Protein AF-A0AAD4VVT2-F1 (afdb_monomer_lite)

InterPro domains:
  IPR008803 RHD3/Sey1 [PTHR45923] (1-354)
  IPR037157 UDP-N-acetylglucosamine O-acyltransferase, C-terminal domain superfamily [G3DSA:1.20.1180.10] (66-125)
  IPR046758 Sey1/RHD3-like, three-helix bundle domain [PF20428] (38-356)

Structure (mmCIF, N/CA/C/O backbone):
data_AF-A0AAD4VVT2-F1
#
_entry.id   AF-A0AAD4VVT2-F1
#
loop_
_atom_site.group_PDB
_atom_site.id
_atom_site.type_symbol
_atom_site.label_atom_id
_atom_site.label_alt_id
_atom_site.label_comp_id
_atom_site.label_asym_id
_atom_site.label_entity_id
_atom_site.label_seq_id
_atom_site.pdbx_PDB_ins_code
_atom_site.Cartn_x
_atom_site.Cartn_y
_atom_site.Cartn_z
_atom_site.occupancy
_atom_site.B_iso_or_equiv
_atom_site.auth_seq_id
_atom_site.auth_comp_id
_atom_site.auth_asym_id
_atom_site.auth_atom_id
_atom_site.pdbx_PDB_model_num
ATOM 1 N N . MET A 1 1 ? -27.688 12.002 63.549 1.00 55.47 1 MET A N 1
ATOM 2 C CA . MET A 1 1 ? -26.307 11.461 63.519 1.00 55.47 1 MET A CA 1
ATOM 3 C C . MET A 1 1 ? -26.283 9.931 63.533 1.00 55.47 1 MET A C 1
ATOM 5 O O . MET A 1 1 ? -25.685 9.374 62.628 1.00 55.47 1 MET A O 1
ATOM 9 N N . ALA A 1 2 ? -26.977 9.240 64.451 1.00 61.75 2 ALA A N 1
ATOM 10 C CA . ALA A 1 2 ? -26.989 7.765 64.494 1.00 61.75 2 ALA A CA 1
ATOM 11 C C . ALA A 1 2 ? -27.628 7.074 63.262 1.00 61.75 2 ALA A C 1
ATOM 13 O O . ALA A 1 2 ? -27.162 6.027 62.827 1.00 61.75 2 ALA A O 1
ATOM 14 N N . THR A 1 3 ? -28.656 7.679 62.657 1.00 67.25 3 THR A N 1
ATOM 15 C CA . THR A 1 3 ? -29.388 7.129 61.497 1.00 67.25 3 THR A CA 1
ATOM 16 C C . THR A 1 3 ? -28.569 7.136 60.203 1.00 67.25 3 THR A C 1
ATOM 18 O O . THR A 1 3 ? -28.509 6.138 59.493 1.00 67.25 3 THR A O 1
ATOM 21 N N . ALA A 1 4 ? -27.869 8.239 59.924 1.00 74.25 4 ALA A N 1
ATOM 22 C CA . ALA A 1 4 ? -26.995 8.360 58.757 1.00 74.25 4 ALA A CA 1
ATOM 23 C C . ALA A 1 4 ? -25.779 7.416 58.827 1.00 74.25 4 ALA A C 1
ATOM 25 O O . ALA A 1 4 ? -25.382 6.866 57.803 1.00 74.25 4 ALA A O 1
ATOM 26 N N . ALA A 1 5 ? -25.230 7.195 60.029 1.00 81.81 5 ALA A N 1
ATOM 27 C CA . ALA A 1 5 ? -24.122 6.265 60.248 1.00 81.81 5 ALA A CA 1
ATOM 28 C C . ALA A 1 5 ? -24.522 4.809 59.958 1.00 81.81 5 ALA A C 1
ATOM 30 O O . ALA A 1 5 ? -23.742 4.057 59.382 1.00 81.81 5 ALA A O 1
ATOM 31 N N . ARG A 1 6 ? -25.763 4.418 60.281 1.00 83.81 6 ARG A N 1
ATOM 32 C CA . ARG A 1 6 ? -26.252 3.062 60.006 1.00 83.81 6 ARG A CA 1
ATOM 33 C C . ARG A 1 6 ? -26.520 2.822 58.517 1.00 83.81 6 ARG A C 1
ATOM 35 O O . ARG A 1 6 ? -26.140 1.775 58.005 1.00 83.81 6 ARG A O 1
ATOM 42 N N . CYS A 1 7 ? -27.090 3.795 57.797 1.00 84.56 7 CYS A N 1
ATOM 43 C CA . CYS A 1 7 ? -27.196 3.733 56.331 1.00 84.56 7 CYS A CA 1
ATOM 44 C C . CYS A 1 7 ? -25.825 3.591 55.655 1.00 84.56 7 CYS A C 1
ATOM 46 O O . CYS A 1 7 ? -25.699 2.911 54.641 1.00 84.56 7 CYS A O 1
ATOM 48 N N . GLU A 1 8 ? -24.800 4.240 56.200 1.00 87.00 8 GLU A N 1
ATOM 49 C CA . GLU A 1 8 ? -23.428 4.137 55.707 1.00 87.00 8 GLU A CA 1
ATOM 50 C C . GLU A 1 8 ? -22.797 2.771 55.992 1.00 87.00 8 GLU A C 1
ATOM 52 O O . GLU A 1 8 ? -22.136 2.207 55.123 1.00 87.00 8 GLU A O 1
ATOM 57 N N . GLU A 1 9 ? -23.043 2.202 57.171 1.00 89.12 9 GLU A N 1
ATOM 58 C CA . GLU A 1 9 ? -22.601 0.851 57.518 1.00 89.12 9 GLU A CA 1
ATOM 59 C C . GLU A 1 9 ? -23.209 -0.200 56.579 1.00 89.12 9 GLU A C 1
ATOM 61 O O . GLU A 1 9 ? -22.475 -1.017 56.025 1.00 89.12 9 GLU A O 1
ATOM 66 N N . ILE A 1 10 ? -24.522 -0.123 56.316 1.00 88.81 10 ILE A N 1
ATOM 67 C CA . ILE A 1 10 ? -25.209 -1.020 55.371 1.00 88.81 10 ILE A CA 1
ATOM 68 C C . ILE A 1 10 ? -24.614 -0.859 53.966 1.00 88.81 10 ILE A C 1
ATOM 70 O O . ILE A 1 10 ? -24.303 -1.856 53.317 1.00 88.81 10 ILE A O 1
ATOM 74 N N . ALA A 1 11 ? -24.405 0.377 53.496 1.00 90.31 11 ALA A N 1
ATOM 75 C CA . ALA A 1 11 ? -23.794 0.635 52.191 1.00 90.31 11 ALA A CA 1
ATOM 76 C C . ALA A 1 11 ? -22.398 0.003 52.078 1.00 90.31 11 ALA A C 1
ATOM 78 O O . ALA A 1 11 ? -22.117 -0.721 51.123 1.00 90.31 11 ALA A O 1
ATOM 79 N N . ASN A 1 12 ? -21.540 0.216 53.078 1.00 92.81 12 ASN A N 1
ATOM 80 C CA . ASN A 1 12 ? -20.204 -0.373 53.104 1.00 92.81 12 ASN A CA 1
ATOM 81 C C . ASN A 1 12 ? -20.253 -1.904 53.154 1.00 92.81 12 ASN A C 1
ATOM 83 O O . ASN A 1 12 ? -19.488 -2.550 52.443 1.00 92.81 12 ASN A O 1
ATOM 87 N N . GLN A 1 13 ? -21.184 -2.488 53.913 1.00 94.00 13 GLN A N 1
ATOM 88 C CA . GLN A 1 13 ? -21.375 -3.936 53.955 1.00 94.00 13 GLN A CA 1
ATOM 89 C C . GLN A 1 13 ? -21.789 -4.498 52.588 1.00 94.00 13 GLN A C 1
ATOM 91 O O . GLN A 1 13 ? -21.220 -5.497 52.151 1.00 94.00 13 GLN A O 1
ATOM 96 N N . LYS A 1 14 ? -22.744 -3.866 51.888 1.00 94.31 14 LYS A N 1
ATOM 97 C CA . LYS A 1 14 ? -23.150 -4.306 50.539 1.00 94.31 14 LYS A CA 1
ATOM 98 C C . LYS A 1 14 ? -22.017 -4.166 49.533 1.00 94.31 14 LYS A C 1
ATOM 100 O O . LYS A 1 14 ? -21.831 -5.062 48.719 1.00 94.31 14 LYS A O 1
ATOM 105 N N . PHE A 1 15 ? -21.229 -3.098 49.625 1.00 95.31 15 PHE A N 1
ATOM 106 C CA . PHE A 1 15 ? -20.043 -2.930 48.792 1.00 95.31 15 PHE A CA 1
ATOM 107 C C . PHE A 1 15 ? -18.998 -4.027 49.050 1.00 95.31 15 PHE A C 1
ATOM 109 O O . PHE A 1 15 ? -18.493 -4.618 48.106 1.00 95.31 15 PHE A O 1
ATOM 116 N N . SER A 1 16 ? -18.707 -4.366 50.310 1.00 95.25 16 SER A N 1
ATOM 117 C CA . SER A 1 16 ? -17.789 -5.468 50.630 1.00 95.25 16 SER A CA 1
ATOM 118 C C . SER A 1 16 ? -18.282 -6.822 50.117 1.00 95.25 16 SER A C 1
ATOM 120 O O . SER A 1 16 ? -17.467 -7.638 49.701 1.00 95.25 16 SER A O 1
ATOM 122 N N . GLN A 1 17 ? -19.597 -7.059 50.121 1.00 95.12 17 GLN A N 1
ATOM 123 C CA . GLN A 1 17 ? -20.177 -8.271 49.538 1.00 95.12 17 GLN A CA 1
ATOM 124 C C . GLN A 1 17 ? -20.050 -8.290 48.009 1.00 95.12 17 GLN A C 1
ATOM 126 O O . GLN A 1 17 ? -19.709 -9.330 47.469 1.00 95.12 17 GLN A O 1
ATOM 131 N N . LEU A 1 18 ? -20.247 -7.150 47.333 1.00 95.44 18 LEU A N 1
ATOM 132 C CA . LEU A 1 18 ? -20.043 -7.022 45.885 1.00 95.44 18 LEU A CA 1
ATOM 133 C C . LEU A 1 18 ? -18.611 -7.388 45.468 1.00 95.44 18 LEU A C 1
ATOM 135 O O . LEU A 1 18 ? -18.427 -8.082 44.478 1.00 95.44 18 LEU A O 1
ATOM 139 N N . ILE A 1 19 ? -17.601 -6.945 46.221 1.00 94.81 19 ILE A N 1
ATOM 140 C CA . ILE A 1 19 ? -16.189 -7.238 45.908 1.00 94.81 19 ILE A CA 1
ATOM 141 C C . ILE A 1 19 ? -15.896 -8.746 45.958 1.00 94.81 19 ILE A C 1
ATOM 143 O O . ILE A 1 19 ? -15.032 -9.231 45.236 1.00 94.81 19 ILE A O 1
ATOM 147 N N . LEU A 1 20 ? -16.594 -9.476 46.830 1.00 95.19 20 LEU A N 1
ATOM 148 C CA . LEU A 1 20 ? -16.415 -10.914 47.045 1.00 95.19 20 LEU A CA 1
ATOM 149 C C . LEU A 1 20 ? -17.452 -11.759 46.291 1.00 95.19 20 LEU A C 1
ATOM 151 O O . LEU A 1 20 ? -17.555 -12.959 46.536 1.00 95.19 20 LEU A O 1
ATOM 155 N N . ASP A 1 21 ? -18.252 -11.138 45.427 1.00 96.19 21 ASP A N 1
ATOM 156 C CA . ASP A 1 21 ? -19.301 -11.810 44.676 1.00 96.19 21 ASP A CA 1
ATOM 157 C C . ASP A 1 21 ? -18.692 -12.761 43.635 1.00 96.19 21 ASP A C 1
ATOM 159 O O . ASP A 1 21 ? -17.852 -12.363 42.829 1.00 96.19 21 ASP A O 1
ATOM 163 N N . GLU A 1 22 ? -19.101 -14.032 43.660 1.00 95.88 22 GLU A N 1
ATOM 164 C CA . GLU A 1 22 ? -18.534 -15.061 42.779 1.00 95.88 22 GLU A CA 1
ATOM 165 C C . GLU A 1 22 ? -18.821 -14.778 41.295 1.00 95.88 22 GLU A C 1
ATOM 167 O O . GLU A 1 22 ? -17.945 -14.986 40.453 1.00 95.88 22 GLU A O 1
ATOM 172 N N . ASP A 1 23 ? -20.007 -14.246 40.972 1.00 95.19 23 ASP A N 1
ATOM 173 C CA . ASP A 1 23 ? -20.378 -13.899 39.597 1.00 95.19 23 ASP A CA 1
ATOM 174 C C . ASP A 1 23 ? -19.575 -12.689 39.095 1.00 95.19 23 ASP A C 1
ATOM 176 O O . ASP A 1 23 ? -19.173 -12.657 37.927 1.00 95.19 23 ASP A O 1
ATOM 180 N N . TRP A 1 24 ? -19.308 -11.705 39.966 1.00 96.00 24 TRP A N 1
ATOM 181 C CA . TRP A 1 24 ? -18.399 -10.595 39.661 1.00 96.00 24 TRP A CA 1
ATOM 182 C C . TRP A 1 24 ? -16.980 -11.088 39.388 1.00 96.00 24 TRP A C 1
ATOM 184 O O . TRP A 1 24 ? -16.428 -10.762 38.339 1.00 96.00 24 TRP A O 1
ATOM 194 N N . LEU A 1 25 ? -16.403 -11.882 40.291 1.00 96.31 25 LEU A N 1
ATOM 195 C CA . LEU A 1 25 ? -15.025 -12.361 40.156 1.00 96.31 25 LEU A CA 1
ATOM 196 C C . LEU A 1 25 ? -14.842 -13.196 38.882 1.00 96.31 25 LEU A C 1
ATOM 198 O O . LEU A 1 25 ? -13.871 -13.005 38.151 1.00 96.31 25 LEU A O 1
ATOM 202 N N . ALA A 1 26 ? -15.809 -14.060 38.561 1.00 95.81 26 ALA A N 1
ATOM 203 C CA . ALA A 1 26 ? -15.800 -14.828 37.319 1.00 95.81 26 ALA A CA 1
ATOM 204 C C . ALA A 1 26 ? -15.916 -13.931 36.073 1.00 95.81 26 ALA A C 1
ATOM 206 O O . ALA A 1 26 ? -15.289 -14.200 35.045 1.00 95.81 26 ALA A O 1
ATOM 207 N N . LEU A 1 27 ? -16.719 -12.862 36.137 1.00 95.88 27 LEU A N 1
ATOM 208 C CA . LEU A 1 27 ? -16.839 -11.893 35.048 1.00 95.88 27 LEU A CA 1
ATOM 209 C C . LEU A 1 27 ? -15.544 -11.093 34.857 1.00 95.88 27 LEU A C 1
ATOM 211 O O . LEU A 1 27 ? -15.126 -10.884 33.719 1.00 95.88 27 LEU A O 1
ATOM 215 N N . GLU A 1 28 ? -14.918 -10.665 35.951 1.00 95.75 28 GLU A N 1
ATOM 216 C CA . GLU A 1 28 ? -13.644 -9.948 35.951 1.00 95.75 28 GLU A CA 1
ATOM 217 C C . GLU A 1 28 ? -12.531 -10.808 35.344 1.00 95.75 28 GLU A C 1
ATOM 219 O O . GLU A 1 28 ? -11.844 -10.352 34.429 1.00 95.75 28 GLU A O 1
ATOM 224 N N . GLU A 1 29 ? -12.409 -12.070 35.765 1.00 95.06 29 GLU A N 1
ATOM 225 C CA . GLU A 1 29 ? -11.440 -13.020 35.211 1.00 95.06 29 GLU A CA 1
ATOM 226 C C . GLU A 1 29 ? -11.677 -13.270 33.715 1.00 95.06 29 GLU A C 1
ATOM 228 O O . GLU A 1 29 ? -10.740 -13.220 32.915 1.00 95.06 29 GLU A O 1
ATOM 233 N N . ALA A 1 30 ? -12.933 -13.470 33.306 1.00 95.38 30 ALA A N 1
ATOM 234 C CA . ALA A 1 30 ? -13.271 -13.689 31.902 1.00 95.38 30 ALA A CA 1
ATOM 235 C C . ALA A 1 30 ? -12.880 -12.495 31.013 1.00 95.38 30 ALA A C 1
ATOM 237 O O . ALA A 1 30 ? -12.391 -12.693 29.898 1.00 95.38 30 ALA A O 1
ATOM 238 N N . VAL A 1 31 ? -13.050 -11.264 31.510 1.00 96.19 31 VAL A N 1
ATOM 239 C CA . VAL A 1 31 ? -12.660 -10.045 30.788 1.00 96.19 31 VAL A CA 1
ATOM 240 C C . VAL A 1 31 ? -11.148 -9.916 30.640 1.00 96.19 31 VAL A C 1
ATOM 242 O O . VAL A 1 31 ? -10.712 -9.365 29.638 1.00 96.19 31 VAL A O 1
ATOM 245 N N . GLN A 1 32 ? -10.341 -10.448 31.563 1.00 93.69 32 GLN A N 1
ATOM 246 C CA . GLN A 1 32 ? -8.879 -10.446 31.403 1.00 93.69 32 GLN A CA 1
ATOM 247 C C . GLN A 1 32 ? -8.406 -11.336 30.244 1.00 93.69 32 GLN A C 1
ATOM 249 O O . GLN A 1 32 ? -7.328 -11.119 29.692 1.00 93.69 32 GLN A O 1
ATOM 254 N N . ILE A 1 33 ? -9.195 -12.348 29.875 1.00 93.12 33 ILE A N 1
ATOM 255 C CA . ILE A 1 33 ? -8.864 -13.274 28.786 1.00 93.12 33 ILE A CA 1
ATOM 256 C C . ILE A 1 33 ? -9.277 -12.686 27.432 1.00 93.12 33 ILE A C 1
ATOM 258 O O . ILE A 1 33 ? -8.571 -12.859 26.435 1.00 93.12 33 ILE A O 1
ATOM 262 N N . GLY A 1 34 ? -10.422 -12.006 27.367 1.00 92.06 34 GLY A N 1
ATOM 263 C CA . GLY A 1 34 ? -10.914 -11.442 26.118 1.00 92.06 34 GLY A CA 1
ATOM 264 C C . GLY A 1 34 ? -12.320 -10.849 26.201 1.00 92.06 34 GLY A C 1
ATOM 265 O O . GLY A 1 34 ? -12.864 -10.644 27.285 1.00 92.06 34 GLY A O 1
ATOM 266 N N . PRO A 1 35 ? -12.940 -10.556 25.042 1.00 91.56 35 PRO A N 1
ATOM 267 C CA . PRO A 1 35 ? -14.247 -9.923 25.015 1.00 91.56 35 PRO A CA 1
ATOM 268 C C . PRO A 1 35 ? -15.337 -10.899 25.483 1.00 91.56 35 PRO A C 1
ATOM 270 O O . PRO A 1 35 ? -15.522 -11.968 24.898 1.00 91.56 35 PRO A O 1
ATOM 273 N N . VAL A 1 36 ? -16.093 -10.507 26.508 1.00 94.62 36 VAL A N 1
ATOM 274 C CA . VAL A 1 36 ? -17.169 -11.309 27.103 1.00 94.62 36 VAL A CA 1
ATOM 275 C C . VAL A 1 36 ? -18.523 -10.897 26.535 1.00 94.62 36 VAL A C 1
ATOM 277 O O . VAL A 1 36 ? -18.946 -9.753 26.674 1.00 94.62 36 VAL A O 1
ATOM 280 N N . GLN A 1 37 ? -19.241 -11.846 25.935 1.00 94.25 37 GLN A N 1
ATOM 281 C CA . GLN A 1 37 ? -20.593 -11.605 25.434 1.00 94.25 37 GLN A CA 1
ATOM 282 C C . GLN A 1 37 ? -21.596 -11.431 26.585 1.00 94.25 37 GLN A C 1
ATOM 284 O O . GLN A 1 37 ? -21.637 -12.226 27.526 1.00 94.25 37 GLN A O 1
ATOM 289 N N . GLY A 1 38 ? -22.456 -10.421 26.479 1.00 94.38 38 GLY A N 1
ATOM 290 C CA . GLY A 1 38 ? -23.442 -10.071 27.493 1.00 94.38 38 GLY A CA 1
ATOM 291 C C . GLY A 1 38 ? -22.837 -9.393 28.720 1.00 94.38 38 GLY A C 1
ATOM 292 O O . GLY A 1 38 ? -23.492 -9.387 29.767 1.00 94.38 38 GLY A O 1
ATOM 293 N N . PHE A 1 39 ? -21.617 -8.846 28.615 1.00 96.44 39 PHE A N 1
ATOM 294 C CA . PHE A 1 39 ? -20.897 -8.217 29.728 1.00 96.44 39 PHE A CA 1
ATOM 295 C C . PHE A 1 39 ? -21.767 -7.190 30.458 1.00 96.44 39 PHE A C 1
ATOM 297 O O . PHE A 1 39 ? -21.980 -7.303 31.666 1.00 96.44 39 PHE A O 1
ATOM 304 N N . GLY A 1 40 ? -22.345 -6.241 29.719 1.00 95.75 40 GLY A N 1
ATOM 305 C CA . GLY A 1 40 ? -23.129 -5.152 30.291 1.00 95.75 40 GLY A CA 1
ATOM 306 C C . GLY A 1 40 ? -24.380 -5.644 31.016 1.00 95.75 40 GLY A C 1
ATOM 307 O O . GLY A 1 40 ? -24.693 -5.180 32.113 1.00 95.75 40 GLY A O 1
ATOM 308 N N . LYS A 1 41 ? -25.063 -6.659 30.471 1.00 96.31 41 LYS A N 1
ATOM 309 C CA . LYS A 1 41 ? -26.237 -7.279 31.113 1.00 96.31 41 LYS A CA 1
ATOM 310 C C . LYS A 1 41 ? -25.871 -7.997 32.411 1.00 96.31 41 LYS A C 1
ATOM 312 O O . LYS A 1 41 ? -26.574 -7.828 33.406 1.00 96.31 41 LYS A O 1
ATOM 317 N N . ARG A 1 42 ? -24.786 -8.780 32.406 1.00 96.44 42 ARG A N 1
ATOM 318 C CA . ARG A 1 42 ? -24.299 -9.500 33.595 1.00 96.44 42 ARG A CA 1
ATOM 319 C C . ARG A 1 42 ? -23.887 -8.523 34.689 1.00 96.44 42 ARG A C 1
ATOM 321 O O . ARG A 1 42 ? -24.402 -8.609 35.800 1.00 96.44 42 ARG A O 1
ATOM 328 N N . LEU A 1 43 ? -23.061 -7.537 34.341 1.00 96.62 43 LEU A N 1
ATOM 329 C CA . LEU A 1 43 ? -22.614 -6.506 35.272 1.00 96.62 43 LEU A CA 1
ATOM 330 C C . LEU A 1 43 ? -23.792 -5.698 35.833 1.00 96.62 43 LEU A C 1
ATOM 332 O O . LEU A 1 43 ? -23.880 -5.489 37.041 1.00 96.62 43 LEU A O 1
ATOM 336 N N . SER A 1 44 ? -24.756 -5.328 34.984 1.00 96.69 44 SER A N 1
ATOM 337 C CA . SER A 1 44 ? -25.969 -4.633 35.430 1.00 96.69 44 SER A CA 1
ATOM 338 C C . SER A 1 44 ? -26.787 -5.467 36.412 1.00 96.69 44 SER A C 1
ATOM 340 O O . SER A 1 44 ? -27.323 -4.916 37.369 1.00 96.69 44 SER A O 1
ATOM 342 N N . SER A 1 45 ? -26.891 -6.782 36.201 1.00 97.19 45 SER A N 1
ATOM 343 C CA . SER A 1 45 ? -27.610 -7.686 37.105 1.00 97.19 45 SER A CA 1
ATOM 344 C C . SER A 1 45 ? -26.941 -7.771 38.479 1.00 97.19 45 SER A C 1
ATOM 346 O O . SER A 1 45 ? -27.623 -7.689 39.504 1.00 97.19 45 SER A O 1
ATOM 348 N N . ILE A 1 46 ? -25.609 -7.877 38.508 1.00 96.19 46 ILE A N 1
ATOM 349 C CA . ILE A 1 46 ? -24.815 -7.906 39.744 1.00 96.19 46 ILE A CA 1
ATOM 350 C C . ILE A 1 46 ? -25.016 -6.593 40.513 1.00 96.19 46 ILE A C 1
ATOM 352 O O . ILE A 1 46 ? -25.459 -6.605 41.664 1.00 96.19 46 ILE A O 1
ATOM 356 N N . LEU A 1 47 ? -24.803 -5.446 39.859 1.00 96.38 47 LEU A N 1
ATOM 357 C CA . LEU A 1 47 ? -24.976 -4.126 40.476 1.00 96.38 47 LEU A CA 1
ATOM 358 C C . LEU A 1 47 ? -26.405 -3.922 41.005 1.00 96.38 47 LEU A C 1
ATOM 360 O O . LEU A 1 47 ? -26.590 -3.524 42.157 1.00 96.38 47 LEU A O 1
ATOM 364 N N . SER A 1 48 ? -27.426 -4.259 40.211 1.00 95.88 48 SER A N 1
ATOM 365 C CA . SER A 1 48 ? -28.836 -4.165 40.621 1.00 95.88 48 SER A CA 1
ATOM 366 C C . SER A 1 48 ? -29.168 -5.051 41.823 1.00 95.88 48 SER A C 1
ATOM 368 O O . SER A 1 48 ? -29.971 -4.664 42.675 1.00 95.88 48 SER A O 1
ATOM 370 N N . THR A 1 49 ? -28.533 -6.217 41.945 1.00 96.38 49 THR A N 1
ATOM 371 C CA . THR A 1 49 ? -28.715 -7.109 43.099 1.00 96.38 49 THR A CA 1
ATOM 372 C C . THR A 1 49 ? -28.228 -6.452 44.391 1.00 96.38 49 THR A C 1
ATOM 374 O O . THR A 1 49 ? -28.923 -6.490 45.406 1.00 96.38 49 THR A O 1
ATOM 377 N N . TYR A 1 50 ? -27.067 -5.798 44.374 1.00 94.38 50 TYR A N 1
ATOM 378 C CA . TYR A 1 50 ? -26.524 -5.147 45.571 1.00 94.38 50 TYR A CA 1
ATOM 379 C C . TYR A 1 50 ? -27.214 -3.822 45.908 1.00 94.38 50 TYR A C 1
ATOM 381 O O . TYR A 1 50 ? -27.467 -3.554 47.086 1.00 94.38 50 TYR A O 1
ATOM 389 N N . LEU A 1 51 ? -27.594 -3.035 44.897 1.00 93.88 51 LEU A N 1
ATOM 390 C CA . LEU A 1 51 ? -28.379 -1.813 45.093 1.00 93.88 51 LEU A CA 1
ATOM 391 C C . LEU A 1 51 ? -29.776 -2.124 45.653 1.00 93.88 51 LEU A C 1
ATOM 393 O O . LEU A 1 51 ? -30.203 -1.4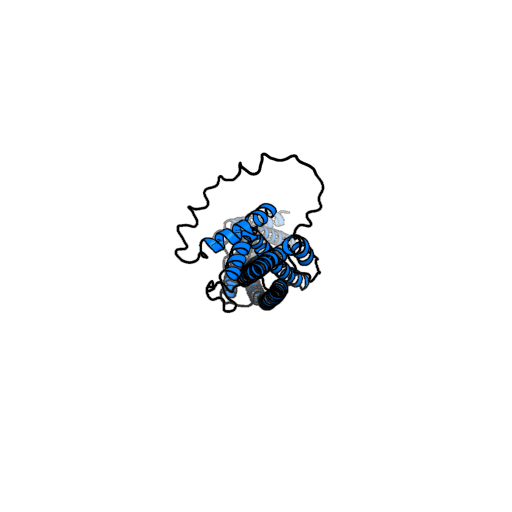85 46.610 1.00 93.88 51 LEU A O 1
ATOM 397 N N . SER A 1 52 ? -30.457 -3.159 45.148 1.00 93.88 52 SER A N 1
ATOM 398 C CA . SER A 1 52 ? -31.768 -3.563 45.681 1.00 93.88 52 SER A CA 1
ATOM 399 C C . SER A 1 52 ? -31.683 -4.120 47.105 1.00 93.88 52 SER A C 1
ATOM 401 O O . SER A 1 52 ? -32.513 -3.766 47.939 1.00 93.88 52 SER A O 1
ATOM 403 N N . LYS A 1 53 ? -30.650 -4.915 47.431 1.00 93.00 53 LYS A N 1
ATOM 404 C CA . LYS A 1 53 ? -30.391 -5.373 48.811 1.00 93.00 53 LYS A CA 1
ATOM 405 C C . LYS A 1 53 ? -30.218 -4.194 49.773 1.00 93.00 53 LYS A C 1
ATOM 407 O O . LYS A 1 53 ? -30.745 -4.238 50.885 1.00 93.00 53 LYS A O 1
ATOM 412 N N . TYR A 1 54 ? -29.501 -3.147 49.358 1.00 91.75 54 TYR A N 1
ATOM 413 C CA . TYR A 1 54 ? -29.402 -1.907 50.131 1.00 91.75 54 TYR A CA 1
ATOM 414 C C . TYR A 1 54 ? -30.780 -1.263 50.320 1.00 91.75 54 TYR A C 1
ATOM 416 O O . TYR A 1 54 ? -31.170 -0.983 51.453 1.00 91.75 54 TYR A O 1
ATOM 424 N N . ASP A 1 55 ? -31.533 -1.088 49.232 1.00 90.31 55 ASP A N 1
ATOM 425 C CA . ASP A 1 55 ? -32.844 -0.435 49.251 1.00 90.31 55 ASP A CA 1
ATOM 426 C C . ASP A 1 55 ? -33.834 -1.167 50.177 1.00 90.31 55 ASP A C 1
ATOM 428 O O . ASP A 1 55 ? -34.554 -0.514 50.935 1.00 90.31 55 ASP A O 1
ATOM 432 N N . THR A 1 56 ? -33.820 -2.507 50.199 1.00 89.44 56 THR A N 1
ATOM 433 C CA . THR A 1 56 ? -34.663 -3.327 51.092 1.00 89.44 56 THR A CA 1
ATOM 434 C C . THR A 1 56 ? -34.269 -3.258 52.567 1.00 89.44 56 THR A C 1
ATOM 436 O O . THR A 1 56 ? -35.130 -3.327 53.437 1.00 89.44 56 THR A O 1
ATOM 439 N N . GLU A 1 57 ? -32.980 -3.127 52.880 1.00 86.88 57 GLU A N 1
ATOM 440 C CA . GLU A 1 57 ? -32.512 -3.108 54.272 1.00 86.88 57 GLU A CA 1
ATOM 441 C C . GLU A 1 57 ? -32.591 -1.696 54.870 1.00 86.88 57 GLU A C 1
ATOM 443 O O . GLU A 1 57 ? -32.942 -1.513 56.037 1.00 86.88 57 GLU A O 1
ATOM 448 N N . ALA A 1 58 ? -32.341 -0.674 54.049 1.00 81.81 58 ALA A N 1
ATOM 449 C CA . ALA A 1 58 ? -32.408 0.724 54.452 1.00 81.81 58 ALA A CA 1
ATOM 450 C C . ALA A 1 58 ? -33.850 1.263 54.550 1.00 81.81 58 ALA A C 1
ATOM 452 O O . ALA A 1 58 ? -34.078 2.266 55.229 1.00 81.81 58 ALA A O 1
ATOM 453 N N . THR A 1 59 ? -34.836 0.615 53.913 1.00 73.38 59 THR A N 1
ATOM 454 C CA . THR A 1 59 ? -36.260 1.011 53.990 1.00 73.38 59 THR A CA 1
ATOM 455 C C . THR A 1 59 ? -36.881 0.798 55.367 1.00 73.38 59 THR A C 1
ATOM 457 O O . THR A 1 59 ? -37.871 1.453 55.679 1.00 73.38 59 THR A O 1
ATOM 460 N N . ILE A 1 60 ? -36.305 -0.063 56.209 1.00 66.56 60 ILE A N 1
ATOM 461 C CA . ILE A 1 60 ? -36.928 -0.473 57.474 1.00 66.56 60 ILE A CA 1
ATOM 462 C C . ILE A 1 60 ? -36.732 0.580 58.592 1.00 66.56 60 ILE A C 1
ATOM 464 O O . ILE A 1 60 ? -37.469 0.551 59.575 1.00 66.56 60 ILE A O 1
ATOM 468 N N . TYR A 1 61 ? -35.805 1.549 58.467 1.00 57.44 61 TYR A N 1
ATOM 469 C CA . TYR A 1 61 ? -35.364 2.316 59.649 1.00 57.44 61 TYR A CA 1
ATOM 470 C C . TYR A 1 61 ? -35.020 3.820 59.500 1.00 57.44 61 TYR A C 1
ATOM 472 O O . TYR A 1 61 ? -34.716 4.428 60.530 1.00 57.44 61 TYR A O 1
ATOM 480 N N . PHE A 1 62 ? -35.038 4.472 58.321 1.00 61.09 62 PHE A N 1
ATOM 481 C CA . PHE A 1 62 ? -34.312 5.759 58.180 1.00 61.09 62 PHE A CA 1
ATOM 482 C C . PHE A 1 62 ? -34.979 6.899 57.392 1.00 61.09 62 PHE A C 1
ATOM 484 O O . PHE A 1 62 ? -35.792 6.690 56.497 1.00 61.09 62 PHE A O 1
ATOM 491 N N . ASP A 1 63 ? -34.547 8.121 57.740 1.00 74.00 63 ASP A N 1
ATOM 492 C CA . ASP A 1 63 ? -34.783 9.382 57.029 1.00 74.00 63 ASP A CA 1
ATOM 493 C C . ASP A 1 63 ? -34.442 9.264 55.533 1.00 74.00 63 ASP A C 1
ATOM 495 O O . ASP A 1 63 ? -33.361 8.797 55.154 1.00 74.00 63 ASP A O 1
ATOM 499 N N . GLU A 1 64 ? -35.375 9.696 54.685 1.00 79.00 64 GLU A N 1
ATOM 500 C CA . GLU A 1 64 ? -35.307 9.532 53.231 1.00 79.00 64 GLU A CA 1
ATOM 501 C C . GLU A 1 64 ? -34.094 10.242 52.609 1.00 79.00 64 GLU A C 1
ATOM 503 O O . GLU A 1 64 ? -33.453 9.699 51.704 1.00 79.00 64 GLU A O 1
ATOM 508 N N . GLY A 1 65 ? -33.715 11.411 53.139 1.00 81.88 65 GLY A N 1
ATOM 509 C CA . GLY A 1 65 ? -32.563 12.176 52.664 1.00 81.88 65 GLY A CA 1
ATOM 510 C C . GLY A 1 65 ? -31.238 11.458 52.925 1.00 81.88 65 GLY A C 1
ATOM 511 O O . GLY 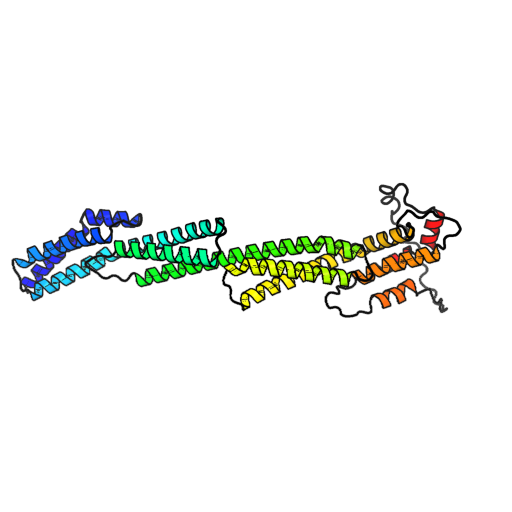A 1 65 ? -30.406 11.323 52.019 1.00 81.88 65 GLY A O 1
ATOM 512 N N . ALA A 1 66 ? -31.051 10.937 54.141 1.00 81.31 66 ALA A N 1
ATOM 513 C CA . ALA A 1 66 ? -29.856 10.173 54.503 1.00 81.31 66 ALA A CA 1
ATOM 514 C C . ALA A 1 66 ? -29.730 8.862 53.703 1.00 81.31 66 ALA A C 1
ATOM 516 O O . ALA A 1 66 ? -28.634 8.528 53.248 1.00 81.31 66 ALA A O 1
ATOM 517 N N . ARG A 1 67 ? -30.843 8.145 53.492 1.00 84.12 67 ARG A N 1
ATOM 518 C CA . ARG A 1 67 ? -30.886 6.918 52.678 1.00 84.12 67 ARG A CA 1
ATOM 519 C C . ARG A 1 67 ? -30.468 7.188 51.235 1.00 84.12 67 ARG A C 1
ATOM 521 O O . ARG A 1 67 ? -29.552 6.544 50.733 1.00 84.12 67 ARG A O 1
ATOM 528 N N . ASN A 1 68 ? -31.101 8.159 50.579 1.00 87.62 68 ASN A N 1
ATOM 529 C CA . ASN A 1 68 ? -30.844 8.442 49.167 1.00 87.62 68 ASN A CA 1
ATOM 530 C C . ASN A 1 68 ? -29.396 8.915 48.944 1.00 87.62 68 ASN A C 1
ATOM 532 O O . ASN A 1 68 ? -28.740 8.474 48.002 1.00 87.62 68 ASN A O 1
ATOM 536 N N . SER A 1 69 ? -28.862 9.733 49.859 1.00 89.12 69 SER A N 1
ATOM 537 C CA . SER A 1 69 ? -27.476 10.217 49.784 1.00 89.12 69 SER A CA 1
ATOM 538 C C . SER A 1 69 ? -26.454 9.079 49.902 1.00 89.12 69 SER A C 1
ATOM 540 O O . SER A 1 69 ? -25.486 9.017 49.146 1.00 89.12 69 SER A O 1
ATOM 542 N N . LYS A 1 70 ? -26.658 8.145 50.842 1.00 90.06 70 LYS A N 1
ATOM 543 C CA . LYS A 1 70 ? -25.747 7.002 51.033 1.00 90.06 70 LYS A CA 1
ATOM 544 C C . LYS A 1 70 ? -25.897 5.949 49.935 1.00 90.06 70 LYS A C 1
ATOM 546 O O . LYS A 1 70 ? -24.896 5.343 49.557 1.00 90.06 70 LYS A O 1
ATOM 551 N N . ARG A 1 71 ? -27.093 5.801 49.358 1.00 91.62 71 ARG A N 1
ATOM 552 C CA . ARG A 1 71 ? -27.328 4.990 48.157 1.00 91.62 71 ARG A CA 1
ATOM 553 C C . ARG A 1 71 ? -26.519 5.493 46.958 1.00 91.62 71 ARG A C 1
ATOM 555 O O . ARG A 1 71 ? -25.860 4.698 46.301 1.00 91.62 71 ARG A O 1
ATOM 562 N N . GLN A 1 72 ? -26.532 6.802 46.699 1.00 91.56 72 GLN A N 1
ATOM 563 C CA . GLN A 1 72 ? -25.749 7.401 45.609 1.00 91.56 72 GLN A CA 1
ATOM 564 C C . GLN A 1 72 ? -24.242 7.201 45.807 1.00 91.56 72 GLN A C 1
ATOM 566 O O . GLN A 1 72 ? -23.529 6.900 44.853 1.00 91.56 72 GLN A O 1
ATOM 571 N N . LEU A 1 73 ? -23.755 7.313 47.048 1.00 92.44 73 LEU A N 1
ATOM 572 C CA . LEU A 1 73 ? -22.349 7.054 47.360 1.00 92.44 73 LEU A CA 1
ATOM 573 C C . LEU A 1 73 ? -21.963 5.586 47.113 1.00 92.44 73 LEU A C 1
ATOM 575 O O . LEU A 1 73 ? -20.897 5.325 46.560 1.00 92.44 73 LEU A O 1
ATOM 579 N N . LEU A 1 74 ? -22.826 4.637 47.497 1.00 93.44 74 LEU A N 1
ATOM 580 C CA . LEU A 1 74 ? -22.640 3.214 47.198 1.00 93.44 74 LEU A CA 1
ATOM 581 C C . LEU A 1 74 ? -22.567 2.970 45.688 1.00 93.44 74 LEU A C 1
ATOM 583 O O . LEU A 1 74 ? -21.662 2.282 45.228 1.00 93.44 74 LEU A O 1
ATOM 587 N N . GLU A 1 75 ? -23.504 3.543 44.934 1.00 95.12 75 GLU A N 1
ATOM 588 C CA . GLU A 1 75 ? -23.565 3.413 43.479 1.00 95.12 75 GLU A CA 1
ATOM 589 C C . GLU A 1 75 ? -22.305 3.974 42.813 1.00 95.12 75 GLU A C 1
ATOM 591 O O . GLU A 1 75 ? -21.662 3.257 42.054 1.00 95.12 75 GLU A O 1
ATOM 596 N N . SER A 1 76 ? -21.874 5.187 43.177 1.00 95.06 76 SER A N 1
ATOM 597 C CA . SER A 1 76 ? -20.619 5.771 42.679 1.00 95.06 76 SER A CA 1
ATOM 598 C C . SER A 1 76 ? -19.419 4.874 42.979 1.00 95.06 76 SER A C 1
ATOM 600 O O . SER A 1 76 ? -18.633 4.580 42.087 1.00 95.06 76 SER A O 1
ATOM 602 N N . LYS A 1 77 ? -19.298 4.384 44.218 1.00 96.06 77 LYS A N 1
ATOM 603 C CA . LYS A 1 77 ? -18.174 3.537 44.636 1.00 96.06 77 LYS A CA 1
ATOM 604 C C . LYS A 1 77 ? -18.160 2.189 43.908 1.00 96.06 77 LYS A C 1
ATOM 606 O O . LYS A 1 77 ? -17.093 1.689 43.566 1.00 96.06 77 LYS A O 1
ATOM 611 N N . ALA A 1 78 ? -19.335 1.603 43.676 1.00 96.00 78 ALA A N 1
ATOM 612 C CA . ALA A 1 78 ? -19.483 0.382 42.893 1.00 96.00 78 ALA A CA 1
ATOM 613 C C . ALA A 1 78 ? -19.087 0.612 41.432 1.00 96.00 78 ALA A C 1
ATOM 615 O O . ALA A 1 78 ? -18.314 -0.173 40.894 1.00 96.00 78 ALA A O 1
ATOM 616 N N . LEU A 1 79 ? -19.552 1.704 40.820 1.00 96.56 79 LEU A N 1
ATOM 617 C CA . LEU A 1 79 ? -19.196 2.077 39.451 1.00 96.56 79 LEU A CA 1
ATOM 618 C C . LEU A 1 79 ? -17.690 2.308 39.293 1.00 96.56 79 LEU A C 1
ATOM 620 O O . LEU A 1 79 ? -17.104 1.763 38.362 1.00 96.56 79 LEU A O 1
ATOM 624 N N . ASP A 1 80 ? -17.061 3.034 40.219 1.00 96.12 80 ASP A N 1
ATOM 625 C CA . ASP A 1 80 ? -15.611 3.269 40.216 1.00 96.12 80 ASP A CA 1
ATOM 626 C C . ASP A 1 80 ? -14.820 1.958 40.328 1.00 96.12 80 ASP A C 1
ATOM 628 O O . ASP A 1 80 ? -13.784 1.796 39.684 1.00 96.12 80 ASP A O 1
ATOM 632 N N . PHE A 1 81 ? -15.323 1.003 41.116 1.00 96.19 81 PHE A N 1
ATOM 633 C CA . PHE A 1 81 ? -14.703 -0.307 41.295 1.00 96.19 81 PHE A CA 1
ATOM 634 C C . PHE A 1 81 ? -14.784 -1.182 40.039 1.00 96.19 81 PHE A C 1
ATOM 636 O O . PHE A 1 81 ? -13.799 -1.822 39.685 1.00 96.19 81 PHE A O 1
ATOM 643 N N . VAL A 1 82 ? -15.925 -1.193 39.340 1.00 96.06 82 VAL A N 1
ATOM 644 C CA . VAL A 1 82 ? -16.121 -2.050 38.154 1.00 96.06 82 VAL A CA 1
ATOM 645 C C . VAL A 1 82 ? -15.624 -1.411 36.851 1.00 96.06 82 VAL A C 1
ATOM 647 O O . VAL A 1 82 ? -15.469 -2.094 35.835 1.00 96.06 82 VAL A O 1
ATOM 650 N N . TYR A 1 83 ? -15.355 -0.101 36.858 1.00 95.50 83 TYR A N 1
ATOM 651 C CA . TYR A 1 83 ? -14.921 0.655 35.684 1.00 95.50 83 TYR A CA 1
ATOM 652 C C . TYR A 1 83 ? -13.648 0.103 35.008 1.00 95.50 83 TYR A C 1
ATOM 654 O O . TYR A 1 83 ? -13.634 0.011 33.777 1.00 95.50 83 TYR A O 1
ATOM 662 N N . PRO A 1 84 ? -12.596 -0.338 35.732 1.00 96.12 84 PRO A N 1
ATOM 663 C CA . PRO A 1 84 ? -11.426 -0.959 35.111 1.00 96.12 84 PRO A CA 1
ATOM 664 C C . PRO A 1 84 ? -11.771 -2.184 34.248 1.00 96.12 84 PRO A C 1
ATOM 666 O O . PRO A 1 84 ? -11.253 -2.310 33.133 1.00 96.12 84 PRO A O 1
ATOM 669 N N . ALA A 1 85 ? -12.701 -3.038 34.688 1.00 95.94 85 ALA A N 1
ATOM 670 C CA . ALA A 1 85 ? -13.157 -4.180 33.893 1.00 95.94 85 ALA A CA 1
ATOM 671 C C . ALA A 1 85 ? -13.877 -3.723 32.614 1.00 95.94 85 ALA A C 1
ATOM 673 O O . ALA A 1 85 ? -13.597 -4.234 31.532 1.00 95.94 85 ALA A O 1
ATOM 674 N N . TYR A 1 86 ? -14.726 -2.693 32.694 1.00 95.31 86 TYR A N 1
ATOM 675 C CA . TYR A 1 86 ? -15.347 -2.100 31.505 1.00 95.31 86 TYR A CA 1
ATOM 676 C C . TYR A 1 86 ? -14.311 -1.563 30.507 1.00 95.31 86 TYR A C 1
ATOM 678 O O . TYR A 1 86 ? -14.404 -1.828 29.307 1.00 95.31 86 TYR A O 1
ATOM 686 N N . THR A 1 87 ? -13.287 -0.847 30.985 1.00 94.88 87 THR A N 1
ATOM 687 C CA . THR A 1 87 ? -12.227 -0.333 30.101 1.00 94.88 87 THR A CA 1
ATOM 688 C C . THR A 1 87 ? -11.426 -1.455 29.440 1.00 94.88 87 THR A C 1
ATOM 690 O O . THR A 1 87 ? -11.104 -1.356 28.255 1.00 94.88 87 THR A O 1
ATOM 693 N N . THR A 1 88 ? -11.172 -2.545 30.167 1.00 96.06 88 THR A N 1
ATOM 694 C CA . THR A 1 88 ? -10.498 -3.743 29.646 1.00 96.06 88 THR A CA 1
ATOM 695 C C . THR A 1 88 ? -11.352 -4.411 28.566 1.00 96.06 88 THR A C 1
ATOM 697 O O . THR A 1 88 ? -10.874 -4.656 27.458 1.00 96.06 88 THR A O 1
ATOM 700 N N . MET A 1 89 ? -12.653 -4.582 28.825 1.00 96.12 89 MET A N 1
ATOM 701 C CA . MET A 1 89 ? -13.622 -5.099 27.856 1.00 96.12 89 MET A CA 1
ATOM 702 C C . MET A 1 89 ? -13.640 -4.266 26.562 1.00 96.12 89 MET A C 1
ATOM 704 O O . MET A 1 89 ? -13.544 -4.821 25.466 1.00 96.12 89 MET A O 1
ATOM 708 N N . LEU A 1 90 ? -13.686 -2.932 26.663 1.00 95.62 90 LEU A N 1
ATOM 709 C CA . LEU A 1 90 ? -13.603 -2.051 25.492 1.00 95.62 90 LEU A CA 1
ATOM 710 C C . LEU A 1 90 ? -12.270 -2.172 24.744 1.00 95.62 90 LEU A C 1
ATOM 712 O O . LEU A 1 90 ? -12.262 -2.127 23.513 1.00 95.62 90 LEU A O 1
ATOM 716 N N . GLY A 1 91 ? -11.156 -2.346 25.457 1.00 95.88 91 GLY A N 1
ATOM 717 C CA . GLY A 1 91 ? -9.846 -2.594 24.852 1.00 95.88 91 GLY A CA 1
ATOM 718 C C . GLY A 1 91 ? -9.824 -3.875 24.011 1.00 95.88 91 GLY A C 1
ATOM 719 O O . GLY A 1 91 ? -9.285 -3.890 22.900 1.00 95.88 91 GLY A O 1
ATOM 720 N N . HIS A 1 92 ? -10.480 -4.935 24.483 1.00 96.19 92 HIS A N 1
ATOM 721 C CA . HIS A 1 92 ? -10.619 -6.177 23.724 1.00 96.19 92 HIS A CA 1
ATOM 722 C C . HIS A 1 92 ? -11.520 -6.022 22.499 1.00 96.19 92 HIS A C 1
ATOM 724 O O . HIS A 1 92 ? -11.152 -6.484 21.418 1.00 96.19 92 HIS A O 1
ATOM 730 N N . VAL A 1 93 ? -12.662 -5.339 22.632 1.00 96.12 93 VAL A N 1
ATOM 731 C CA . VAL A 1 93 ? -13.552 -5.039 21.495 1.00 96.12 93 VAL A CA 1
ATOM 732 C C . VAL A 1 93 ? -12.816 -4.219 20.432 1.00 96.12 93 VAL A C 1
ATOM 734 O O . VAL A 1 93 ? -12.897 -4.543 19.250 1.00 96.12 93 VAL A O 1
ATOM 737 N N . HIS A 1 94 ? -12.043 -3.212 20.848 1.00 96.56 94 HIS A N 1
ATOM 738 C CA . HIS A 1 94 ? -11.182 -2.425 19.965 1.00 96.56 94 HIS A CA 1
ATOM 739 C C . HIS A 1 94 ? -10.179 -3.307 19.214 1.00 96.56 94 HIS A C 1
ATOM 741 O O . HIS A 1 94 ? -10.112 -3.276 17.988 1.00 96.56 94 HIS A O 1
ATOM 747 N N . THR A 1 95 ? -9.408 -4.109 19.952 1.00 96.75 95 THR A N 1
ATOM 748 C CA . THR A 1 95 ? -8.354 -4.962 19.380 1.00 96.75 95 THR A CA 1
ATOM 749 C C . THR A 1 95 ? -8.929 -5.961 18.386 1.00 96.75 95 THR A C 1
ATOM 751 O O . THR A 1 95 ? -8.389 -6.128 17.297 1.00 96.75 95 THR A O 1
ATOM 754 N N . LYS A 1 96 ? -10.064 -6.575 18.732 1.00 96.00 96 LYS A N 1
ATOM 755 C CA . LYS A 1 96 ? -10.771 -7.502 17.855 1.00 96.00 96 LYS A CA 1
ATOM 756 C C . LYS A 1 96 ? -11.249 -6.819 16.573 1.00 96.00 96 LYS A C 1
ATOM 758 O O . LYS A 1 96 ? -10.954 -7.313 15.493 1.00 96.00 96 LYS A O 1
ATOM 763 N N . ALA A 1 97 ? -11.924 -5.674 16.682 1.00 97.31 97 ALA A N 1
ATOM 764 C CA . ALA A 1 97 ? -12.424 -4.945 15.516 1.00 97.31 97 ALA A CA 1
ATOM 765 C C . ALA A 1 97 ? -11.289 -4.511 14.573 1.00 97.31 97 ALA A C 1
ATOM 767 O O . ALA A 1 97 ? -11.438 -4.575 13.353 1.00 97.31 97 ALA A O 1
ATOM 768 N N . LEU A 1 98 ? -10.142 -4.103 15.127 1.00 97.69 98 LEU A N 1
ATOM 769 C CA . LEU A 1 98 ? -8.960 -3.759 14.341 1.00 97.69 98 LEU A CA 1
ATOM 770 C C . LEU A 1 98 ? -8.347 -4.985 13.651 1.00 97.69 98 LEU A C 1
ATOM 772 O O . LEU A 1 98 ? -7.904 -4.884 12.513 1.00 97.69 98 LEU A O 1
ATOM 776 N N . GLU A 1 99 ? -8.306 -6.142 14.305 1.00 97.19 99 GLU A N 1
ATOM 777 C CA . GLU A 1 99 ? -7.774 -7.354 13.679 1.00 97.19 99 GLU A CA 1
ATOM 778 C C . GLU A 1 99 ? -8.710 -7.883 12.581 1.00 97.19 99 GLU A C 1
ATOM 780 O O . GLU A 1 99 ? -8.265 -8.187 11.474 1.00 97.19 99 GLU A O 1
ATOM 785 N N . ASP A 1 100 ? -10.021 -7.860 12.828 1.00 95.94 100 ASP A N 1
ATOM 786 C CA . ASP A 1 100 ? -11.044 -8.197 11.835 1.00 95.94 100 ASP A CA 1
ATOM 787 C C . ASP A 1 100 ? -10.998 -7.236 10.628 1.00 95.94 100 ASP A C 1
ATOM 789 O O . ASP A 1 100 ? -11.247 -7.646 9.489 1.00 95.94 100 ASP A O 1
ATOM 793 N N . PHE A 1 101 ? -10.649 -5.957 10.836 1.00 98.06 101 PHE A N 1
ATOM 794 C CA . PHE A 1 101 ? -10.362 -5.015 9.747 1.00 98.06 101 PHE A CA 1
ATOM 795 C C . PHE A 1 101 ? -9.198 -5.499 8.877 1.00 98.06 101 PHE A C 1
ATOM 797 O O . PHE A 1 101 ? -9.358 -5.600 7.659 1.00 98.06 101 PHE A O 1
ATOM 804 N N . LYS A 1 102 ? -8.047 -5.814 9.486 1.00 97.62 102 LYS A N 1
ATOM 805 C CA . LYS A 1 102 ? -6.835 -6.227 8.758 1.00 97.62 102 LYS A CA 1
ATOM 806 C C . LYS A 1 102 ? -7.081 -7.476 7.923 1.00 97.62 102 LYS A C 1
ATOM 808 O O . LYS A 1 102 ? -6.777 -7.484 6.733 1.00 97.62 102 LYS A O 1
ATOM 813 N N . VAL A 1 103 ? -7.693 -8.496 8.524 1.00 96.94 103 VAL A N 1
ATOM 814 C CA . VAL A 1 103 ? -7.980 -9.769 7.851 1.00 96.94 103 VAL A CA 1
ATOM 815 C C . VAL A 1 103 ? -8.931 -9.563 6.670 1.00 96.94 103 VAL A C 1
ATOM 817 O O . VAL A 1 103 ? -8.686 -10.078 5.579 1.00 96.94 103 VAL A O 1
ATOM 820 N N . ARG A 1 104 ? -10.008 -8.783 6.843 1.00 96.69 104 ARG A N 1
ATOM 821 C CA . ARG A 1 104 ? -10.949 -8.493 5.746 1.00 96.69 104 ARG A CA 1
ATOM 822 C C . ARG A 1 104 ? -10.319 -7.659 4.638 1.00 96.69 104 ARG A C 1
ATOM 824 O O . ARG A 1 104 ? -10.593 -7.909 3.461 1.00 96.69 104 ARG A O 1
ATOM 831 N N . LEU A 1 105 ? -9.478 -6.691 4.995 1.00 96.31 105 LEU A N 1
ATOM 832 C CA . LEU A 1 105 ? -8.767 -5.877 4.019 1.00 96.31 105 LEU A CA 1
ATOM 833 C C . LEU A 1 105 ? -7.817 -6.746 3.190 1.00 96.31 105 LEU A C 1
ATOM 835 O O . LEU A 1 105 ? -7.846 -6.695 1.967 1.00 96.31 105 LEU A O 1
ATOM 839 N N . GLU A 1 106 ? -7.033 -7.612 3.824 1.00 94.94 106 GLU A N 1
ATOM 840 C CA . GLU A 1 106 ? -6.152 -8.533 3.105 1.00 94.94 106 GLU A CA 1
ATOM 841 C C . GLU A 1 106 ? -6.939 -9.459 2.161 1.00 94.94 106 GLU A C 1
ATOM 843 O O . GLU A 1 106 ? -6.587 -9.622 0.992 1.00 94.94 106 GLU A O 1
ATOM 848 N N . GLN A 1 107 ? -8.058 -10.018 2.628 1.00 95.06 107 GLN A N 1
ATOM 849 C CA . GLN A 1 107 ? -8.905 -10.893 1.814 1.00 95.06 107 GLN A CA 1
ATOM 850 C C . GLN A 1 107 ? -9.545 -10.183 0.614 1.00 95.06 107 GLN A C 1
ATOM 852 O O . GLN A 1 107 ? -9.623 -10.778 -0.460 1.00 95.06 107 GLN A O 1
ATOM 857 N N . SER A 1 108 ? -10.021 -8.947 0.780 1.00 93.62 108 SER A N 1
ATOM 858 C CA . SER A 1 108 ? -10.613 -8.157 -0.314 1.00 93.62 108 SER A CA 1
ATOM 859 C C . SER A 1 108 ? -9.564 -7.780 -1.362 1.00 93.62 108 SER A C 1
ATOM 861 O O . SER A 1 108 ? -9.786 -7.976 -2.558 1.00 93.62 108 SER A O 1
ATOM 863 N N . LEU A 1 109 ? -8.368 -7.372 -0.928 1.00 91.31 109 LEU A N 1
ATOM 864 C CA . LEU A 1 109 ? -7.256 -7.081 -1.835 1.00 91.31 109 LEU A CA 1
ATOM 865 C C . LEU A 1 109 ? -6.797 -8.326 -2.608 1.00 91.31 109 LEU A C 1
ATOM 867 O O . LEU A 1 109 ? -6.544 -8.243 -3.808 1.00 91.31 109 LEU A O 1
ATOM 871 N N . ASN A 1 110 ? -6.766 -9.496 -1.965 1.00 91.50 110 ASN A N 1
ATOM 872 C CA . ASN A 1 110 ? -6.431 -10.760 -2.630 1.00 91.50 110 ASN A CA 1
ATOM 873 C C . ASN A 1 110 ? -7.479 -11.199 -3.669 1.00 91.50 110 ASN A C 1
ATOM 875 O O . ASN A 1 110 ? -7.149 -11.937 -4.597 1.00 91.50 110 ASN A O 1
ATOM 879 N N . LYS A 1 111 ? -8.730 -10.738 -3.551 1.00 90.88 111 LYS A N 1
ATOM 880 C CA . LYS A 1 111 ? -9.788 -10.961 -4.553 1.00 90.88 111 LYS A CA 1
ATOM 881 C C . LYS A 1 111 ? -9.717 -9.991 -5.736 1.00 90.88 111 LYS A C 1
ATOM 883 O O . LYS A 1 111 ? -10.473 -10.160 -6.690 1.00 90.88 111 LYS A O 1
ATOM 888 N N . GLY A 1 112 ? -8.826 -8.999 -5.689 1.00 84.94 112 GLY A N 1
ATOM 889 C CA . GLY A 1 112 ? -8.717 -7.960 -6.711 1.00 84.94 112 GLY A CA 1
ATOM 890 C C . GLY A 1 112 ? -9.806 -6.890 -6.618 1.00 84.94 112 GLY A C 1
ATOM 891 O O . GLY A 1 112 ? -10.097 -6.236 -7.615 1.00 84.94 112 GLY A O 1
ATOM 892 N N . GLU A 1 113 ? -10.431 -6.716 -5.450 1.00 86.81 113 GLU A N 1
ATOM 893 C CA . GLU A 1 113 ? -11.359 -5.607 -5.214 1.00 86.81 113 GLU A CA 1
ATOM 894 C C . GLU A 1 113 ? -10.590 -4.270 -5.156 1.00 86.81 113 GLU A C 1
ATOM 896 O O . GLU A 1 113 ? -9.478 -4.200 -4.625 1.00 86.81 113 GLU A O 1
ATOM 901 N N . GLY A 1 114 ? -11.178 -3.192 -5.691 1.00 89.69 114 GLY A N 1
ATOM 902 C CA . GLY A 1 114 ? -10.541 -1.869 -5.740 1.00 89.69 114 GLY A CA 1
ATOM 903 C C . GLY A 1 114 ? -10.157 -1.349 -4.348 1.00 89.69 114 GLY A C 1
ATOM 904 O O . GLY A 1 114 ? -10.937 -1.458 -3.399 1.00 89.69 114 GLY A O 1
ATOM 905 N N . PHE A 1 115 ? -8.957 -0.772 -4.216 1.00 92.81 115 PHE A N 1
ATOM 906 C CA . PHE A 1 115 ? -8.347 -0.454 -2.918 1.00 92.81 115 PHE A CA 1
ATOM 907 C C . PHE A 1 115 ? -9.225 0.447 -2.034 1.00 92.81 115 PHE A C 1
ATOM 909 O O . PHE A 1 115 ? -9.548 0.075 -0.904 1.00 92.81 115 PHE A O 1
ATOM 916 N N . ALA A 1 116 ? -9.662 1.606 -2.538 1.00 93.25 116 ALA A N 1
ATOM 917 C CA . ALA A 1 116 ? -10.461 2.549 -1.754 1.00 93.25 116 ALA A CA 1
ATOM 918 C C . ALA A 1 116 ? -11.825 1.972 -1.338 1.00 93.25 116 ALA A C 1
ATOM 920 O O . ALA A 1 116 ? -12.292 2.211 -0.221 1.00 93.25 116 ALA A O 1
ATOM 921 N N . LEU A 1 117 ? -12.458 1.178 -2.209 1.00 93.62 117 LEU A N 1
ATOM 922 C CA . LEU A 1 117 ? -13.727 0.515 -1.904 1.00 93.62 117 LEU A CA 1
ATOM 923 C C . LEU A 1 117 ? -13.554 -0.532 -0.796 1.00 93.62 117 LEU A C 1
ATOM 925 O O . LEU A 1 117 ? -14.349 -0.560 0.150 1.00 93.62 117 LEU A O 1
ATOM 929 N N . SER A 1 118 ? -12.502 -1.346 -0.894 1.00 95.56 118 SER A N 1
ATOM 930 C CA . SER A 1 118 ? -12.137 -2.358 0.099 1.00 95.56 118 SER A CA 1
ATOM 931 C C . SER A 1 118 ? -11.899 -1.725 1.467 1.00 95.56 118 SER A C 1
ATOM 933 O O . SER A 1 118 ? -12.511 -2.142 2.452 1.00 95.56 118 SER A O 1
ATOM 935 N N . VAL A 1 119 ? -11.096 -0.655 1.530 1.00 96.12 119 VAL A N 1
ATOM 936 C CA . VAL A 1 119 ? -10.837 0.088 2.774 1.00 96.12 119 VAL A CA 1
ATOM 937 C C . VAL A 1 119 ? -12.136 0.635 3.361 1.00 96.12 119 VAL A C 1
ATOM 939 O O . VAL A 1 119 ? -12.436 0.350 4.516 1.00 96.12 119 VAL A O 1
ATOM 942 N N . ARG A 1 120 ? -12.958 1.350 2.580 1.00 95.12 120 ARG A N 1
ATOM 943 C CA . ARG A 1 120 ? -14.230 1.918 3.068 1.00 95.12 120 ARG A CA 1
ATOM 944 C C . ARG A 1 120 ? -15.170 0.852 3.632 1.00 95.12 120 ARG A C 1
ATOM 946 O O . ARG A 1 120 ? -15.712 1.028 4.723 1.00 95.12 120 ARG A O 1
ATOM 953 N N . THR A 1 121 ? -15.336 -0.256 2.914 1.00 96.06 121 THR A N 1
ATOM 954 C CA . THR A 1 121 ? -16.236 -1.353 3.305 1.00 96.06 121 THR A CA 1
ATOM 955 C C . THR A 1 121 ? -15.745 -2.054 4.571 1.00 96.06 121 THR A C 1
ATOM 957 O O . THR A 1 121 ? -16.531 -2.311 5.492 1.00 96.06 121 THR A O 1
ATOM 960 N N . CYS A 1 122 ? -14.439 -2.322 4.657 1.00 96.81 122 CYS A N 1
ATOM 961 C CA . CYS A 1 122 ? -13.826 -2.926 5.836 1.00 96.81 122 CYS A CA 1
ATOM 962 C C . CYS A 1 122 ? -13.909 -1.989 7.047 1.00 96.81 122 CYS A C 1
ATOM 964 O O . CYS A 1 122 ? -14.291 -2.438 8.128 1.00 96.81 122 CYS A O 1
ATOM 966 N N . THR A 1 123 ? -13.634 -0.692 6.877 1.00 96.62 123 THR A N 1
ATOM 967 C CA . THR A 1 123 ? -13.759 0.320 7.937 1.00 96.62 123 THR A CA 1
ATOM 968 C C . THR A 1 123 ? -15.186 0.376 8.464 1.00 96.62 123 THR A C 1
ATOM 970 O O . THR A 1 123 ? -15.401 0.230 9.665 1.00 96.62 123 THR A O 1
ATOM 973 N N . GLN A 1 124 ? -16.181 0.509 7.580 1.00 96.50 124 GLN A N 1
ATOM 974 C CA . GLN A 1 124 ? -17.585 0.569 7.985 1.00 96.50 124 GLN A CA 1
ATOM 975 C C . GLN A 1 124 ? -18.004 -0.681 8.767 1.00 96.50 124 GLN A C 1
ATOM 977 O O . GLN A 1 124 ? -18.649 -0.571 9.809 1.00 96.50 124 GLN A O 1
ATOM 982 N N . SER A 1 125 ? -17.610 -1.864 8.297 1.00 96.62 125 SER A N 1
ATOM 983 C CA . SER A 1 125 ? -17.950 -3.124 8.962 1.00 96.62 125 SER A CA 1
ATOM 984 C C . SER A 1 125 ? -17.286 -3.251 10.339 1.00 96.62 1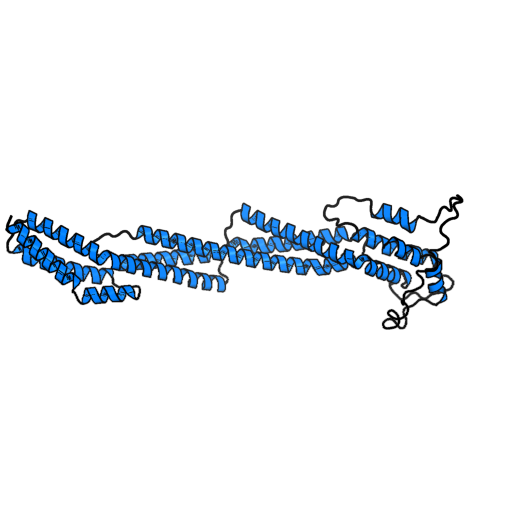25 SER A C 1
ATOM 986 O O . SER A 1 125 ? -17.936 -3.668 11.295 1.00 96.62 125 SER A O 1
ATOM 988 N N . SER A 1 126 ? -16.030 -2.814 10.463 1.00 96.62 126 SER A N 1
ATOM 989 C CA . SER A 1 126 ? -15.266 -2.861 11.719 1.00 96.62 126 SER A CA 1
ATOM 990 C C . SER A 1 126 ? -15.812 -1.885 12.759 1.00 96.62 126 SER A C 1
ATOM 992 O O . SER A 1 126 ? -15.966 -2.240 13.925 1.00 96.62 126 SER A O 1
ATOM 994 N N . ILE A 1 127 ? -16.186 -0.672 12.337 1.00 96.31 127 ILE A N 1
ATOM 995 C CA . ILE A 1 127 ? -16.841 0.308 13.211 1.00 96.31 127 ILE A CA 1
ATOM 996 C C . ILE A 1 127 ? -18.213 -0.201 13.671 1.00 96.31 127 ILE A C 1
ATOM 998 O O . ILE A 1 127 ? -18.542 -0.074 14.846 1.00 96.31 127 ILE A O 1
ATOM 1002 N N . LEU A 1 128 ? -18.993 -0.838 12.791 1.00 96.31 128 LEU A N 1
ATOM 1003 C CA . LEU A 1 128 ? -20.280 -1.431 13.170 1.00 96.31 128 LEU A CA 1
ATOM 1004 C C . LEU A 1 128 ? -20.130 -2.573 14.186 1.00 96.31 128 LEU A C 1
ATOM 1006 O O . LEU A 1 128 ? -20.961 -2.714 15.082 1.00 96.31 128 LEU A O 1
ATOM 1010 N N . GLU A 1 129 ? -19.107 -3.413 14.048 1.00 95.19 129 GLU A N 1
ATOM 1011 C CA . GLU A 1 129 ? -18.806 -4.480 15.011 1.00 95.19 129 GLU A CA 1
ATOM 1012 C C . GLU A 1 129 ? -18.349 -3.923 16.358 1.00 95.19 129 GLU A C 1
ATOM 1014 O O . GLU A 1 129 ? -18.805 -4.398 17.401 1.00 95.19 129 GLU A O 1
ATOM 1019 N N . PHE A 1 130 ? -17.522 -2.878 16.338 1.00 96.81 130 PHE A N 1
ATOM 1020 C CA . PHE A 1 130 ? -17.127 -2.151 17.537 1.00 96.81 130 PHE A CA 1
ATOM 1021 C C . PHE A 1 130 ? -18.341 -1.538 18.248 1.00 96.81 130 PHE A C 1
ATOM 1023 O O . PHE A 1 130 ? -18.541 -1.789 19.435 1.00 96.81 130 PHE A O 1
ATOM 1030 N N . ASP A 1 131 ? -19.198 -0.816 17.520 1.00 95.88 131 ASP A N 1
ATOM 1031 C CA . ASP A 1 131 ? -20.393 -0.168 18.073 1.00 95.88 131 ASP A CA 1
ATOM 1032 C C . ASP A 1 131 ? -21.354 -1.210 18.692 1.00 95.88 131 ASP A C 1
ATOM 1034 O O . ASP A 1 131 ? -21.917 -0.984 19.766 1.00 95.88 131 ASP A O 1
ATOM 1038 N N . LYS A 1 132 ? -21.485 -2.400 18.080 1.00 95.38 132 LYS A N 1
ATOM 1039 C CA . LYS A 1 132 ? -22.229 -3.535 18.662 1.00 95.38 132 LYS A CA 1
ATOM 1040 C C . LYS A 1 132 ? -21.586 -4.058 19.948 1.00 95.38 132 LYS A C 1
ATOM 1042 O O . LYS A 1 132 ? -22.305 -4.339 20.904 1.00 95.38 132 LYS A O 1
ATOM 1047 N N . GLY A 1 133 ? -20.260 -4.192 19.983 1.00 95.31 133 GLY A N 1
ATOM 1048 C CA . GLY A 1 133 ? -19.528 -4.610 21.180 1.00 95.31 133 GLY A CA 1
ATOM 1049 C C . GLY A 1 133 ? -19.658 -3.604 22.328 1.00 95.31 133 GLY A C 1
ATOM 1050 O O . GLY A 1 133 ? -19.873 -4.002 23.470 1.00 95.31 133 GLY A O 1
ATOM 1051 N N . CYS A 1 134 ? -19.625 -2.302 22.032 1.00 94.50 134 CYS A N 1
ATOM 1052 C CA . CYS A 1 134 ? -19.894 -1.250 23.013 1.00 94.50 134 CYS A CA 1
ATOM 1053 C C . CYS A 1 134 ? -21.328 -1.307 23.547 1.00 94.50 134 CYS A C 1
ATOM 1055 O O . CYS A 1 134 ? -21.532 -1.184 24.752 1.00 94.50 134 CYS A O 1
ATOM 1057 N N . ALA A 1 135 ? -22.316 -1.526 22.675 1.00 94.50 135 ALA A N 1
ATOM 1058 C CA . ALA A 1 135 ? -23.711 -1.661 23.088 1.00 94.50 135 ALA A CA 1
ATOM 1059 C C . ALA A 1 135 ? -23.940 -2.882 23.998 1.00 94.50 135 ALA A C 1
ATOM 1061 O O . ALA A 1 135 ? -24.743 -2.812 24.925 1.00 94.50 135 ALA A O 1
ATOM 1062 N N . ASP A 1 136 ? -23.225 -3.986 23.765 1.00 95.69 136 ASP A N 1
ATOM 1063 C CA . ASP A 1 136 ? -23.260 -5.171 24.631 1.00 95.69 136 ASP A CA 1
ATOM 1064 C C . ASP A 1 136 ? -22.555 -4.947 25.982 1.00 95.69 136 ASP A C 1
ATOM 1066 O O . ASP A 1 136 ? -22.973 -5.501 27.002 1.00 95.69 136 ASP A O 1
ATOM 1070 N N . ALA A 1 137 ? -21.520 -4.101 26.009 1.00 94.81 137 ALA A N 1
ATOM 1071 C CA . ALA A 1 137 ? -20.791 -3.730 27.221 1.00 94.81 137 ALA A CA 1
ATOM 1072 C C . ALA A 1 137 ? -21.483 -2.636 28.061 1.00 94.81 137 ALA A C 1
ATOM 1074 O O . ALA A 1 137 ? -21.099 -2.421 29.212 1.00 94.81 137 ALA A O 1
ATOM 1075 N N . ALA A 1 138 ? -22.490 -1.951 27.512 1.00 94.12 138 ALA A N 1
ATOM 1076 C CA . ALA A 1 138 ? -23.211 -0.883 28.196 1.00 94.12 138 ALA A CA 1
ATOM 1077 C C . ALA A 1 138 ? -23.995 -1.409 29.410 1.00 94.12 138 ALA A C 1
ATOM 1079 O O . ALA A 1 138 ? -24.693 -2.424 29.333 1.00 94.12 138 ALA A O 1
ATOM 1080 N N . ILE A 1 139 ? -23.904 -0.690 30.530 1.00 94.94 139 ILE A N 1
ATOM 1081 C CA . ILE A 1 139 ? -24.613 -1.025 31.768 1.00 94.94 139 ILE A CA 1
ATOM 1082 C C . ILE A 1 139 ? -25.800 -0.094 32.008 1.00 94.94 139 ILE A C 1
ATOM 1084 O O . ILE A 1 139 ? -25.834 1.035 31.528 1.00 94.94 139 ILE A O 1
ATOM 1088 N N . GLN A 1 140 ? -26.784 -0.556 32.777 1.00 93.19 140 GLN A N 1
ATOM 1089 C CA . GLN A 1 140 ? -27.977 0.235 33.098 1.00 93.19 140 GLN A CA 1
ATOM 1090 C C . GLN A 1 140 ? -27.681 1.383 34.072 1.00 93.19 140 GLN A C 1
ATOM 1092 O O . GLN A 1 140 ? -28.358 2.406 34.038 1.00 93.19 140 GLN A O 1
ATOM 1097 N N . GLN A 1 141 ? -26.686 1.204 34.944 1.00 93.00 141 GLN A N 1
ATOM 1098 C CA . GLN A 1 141 ? -26.374 2.116 36.046 1.00 93.00 141 GLN A CA 1
ATOM 1099 C C . GLN A 1 141 ? -25.500 3.306 35.624 1.00 93.00 141 GLN A C 1
ATOM 1101 O O . GLN A 1 141 ? -25.428 4.294 36.347 1.00 93.00 141 GLN A O 1
ATOM 1106 N N . ALA A 1 142 ? -24.831 3.245 34.468 1.00 92.00 142 ALA A N 1
ATOM 1107 C CA . ALA A 1 142 ? -23.964 4.324 34.006 1.00 92.00 142 ALA A CA 1
ATOM 1108 C C . ALA A 1 142 ? -23.970 4.477 32.486 1.00 92.00 142 ALA A C 1
ATOM 1110 O O . ALA A 1 142 ? -23.957 3.501 31.741 1.00 92.00 142 ALA A O 1
ATOM 1111 N N . ASN A 1 143 ? -23.896 5.728 32.035 1.00 91.12 143 ASN A N 1
ATOM 1112 C CA . ASN A 1 143 ? -23.720 6.078 30.630 1.00 91.12 143 ASN A CA 1
ATOM 1113 C C . ASN A 1 143 ? -22.242 6.388 30.347 1.00 91.12 143 ASN A C 1
ATOM 1115 O O . ASN A 1 143 ? -21.861 7.550 30.188 1.00 91.12 143 ASN A O 1
ATOM 1119 N N . TRP A 1 144 ? -21.389 5.361 30.385 1.00 92.62 144 TRP A N 1
ATOM 1120 C CA . TRP A 1 144 ? -19.958 5.528 30.127 1.00 92.62 144 TRP A CA 1
ATOM 1121 C C . TRP A 1 144 ? -19.682 5.825 28.652 1.00 92.62 144 TRP A C 1
ATOM 1123 O O . TRP A 1 144 ? -20.185 5.149 27.757 1.00 92.62 144 TRP A O 1
ATOM 1133 N N . ASP A 1 145 ? -18.829 6.816 28.399 1.00 88.31 145 ASP A N 1
ATOM 1134 C CA . ASP A 1 145 ? -18.538 7.272 27.045 1.00 88.31 145 ASP A CA 1
ATOM 1135 C C . ASP A 1 145 ? -17.467 6.409 26.353 1.00 88.31 145 ASP A C 1
ATOM 1137 O O . ASP A 1 145 ? -16.295 6.408 26.734 1.00 88.31 145 ASP A O 1
ATOM 1141 N N . ALA A 1 146 ? -17.865 5.699 25.294 1.00 92.12 146 ALA A N 1
ATOM 1142 C CA . ALA A 1 146 ? -16.966 4.934 24.427 1.00 92.12 146 ALA A CA 1
ATOM 1143 C C . ALA A 1 146 ? -16.421 5.750 23.233 1.00 92.12 146 ALA A C 1
ATOM 1145 O O . ALA A 1 146 ? -15.628 5.229 22.443 1.00 92.12 146 ALA A O 1
ATOM 1146 N N . SER A 1 147 ? -16.806 7.027 23.085 1.00 92.62 147 SER A N 1
ATOM 1147 C CA . SER A 1 147 ? -16.473 7.861 21.920 1.00 92.62 147 SER A CA 1
ATOM 1148 C C . SER A 1 147 ? -14.968 7.982 21.687 1.00 92.62 147 SER A C 1
ATOM 1150 O O . SER A 1 147 ? -14.501 7.863 20.553 1.00 92.62 147 SER A O 1
ATOM 1152 N N . ARG A 1 148 ? -14.186 8.136 22.761 1.00 92.75 148 ARG A N 1
ATOM 1153 C CA . ARG A 1 148 ? -12.726 8.229 22.687 1.00 92.75 148 ARG A CA 1
ATOM 1154 C C . ARG A 1 148 ? -12.101 6.935 22.171 1.00 92.75 148 ARG A C 1
ATOM 1156 O O . ARG A 1 148 ? -11.190 6.986 21.352 1.00 92.75 148 ARG A O 1
ATOM 1163 N N . VAL A 1 149 ? -12.595 5.778 22.616 1.00 93.88 149 VAL A N 1
ATOM 1164 C CA . VAL A 1 149 ? -12.100 4.471 22.150 1.00 93.88 149 VAL A CA 1
ATOM 1165 C C . VAL A 1 149 ? -12.468 4.263 20.680 1.00 93.88 149 VAL A C 1
ATOM 1167 O O . VAL A 1 149 ? -11.627 3.831 19.898 1.00 93.88 149 VAL A O 1
ATOM 1170 N N . ARG A 1 150 ? -13.673 4.676 20.272 1.00 94.75 150 ARG A N 1
ATOM 1171 C CA . ARG A 1 150 ? -14.113 4.656 18.869 1.00 94.75 150 ARG A CA 1
ATOM 1172 C C . ARG A 1 150 ? -13.244 5.531 17.964 1.00 94.75 150 ARG A C 1
ATOM 1174 O O . ARG A 1 150 ? -12.869 5.119 16.872 1.00 94.75 150 ARG A O 1
ATOM 1181 N N . GLN A 1 151 ? -12.914 6.743 18.412 1.00 95.88 151 GLN A N 1
ATOM 1182 C CA . GLN A 1 151 ? -12.020 7.648 17.682 1.00 95.88 151 GLN A CA 1
ATOM 1183 C C . GLN A 1 151 ? -10.602 7.081 17.578 1.00 95.88 151 GLN A C 1
ATOM 1185 O O . GLN A 1 151 ? -9.955 7.246 16.548 1.00 95.88 151 GLN A O 1
ATOM 1190 N N . ASN A 1 152 ? -10.115 6.409 18.625 1.00 95.50 152 ASN A N 1
ATOM 1191 C CA . ASN A 1 152 ? -8.828 5.718 18.579 1.00 95.50 152 ASN A CA 1
ATOM 1192 C C . ASN A 1 152 ? -8.848 4.583 17.548 1.00 95.50 152 ASN A C 1
ATOM 1194 O O . ASN A 1 152 ? -7.954 4.545 16.711 1.00 95.50 152 ASN A O 1
ATOM 1198 N N . LEU A 1 153 ? -9.904 3.761 17.533 1.00 97.31 153 LEU A N 1
ATOM 1199 C CA . LEU A 1 153 ? -10.072 2.698 16.539 1.00 97.31 153 LEU A CA 1
ATOM 1200 C C . LEU A 1 153 ? -10.039 3.251 15.115 1.00 97.31 153 LEU A C 1
ATOM 1202 O O . LEU A 1 153 ? -9.335 2.715 14.266 1.00 97.31 153 LEU A O 1
ATOM 1206 N N . GLN A 1 154 ? -10.766 4.343 14.857 1.00 97.25 154 GLN A N 1
ATOM 1207 C CA . GLN A 1 154 ? -10.761 4.984 13.543 1.00 97.25 154 GLN A CA 1
ATOM 1208 C C . GLN A 1 154 ? -9.346 5.421 13.139 1.00 97.25 154 GLN A C 1
ATOM 1210 O O . GLN A 1 154 ? -8.918 5.134 12.027 1.00 97.25 154 GLN A O 1
ATOM 1215 N N . ARG A 1 155 ? -8.590 6.048 14.052 1.00 97.44 155 ARG A N 1
ATOM 1216 C CA . ARG A 1 155 ? -7.203 6.460 13.781 1.00 97.44 155 ARG A CA 1
ATOM 1217 C C . ARG A 1 155 ? -6.283 5.273 13.506 1.00 97.44 155 ARG A C 1
ATOM 1219 O O . ARG A 1 155 ? -5.446 5.371 12.614 1.00 97.44 155 ARG A O 1
ATOM 1226 N N . ASP A 1 156 ? -6.434 4.174 14.239 1.00 97.69 156 ASP A N 1
ATOM 1227 C CA . ASP A 1 156 ? -5.616 2.972 14.050 1.00 97.69 156 ASP A CA 1
ATOM 1228 C C . ASP A 1 156 ? -5.943 2.270 12.721 1.00 97.69 156 ASP A C 1
ATOM 1230 O O . ASP A 1 156 ? -5.034 1.833 12.010 1.00 97.69 156 ASP A O 1
ATOM 1234 N N . ILE A 1 157 ? -7.225 2.231 12.341 1.00 97.75 157 ILE A N 1
ATOM 1235 C CA . ILE A 1 157 ? -7.685 1.766 11.026 1.00 97.75 157 ILE A CA 1
ATOM 1236 C C . ILE A 1 157 ? -7.089 2.637 9.913 1.00 97.75 157 ILE A C 1
ATOM 1238 O O . ILE A 1 157 ? -6.488 2.105 8.980 1.00 97.75 157 ILE A O 1
ATOM 1242 N N . ASP A 1 158 ? -7.206 3.962 10.023 1.00 96.31 158 ASP A N 1
ATOM 1243 C CA . ASP A 1 158 ? -6.709 4.906 9.017 1.00 96.31 158 ASP A CA 1
ATOM 1244 C C . ASP A 1 158 ? -5.180 4.824 8.878 1.00 96.31 158 ASP A C 1
ATOM 1246 O O . ASP A 1 158 ? -4.645 4.837 7.765 1.00 96.31 158 ASP A O 1
ATOM 1250 N N . ALA A 1 159 ? -4.463 4.679 9.998 1.00 97.25 159 ALA A N 1
ATOM 1251 C CA . ALA A 1 159 ? -3.017 4.485 10.011 1.00 97.25 159 ALA A CA 1
ATOM 1252 C C . ALA A 1 159 ? -2.619 3.175 9.316 1.00 97.25 159 ALA A C 1
ATOM 1254 O O . ALA A 1 159 ? -1.701 3.166 8.490 1.00 97.25 159 ALA A O 1
ATOM 1255 N N . HIS A 1 160 ? -3.329 2.076 9.597 1.00 96.81 160 HIS A N 1
ATOM 1256 C CA . HIS A 1 160 ? -3.073 0.799 8.938 1.00 96.81 160 HIS A CA 1
ATOM 1257 C C . HIS A 1 160 ? -3.382 0.865 7.437 1.00 96.81 160 HIS A C 1
ATOM 1259 O O . HIS A 1 160 ? -2.541 0.484 6.623 1.00 96.81 160 HIS A O 1
ATOM 1265 N N . ALA A 1 161 ? -4.533 1.422 7.051 1.00 95.94 161 ALA A N 1
ATOM 1266 C CA . ALA A 1 161 ? -4.906 1.616 5.652 1.00 95.94 161 ALA A CA 1
ATOM 1267 C C . ALA A 1 161 ? -3.866 2.459 4.894 1.00 95.94 161 ALA A C 1
ATOM 1269 O O . ALA A 1 161 ? -3.473 2.105 3.783 1.00 95.94 161 ALA A O 1
ATOM 1270 N N . SER A 1 162 ? -3.353 3.526 5.515 1.00 94.94 162 SER A N 1
ATOM 1271 C CA . SER A 1 162 ? -2.306 4.380 4.935 1.00 94.94 162 SER A CA 1
ATOM 1272 C C . SER A 1 162 ? -0.981 3.635 4.747 1.00 94.94 162 SER A C 1
ATOM 1274 O O . SER A 1 162 ? -0.302 3.812 3.731 1.00 94.94 162 SER A O 1
ATOM 1276 N N . SER A 1 163 ? -0.620 2.769 5.700 1.00 95.56 163 SER A N 1
ATOM 1277 C CA . SER A 1 163 ? 0.567 1.914 5.605 1.00 95.56 163 SER A CA 1
ATOM 1278 C C . SER A 1 163 ? 0.457 0.925 4.441 1.00 95.56 163 SER A C 1
ATOM 1280 O O . SER A 1 163 ? 1.370 0.853 3.615 1.00 95.56 163 SER A O 1
ATOM 1282 N N . ILE A 1 164 ? -0.681 0.233 4.312 1.00 94.88 164 ILE A N 1
ATOM 1283 C CA . ILE A 1 164 ? -0.927 -0.698 3.201 1.00 94.88 164 ILE A CA 1
ATOM 1284 C C . ILE A 1 164 ? -0.971 0.042 1.859 1.00 94.88 164 ILE A C 1
ATOM 1286 O O . ILE A 1 164 ? -0.373 -0.428 0.893 1.00 94.88 164 ILE A O 1
ATOM 1290 N N . CYS A 1 165 ? -1.618 1.211 1.801 1.00 93.56 165 CYS A N 1
ATOM 1291 C CA . CYS A 1 165 ? -1.652 2.060 0.609 1.00 93.56 165 CYS A CA 1
ATOM 1292 C C . CYS A 1 165 ? -0.229 2.377 0.133 1.00 93.56 165 CYS A C 1
ATOM 1294 O O . CYS A 1 165 ? 0.136 2.081 -1.003 1.00 93.56 165 CYS A O 1
ATOM 1296 N N . SER A 1 166 ? 0.612 2.879 1.040 1.00 93.12 166 SER A N 1
ATOM 1297 C CA . SER A 1 166 ? 2.006 3.221 0.742 1.00 93.12 166 SER A CA 1
ATOM 1298 C C . SER A 1 166 ? 2.801 2.008 0.249 1.00 93.12 166 SER A C 1
ATOM 1300 O O . SER A 1 166 ? 3.498 2.097 -0.760 1.00 93.12 166 SER A O 1
ATOM 1302 N N . ALA A 1 167 ? 2.665 0.856 0.914 1.00 94.25 167 ALA A N 1
ATOM 1303 C CA . ALA A 1 167 ? 3.343 -0.376 0.519 1.00 94.25 167 ALA A CA 1
ATOM 1304 C C . ALA A 1 167 ? 2.919 -0.851 -0.882 1.00 94.25 167 ALA A C 1
ATOM 1306 O O . ALA A 1 167 ? 3.769 -1.203 -1.700 1.00 94.25 167 ALA A O 1
ATOM 1307 N N . LYS A 1 168 ? 1.618 -0.804 -1.190 1.00 92.88 168 LYS A N 1
ATOM 1308 C CA . LYS A 1 168 ? 1.079 -1.202 -2.497 1.00 92.88 168 LYS A CA 1
ATOM 1309 C C . LYS A 1 168 ? 1.494 -0.256 -3.618 1.00 92.88 168 LYS A C 1
ATOM 1311 O O . LYS A 1 168 ? 1.830 -0.715 -4.706 1.00 92.88 168 LYS A O 1
ATOM 1316 N N . LEU A 1 169 ? 1.527 1.048 -3.359 1.00 94.00 169 LEU A N 1
ATOM 1317 C CA . LEU A 1 169 ? 2.009 2.029 -4.330 1.00 94.00 169 LEU A CA 1
ATOM 1318 C C . LEU A 1 169 ? 3.505 1.859 -4.624 1.00 94.00 169 LEU A C 1
ATOM 1320 O O . LEU A 1 169 ? 3.911 1.962 -5.780 1.00 94.00 169 LEU A O 1
ATOM 1324 N N . LEU A 1 170 ? 4.316 1.548 -3.608 1.00 93.31 170 LEU A N 1
ATOM 1325 C CA . LEU A 1 170 ? 5.731 1.213 -3.797 1.00 93.31 170 LEU A CA 1
ATOM 1326 C C . LEU A 1 170 ? 5.910 -0.065 -4.626 1.00 93.31 170 LEU A C 1
ATOM 1328 O O . LEU A 1 170 ? 6.724 -0.085 -5.548 1.00 93.31 170 LEU A O 1
ATOM 1332 N N . GLU A 1 171 ? 5.125 -1.106 -4.340 1.00 94.31 171 GLU A N 1
ATOM 1333 C CA . GLU A 1 171 ? 5.120 -2.357 -5.109 1.00 94.31 171 GLU A CA 1
ATOM 1334 C C . GLU A 1 171 ? 4.758 -2.108 -6.584 1.00 94.31 171 GLU A C 1
ATOM 1336 O O . GLU A 1 171 ? 5.449 -2.581 -7.489 1.00 94.31 171 GLU A O 1
ATOM 1341 N N . LEU A 1 172 ? 3.711 -1.315 -6.840 1.00 93.56 172 LEU A N 1
ATOM 1342 C CA . LEU A 1 172 ? 3.311 -0.928 -8.192 1.00 93.56 172 LEU A CA 1
ATOM 1343 C C . LEU A 1 172 ? 4.414 -0.139 -8.901 1.00 93.56 172 LEU A C 1
ATOM 1345 O O . LEU A 1 172 ? 4.777 -0.503 -10.018 1.00 93.56 172 LEU A O 1
ATOM 1349 N N . ASN A 1 173 ? 4.981 0.887 -8.261 1.00 94.06 173 ASN A N 1
ATOM 1350 C CA . ASN A 1 173 ? 6.083 1.666 -8.832 1.00 94.06 173 ASN A CA 1
ATOM 1351 C C . ASN A 1 173 ? 7.227 0.757 -9.282 1.00 94.06 173 ASN A C 1
ATOM 1353 O O . ASN A 1 173 ? 7.610 0.787 -10.448 1.00 94.06 173 ASN A O 1
ATOM 1357 N N . PHE A 1 174 ? 7.703 -0.110 -8.390 1.00 94.62 174 PHE A N 1
ATOM 1358 C CA . PHE A 1 174 ? 8.799 -1.026 -8.684 1.00 94.62 174 PHE A CA 1
ATOM 1359 C C . PHE A 1 174 ? 8.483 -1.982 -9.847 1.00 94.62 174 PHE A C 1
ATOM 1361 O O . PHE A 1 174 ? 9.333 -2.252 -10.700 1.00 94.62 174 PHE A O 1
ATOM 1368 N N . ASN A 1 175 ? 7.248 -2.483 -9.924 1.00 95.31 175 ASN A N 1
ATOM 1369 C CA . ASN A 1 175 ? 6.822 -3.349 -11.021 1.00 95.31 175 ASN A CA 1
ATOM 1370 C C . ASN A 1 175 ? 6.855 -2.625 -12.374 1.00 95.31 175 ASN A C 1
ATOM 1372 O O . ASN A 1 175 ? 7.322 -3.198 -13.361 1.00 95.31 175 ASN A O 1
ATOM 1376 N N . TYR A 1 176 ? 6.395 -1.373 -12.430 1.00 95.44 176 TYR A N 1
ATOM 1377 C CA . TYR A 1 176 ? 6.413 -0.580 -13.661 1.00 95.44 176 TYR A CA 1
ATOM 1378 C C . TYR A 1 176 ? 7.817 -0.096 -14.035 1.00 95.44 176 TYR A C 1
ATOM 1380 O O . TYR A 1 176 ? 8.161 -0.123 -15.214 1.00 95.44 176 TYR A O 1
ATOM 1388 N N . GLU A 1 177 ? 8.657 0.254 -13.063 1.00 96.62 177 GLU A N 1
ATOM 1389 C CA . GLU A 1 177 ? 10.086 0.514 -13.277 1.00 96.62 177 GLU A CA 1
ATOM 1390 C C . GLU A 1 177 ? 10.784 -0.688 -13.919 1.00 96.62 177 GLU A C 1
ATOM 1392 O O . GLU A 1 177 ? 11.462 -0.561 -14.940 1.00 96.62 177 GLU A O 1
ATOM 1397 N N . ARG A 1 178 ? 10.565 -1.888 -13.369 1.00 96.00 178 ARG A N 1
ATOM 1398 C CA . ARG A 1 178 ? 11.123 -3.129 -13.915 1.00 96.00 178 ARG A CA 1
ATOM 1399 C C . ARG A 1 178 ? 10.642 -3.387 -15.344 1.00 96.00 178 ARG A C 1
ATOM 1401 O O . ARG A 1 178 ? 11.450 -3.769 -16.189 1.00 96.00 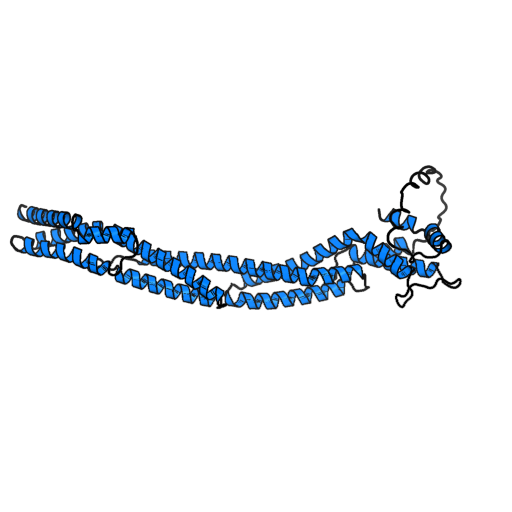178 ARG A O 1
ATOM 1408 N N . GLN A 1 179 ? 9.353 -3.184 -15.625 1.00 94.81 179 GLN A N 1
ATOM 1409 C CA . GLN A 1 179 ? 8.802 -3.334 -16.977 1.00 94.81 179 GLN A CA 1
ATOM 1410 C C . GLN A 1 179 ? 9.413 -2.327 -17.956 1.00 94.81 179 GLN A C 1
ATOM 1412 O O . GLN A 1 179 ? 9.816 -2.719 -19.049 1.00 94.81 179 GLN A O 1
ATOM 1417 N N . LEU A 1 180 ? 9.535 -1.059 -17.551 1.00 95.50 180 LEU A N 1
ATOM 1418 C CA . LEU A 1 180 ? 10.178 -0.015 -18.347 1.00 95.50 180 LEU A CA 1
ATOM 1419 C C . LEU A 1 180 ? 11.624 -0.381 -18.663 1.00 95.50 180 LEU A C 1
ATOM 1421 O O . LEU A 1 180 ? 12.009 -0.376 -19.831 1.00 95.50 180 LEU A O 1
ATOM 1425 N N . SER A 1 181 ? 12.400 -0.777 -17.652 1.00 96.06 181 SER A N 1
ATOM 1426 C CA . SER A 1 181 ? 13.781 -1.217 -17.848 1.00 96.06 181 SER A CA 1
ATOM 1427 C C . SER A 1 181 ? 13.864 -2.378 -18.839 1.00 96.06 181 SER A C 1
ATOM 1429 O O . SER A 1 181 ? 14.632 -2.298 -19.792 1.00 96.06 181 SER A O 1
ATOM 1431 N N . ALA A 1 182 ? 13.029 -3.409 -18.689 1.00 95.56 182 ALA A N 1
ATOM 1432 C CA . ALA A 1 182 ? 13.014 -4.546 -19.608 1.00 95.56 182 ALA A CA 1
ATOM 1433 C C . ALA A 1 182 ? 12.630 -4.157 -21.050 1.00 95.56 182 ALA A C 1
ATOM 1435 O O . ALA A 1 182 ? 13.197 -4.694 -21.999 1.00 95.56 182 ALA A O 1
ATOM 1436 N N . SER A 1 183 ? 11.690 -3.222 -21.222 1.00 95.19 183 SER A N 1
ATOM 1437 C CA . SER A 1 183 ? 11.238 -2.758 -22.544 1.00 95.19 183 SER A CA 1
ATOM 1438 C C . SER A 1 183 ? 12.236 -1.838 -23.254 1.00 95.19 183 SER A C 1
ATOM 1440 O O . SER A 1 183 ? 12.255 -1.794 -24.482 1.00 95.19 183 SER A O 1
ATOM 1442 N N . LEU A 1 184 ? 13.065 -1.111 -22.496 1.00 96.50 184 LEU A N 1
ATOM 1443 C CA . LEU A 1 184 ? 13.984 -0.109 -23.032 1.00 96.50 184 LEU A CA 1
ATOM 1444 C C . LEU A 1 184 ? 15.397 -0.657 -23.235 1.00 96.50 184 LEU A C 1
ATOM 1446 O O . LEU A 1 184 ? 15.993 -0.358 -24.264 1.00 96.50 184 LEU A O 1
ATOM 1450 N N . THR A 1 185 ? 15.930 -1.455 -22.303 1.00 96.31 185 THR A N 1
ATOM 1451 C CA . THR A 1 185 ? 17.347 -1.856 -22.305 1.00 96.31 185 THR A CA 1
ATOM 1452 C C . THR A 1 185 ? 17.772 -2.519 -23.617 1.00 96.31 185 THR A C 1
ATOM 1454 O O . THR A 1 185 ? 18.578 -1.945 -24.342 1.00 96.31 185 THR A O 1
ATOM 1457 N N . GLY A 1 186 ? 17.171 -3.654 -23.986 1.00 95.06 186 GLY A N 1
ATOM 1458 C CA . GLY A 1 186 ? 17.582 -4.396 -25.186 1.00 95.06 186 GLY A CA 1
ATOM 1459 C C . GLY A 1 186 ? 17.428 -3.608 -26.497 1.00 95.06 186 GLY A C 1
ATOM 1460 O O . GLY A 1 186 ? 18.367 -3.552 -27.291 1.00 95.06 186 GLY A O 1
ATOM 1461 N N . PRO A 1 187 ? 16.278 -2.957 -26.759 1.00 95.88 187 PRO A N 1
ATOM 1462 C CA . PRO A 1 187 ? 16.125 -2.160 -27.973 1.00 95.88 187 PRO A CA 1
ATOM 1463 C C . PRO A 1 187 ? 17.061 -0.945 -28.045 1.00 95.88 187 PRO A C 1
ATOM 1465 O O . PRO A 1 187 ? 17.503 -0.591 -29.136 1.00 95.88 187 PRO A O 1
ATOM 1468 N N . VAL A 1 188 ? 17.373 -0.300 -26.914 1.00 95.94 188 VAL A N 1
ATOM 1469 C CA . VAL A 1 188 ? 18.320 0.827 -26.883 1.00 95.94 188 VAL A CA 1
ATOM 1470 C C . VAL A 1 188 ? 19.742 0.345 -27.163 1.00 95.94 188 VAL A C 1
ATOM 1472 O O . VAL A 1 188 ? 20.415 0.972 -27.979 1.00 95.94 188 VAL A O 1
ATOM 1475 N N . GLU A 1 189 ? 20.171 -0.771 -26.566 1.00 94.44 189 GLU A N 1
ATOM 1476 C CA . GLU A 1 189 ? 21.460 -1.418 -26.866 1.00 94.44 189 GLU A CA 1
ATOM 1477 C C . GLU A 1 189 ? 21.583 -1.690 -28.370 1.00 94.44 189 GLU A C 1
ATOM 1479 O O . GLU A 1 189 ? 22.478 -1.162 -29.026 1.00 94.44 189 GLU A O 1
ATOM 1484 N N . ALA A 1 190 ? 20.605 -2.381 -28.964 1.00 93.56 190 ALA A N 1
ATOM 1485 C CA . ALA A 1 190 ? 20.625 -2.716 -30.388 1.00 93.56 190 ALA A CA 1
ATOM 1486 C C . ALA A 1 190 ? 20.679 -1.478 -31.311 1.00 93.56 190 ALA A C 1
ATOM 1488 O O . ALA A 1 190 ? 21.361 -1.479 -32.343 1.00 93.56 190 ALA A O 1
ATOM 1489 N N . LEU A 1 191 ? 19.967 -0.400 -30.959 1.00 93.81 191 LEU A N 1
ATOM 1490 C CA . LEU A 1 191 ? 19.985 0.858 -31.717 1.00 93.81 191 LEU A CA 1
ATOM 1491 C C . LEU A 1 191 ? 21.341 1.570 -31.635 1.00 93.81 191 LEU A C 1
ATOM 1493 O O . LEU A 1 191 ? 21.772 2.181 -32.622 1.00 93.81 191 LEU A O 1
ATOM 1497 N N . LEU A 1 192 ? 21.995 1.504 -30.473 1.00 92.81 192 LEU A N 1
ATOM 1498 C CA . LEU A 1 192 ? 23.324 2.064 -30.256 1.00 92.81 192 LEU A CA 1
ATOM 1499 C C . LEU A 1 192 ? 24.392 1.247 -30.989 1.00 92.81 192 LEU A C 1
ATOM 1501 O O . LEU A 1 192 ? 25.199 1.848 -31.690 1.00 92.81 192 LEU A O 1
ATOM 1505 N N . GLU A 1 193 ? 24.344 -0.085 -30.927 1.00 89.25 193 GLU A N 1
ATOM 1506 C CA . GLU A 1 193 ? 25.263 -0.982 -31.645 1.00 89.25 193 GLU A CA 1
ATOM 1507 C C . GLU A 1 193 ? 25.168 -0.827 -33.171 1.00 89.25 193 GLU A C 1
ATOM 1509 O O . GLU A 1 193 ? 26.179 -0.806 -33.876 1.00 89.25 193 GLU A O 1
ATOM 1514 N N . THR A 1 194 ? 23.949 -0.678 -33.700 1.00 86.00 194 THR A N 1
ATOM 1515 C CA . THR A 1 194 ? 23.726 -0.562 -35.151 1.00 86.00 194 THR A CA 1
ATOM 1516 C C . THR A 1 194 ? 24.288 0.746 -35.723 1.00 86.00 194 THR A C 1
ATOM 1518 O O . THR A 1 194 ? 24.729 0.775 -36.877 1.00 86.00 194 THR A O 1
ATOM 1521 N N . GLY A 1 195 ? 24.274 1.835 -34.943 1.00 81.00 195 GLY A N 1
ATOM 1522 C CA . GLY A 1 195 ? 24.879 3.117 -35.325 1.00 81.00 195 GLY A CA 1
ATOM 1523 C C . GLY A 1 195 ? 24.277 3.776 -36.572 1.00 81.00 195 GLY A C 1
ATOM 1524 O O . GLY A 1 195 ? 25.010 4.265 -37.436 1.00 81.00 195 GLY A O 1
ATOM 1525 N N . GLY A 1 196 ? 22.949 3.756 -36.707 1.00 82.00 196 GLY A N 1
ATOM 1526 C CA . GLY A 1 196 ? 22.234 4.385 -37.818 1.00 82.00 196 GLY A CA 1
ATOM 1527 C C . GLY A 1 196 ? 22.252 5.920 -37.771 1.00 82.00 196 GLY A C 1
ATOM 1528 O O . GLY A 1 196 ? 22.435 6.536 -36.725 1.00 82.00 196 GLY A O 1
ATOM 1529 N N . LYS A 1 197 ? 21.996 6.564 -38.918 1.00 79.56 197 LYS A N 1
ATOM 1530 C CA . LYS A 1 197 ? 22.010 8.037 -39.051 1.00 79.56 197 LYS A CA 1
ATOM 1531 C C . LYS A 1 197 ? 21.022 8.757 -38.113 1.00 79.56 197 LYS A C 1
ATOM 1533 O O . LYS A 1 197 ? 21.271 9.892 -37.733 1.00 79.56 197 LYS A O 1
ATOM 1538 N N . ASP A 1 198 ? 19.923 8.099 -37.736 1.00 87.00 198 ASP A N 1
ATOM 1539 C CA . ASP A 1 198 ? 18.904 8.624 -36.810 1.00 87.00 198 ASP A CA 1
ATOM 1540 C C . ASP A 1 198 ? 18.744 7.742 -35.551 1.00 87.00 198 ASP A C 1
ATOM 1542 O O . ASP A 1 198 ? 17.631 7.486 -35.081 1.00 87.00 198 ASP A O 1
ATOM 1546 N N . THR A 1 199 ? 19.856 7.231 -35.001 1.00 92.00 199 THR A N 1
ATOM 1547 C CA . THR A 1 199 ? 19.832 6.403 -33.778 1.00 92.00 199 THR A CA 1
ATOM 1548 C C . THR A 1 199 ? 19.142 7.131 -32.620 1.00 92.00 199 THR A C 1
ATOM 1550 O O . THR A 1 199 ? 18.189 6.607 -32.045 1.00 92.00 199 THR A O 1
ATOM 1553 N N . TRP A 1 200 ? 19.535 8.371 -32.312 1.00 93.69 200 TRP A N 1
ATOM 1554 C CA . TRP A 1 200 ? 18.938 9.131 -31.204 1.00 93.69 200 TRP A CA 1
ATOM 1555 C C . TRP A 1 200 ? 17.488 9.572 -31.468 1.00 93.69 200 TRP A C 1
ATOM 1557 O O . TRP A 1 200 ? 16.697 9.659 -30.529 1.00 93.69 200 TRP A O 1
ATOM 1567 N N . GLY A 1 201 ? 17.077 9.810 -32.721 1.00 93.62 201 GLY A N 1
ATOM 1568 C CA . GLY A 1 201 ? 15.659 10.006 -33.055 1.00 93.62 201 GLY A CA 1
ATOM 1569 C C . GLY A 1 201 ? 14.824 8.749 -32.825 1.00 93.62 201 GLY A C 1
ATOM 1570 O O . GLY A 1 201 ? 13.732 8.831 -32.259 1.00 93.62 201 GLY A O 1
ATOM 1571 N N . SER A 1 202 ? 15.366 7.582 -33.173 1.00 94.69 202 SER A N 1
ATOM 1572 C CA . SER A 1 202 ? 14.725 6.285 -32.924 1.00 94.69 202 SER A CA 1
ATOM 1573 C C . SER A 1 202 ? 14.611 5.981 -31.426 1.00 94.69 202 SER A C 1
ATOM 1575 O O . SER A 1 202 ? 13.531 5.609 -30.966 1.00 94.69 202 SER A O 1
ATOM 1577 N N . ILE A 1 203 ? 15.671 6.236 -30.649 1.00 95.50 203 ILE A N 1
ATOM 1578 C CA . ILE A 1 203 ? 15.673 6.086 -29.183 1.00 95.50 203 ILE A CA 1
ATOM 1579 C C . ILE A 1 203 ? 14.629 7.004 -28.535 1.00 95.50 203 ILE A C 1
ATOM 1581 O O . ILE A 1 203 ? 13.878 6.553 -27.677 1.00 95.50 203 ILE A O 1
ATOM 1585 N N . ARG A 1 204 ? 14.511 8.268 -28.965 1.00 95.56 204 ARG A N 1
ATOM 1586 C CA . ARG A 1 204 ? 13.497 9.199 -28.430 1.00 95.56 204 ARG A CA 1
ATOM 1587 C C . ARG A 1 204 ? 12.069 8.745 -28.722 1.00 95.56 204 ARG A C 1
ATOM 1589 O O . ARG A 1 204 ? 11.217 8.814 -27.840 1.00 95.56 204 ARG A O 1
ATOM 1596 N N . LYS A 1 205 ? 11.801 8.257 -29.938 1.00 95.19 205 LYS A N 1
ATOM 1597 C CA . LYS A 1 205 ? 10.484 7.704 -30.303 1.00 95.19 205 LYS A CA 1
ATOM 1598 C C . LYS A 1 205 ? 10.133 6.487 -29.450 1.00 95.19 205 LYS A C 1
ATOM 1600 O O . LYS A 1 205 ? 9.004 6.397 -28.975 1.00 95.19 205 LYS A O 1
ATOM 1605 N N . LEU A 1 206 ? 11.092 5.581 -29.253 1.00 95.44 206 LEU A N 1
ATOM 1606 C CA . LEU A 1 206 ? 10.928 4.409 -28.398 1.00 95.44 206 LEU A CA 1
ATOM 1607 C C . LEU A 1 206 ? 10.673 4.815 -26.940 1.00 95.44 206 LEU A C 1
ATOM 1609 O O . LEU A 1 206 ? 9.677 4.386 -26.370 1.00 95.44 206 LEU A O 1
ATOM 1613 N N . LEU A 1 207 ? 11.525 5.679 -26.376 1.00 96.00 207 LEU A N 1
ATOM 1614 C CA . LEU A 1 207 ? 11.400 6.189 -25.011 1.00 96.00 207 LEU A CA 1
ATOM 1615 C C . LEU A 1 207 ? 10.011 6.788 -24.780 1.00 96.00 207 LEU A C 1
ATOM 1617 O O . LEU A 1 207 ? 9.298 6.348 -23.890 1.00 96.00 207 LEU A O 1
ATOM 1621 N N . ASN A 1 208 ? 9.586 7.728 -25.627 1.00 95.44 208 ASN A N 1
ATOM 1622 C CA . ASN A 1 208 ? 8.275 8.361 -25.486 1.00 95.44 208 ASN A CA 1
ATOM 1623 C C . ASN A 1 208 ? 7.130 7.344 -25.568 1.00 95.44 208 ASN A C 1
ATOM 1625 O O . ASN A 1 208 ? 6.190 7.415 -24.782 1.00 95.44 208 ASN A O 1
ATOM 1629 N N . ARG A 1 209 ? 7.202 6.387 -26.501 1.00 95.81 209 ARG A N 1
ATOM 1630 C CA . ARG A 1 209 ? 6.170 5.358 -26.661 1.00 95.81 209 ARG A CA 1
ATOM 1631 C C . ARG A 1 209 ? 6.052 4.481 -25.416 1.00 95.81 209 ARG A C 1
ATOM 1633 O O . ARG A 1 209 ? 4.951 4.334 -24.893 1.00 95.81 209 ARG A O 1
ATOM 1640 N N . GLU A 1 210 ? 7.153 3.884 -24.967 1.00 95.75 210 GLU A N 1
ATOM 1641 C CA . GLU A 1 210 ? 7.123 2.941 -23.844 1.00 95.75 210 GLU A CA 1
ATOM 1642 C C . GLU A 1 210 ? 6.801 3.654 -22.525 1.00 95.75 210 GLU A C 1
ATOM 1644 O O . GLU A 1 210 ? 6.006 3.149 -21.729 1.00 95.75 210 GLU A O 1
ATOM 1649 N N . THR A 1 211 ? 7.312 4.874 -22.330 1.00 95.94 211 THR A N 1
ATOM 1650 C CA . THR A 1 211 ? 6.993 5.699 -21.160 1.00 95.94 211 THR A CA 1
ATOM 1651 C C . THR A 1 211 ? 5.514 6.074 -21.112 1.00 95.94 211 THR A C 1
ATOM 1653 O O . THR A 1 211 ? 4.888 5.887 -20.072 1.00 95.94 211 THR A O 1
ATOM 1656 N N . GLU A 1 212 ? 4.909 6.533 -22.211 1.00 96.06 212 GLU A N 1
ATOM 1657 C CA . GLU A 1 212 ? 3.478 6.879 -22.222 1.00 96.06 212 GLU A CA 1
ATOM 1658 C C . GLU A 1 212 ? 2.574 5.644 -22.055 1.00 96.06 212 GLU A C 1
ATOM 1660 O O . GLU A 1 212 ? 1.560 5.705 -21.354 1.00 96.06 212 GLU A O 1
ATOM 1665 N N . VAL A 1 213 ? 2.962 4.489 -22.611 1.00 95.31 213 VAL A N 1
ATOM 1666 C CA . VAL A 1 213 ? 2.256 3.218 -22.372 1.00 95.31 213 VAL A CA 1
ATOM 1667 C C . VAL A 1 213 ? 2.314 2.827 -20.892 1.00 95.31 213 VAL A C 1
ATOM 1669 O O . VAL A 1 213 ? 1.286 2.453 -20.320 1.00 95.31 213 VAL A O 1
ATOM 1672 N N . ALA A 1 214 ? 3.486 2.920 -20.258 1.00 95.69 214 ALA A N 1
ATOM 1673 C CA . ALA A 1 214 ? 3.645 2.621 -18.838 1.00 95.69 214 ALA A CA 1
ATOM 1674 C C . ALA A 1 214 ? 2.856 3.602 -17.959 1.00 95.69 214 ALA A C 1
ATOM 1676 O O . ALA A 1 214 ? 2.126 3.160 -17.077 1.00 95.69 214 ALA A O 1
ATOM 1677 N N . ILE A 1 215 ? 2.929 4.907 -18.239 1.00 96.00 215 ILE A N 1
ATOM 1678 C CA . ILE A 1 215 ? 2.177 5.964 -17.542 1.00 96.00 215 ILE A CA 1
ATOM 1679 C C . ILE A 1 215 ? 0.672 5.723 -17.636 1.00 96.00 215 ILE A C 1
ATOM 1681 O O . ILE A 1 215 ? -0.017 5.810 -16.624 1.00 96.00 215 ILE A O 1
ATOM 1685 N N . SER A 1 216 ? 0.147 5.391 -18.818 1.00 95.50 216 SER A N 1
ATOM 1686 C CA . SER A 1 216 ? -1.286 5.136 -19.012 1.00 95.50 216 SER A CA 1
ATOM 1687 C C . SER A 1 216 ? -1.769 3.924 -18.205 1.00 95.50 216 SER A C 1
ATOM 1689 O O . SER A 1 216 ? -2.772 4.001 -17.485 1.00 95.50 216 SER A O 1
ATOM 1691 N N . LYS A 1 217 ? -1.024 2.814 -18.264 1.00 94.94 217 LYS A N 1
ATOM 1692 C CA . LYS A 1 217 ? -1.333 1.599 -17.497 1.00 94.94 217 LYS A CA 1
ATOM 1693 C C . LYS A 1 217 ? -1.211 1.832 -15.991 1.00 94.94 217 LYS A C 1
ATOM 1695 O O . LYS A 1 217 ? -2.109 1.454 -15.242 1.00 94.94 217 LYS A O 1
ATOM 1700 N N . PHE A 1 218 ? -0.150 2.508 -15.559 1.00 94.69 218 PHE A N 1
ATOM 1701 C CA . PHE A 1 218 ? 0.068 2.864 -14.163 1.00 94.69 218 PHE A CA 1
ATOM 1702 C C . PHE A 1 218 ? -1.039 3.784 -13.642 1.00 94.69 218 PHE A C 1
ATOM 1704 O O . PHE A 1 218 ? -1.626 3.492 -12.607 1.00 94.69 218 PHE A O 1
ATOM 1711 N N . SER A 1 219 ? -1.403 4.827 -14.397 1.00 94.62 219 SER A N 1
ATOM 1712 C CA . SER A 1 219 ? -2.506 5.737 -14.063 1.00 94.62 219 SER A CA 1
ATOM 1713 C C . SER A 1 219 ? -3.837 5.004 -13.911 1.00 94.62 219 SER A C 1
ATOM 1715 O O . SER A 1 219 ? -4.642 5.378 -13.063 1.00 94.62 219 SER A O 1
ATOM 1717 N N . THR A 1 220 ? -4.074 3.971 -14.722 1.00 92.69 220 THR A N 1
ATOM 1718 C CA . THR A 1 220 ? -5.264 3.122 -14.596 1.00 92.69 220 THR A CA 1
ATOM 1719 C C . THR A 1 220 ? -5.193 2.292 -13.314 1.00 92.69 220 THR A C 1
ATOM 1721 O O . THR A 1 220 ? -6.153 2.265 -12.552 1.00 92.69 220 THR A O 1
ATOM 1724 N N . ALA A 1 221 ? -4.040 1.682 -13.025 1.00 92.00 221 ALA A N 1
ATOM 1725 C CA . ALA A 1 221 ? -3.840 0.848 -11.840 1.00 92.00 221 ALA A CA 1
ATOM 1726 C C . ALA A 1 221 ? -3.954 1.619 -10.513 1.00 92.00 221 ALA A C 1
ATOM 1728 O O . ALA A 1 221 ? -4.434 1.065 -9.529 1.00 92.00 221 ALA A O 1
ATOM 1729 N N . ILE A 1 222 ? -3.539 2.890 -10.472 1.00 93.56 222 ILE A N 1
ATOM 1730 C CA . ILE A 1 222 ? -3.632 3.716 -9.256 1.00 93.56 222 ILE A CA 1
ATOM 1731 C C . ILE A 1 222 ? -4.973 4.450 -9.110 1.00 93.56 222 ILE A C 1
ATOM 1733 O O . ILE A 1 222 ? -5.190 5.115 -8.099 1.00 93.56 222 ILE A O 1
ATOM 1737 N N . SER A 1 223 ? -5.872 4.365 -10.096 1.00 90.75 223 SER A N 1
ATOM 1738 C CA . SER A 1 223 ? -7.139 5.113 -10.075 1.00 90.75 223 SER A CA 1
ATOM 1739 C C . SER A 1 223 ? -8.037 4.729 -8.890 1.00 90.75 223 SER A C 1
ATOM 1741 O O . SER A 1 223 ? -8.656 5.599 -8.278 1.00 90.75 223 SER A O 1
ATOM 1743 N N . ASP A 1 224 ? -7.997 3.459 -8.485 1.00 90.69 224 ASP A N 1
ATOM 1744 C CA . ASP A 1 224 ? -8.761 2.913 -7.358 1.00 90.69 224 ASP A CA 1
ATOM 1745 C C . ASP A 1 224 ? -8.240 3.344 -5.975 1.00 90.69 224 ASP A C 1
ATOM 1747 O O . ASP A 1 224 ? -8.853 3.013 -4.959 1.00 90.69 224 ASP A O 1
ATOM 1751 N N . PHE A 1 225 ? -7.108 4.055 -5.904 1.00 90.50 225 PHE A N 1
ATOM 1752 C CA . PHE A 1 225 ? -6.498 4.505 -4.646 1.00 90.50 225 PHE A CA 1
ATOM 1753 C C . PHE A 1 225 ? -6.966 5.901 -4.211 1.00 90.50 225 PHE A C 1
ATOM 1755 O O . PHE A 1 225 ? -6.624 6.325 -3.112 1.00 90.50 225 PHE A O 1
ATOM 1762 N N . GLU A 1 226 ? -7.735 6.611 -5.050 1.00 89.38 226 GLU A N 1
ATOM 1763 C CA . GLU A 1 226 ? -8.281 7.950 -4.756 1.00 89.38 226 GLU A CA 1
ATOM 1764 C C . GLU A 1 226 ? -7.224 8.969 -4.275 1.00 89.38 226 GLU A C 1
ATOM 1766 O O . GLU A 1 226 ? -7.473 9.801 -3.402 1.00 89.38 226 GLU A O 1
ATOM 1771 N N . LEU A 1 227 ? -6.023 8.904 -4.853 1.00 90.81 227 LEU A N 1
ATOM 1772 C CA . LEU A 1 227 ? -4.918 9.798 -4.510 1.00 90.81 227 LEU A CA 1
ATOM 1773 C C . LEU A 1 227 ? -5.183 11.237 -4.964 1.00 90.81 227 LEU A C 1
ATOM 1775 O O . LEU A 1 227 ? -5.895 11.496 -5.939 1.00 90.81 227 LEU A O 1
ATOM 1779 N N . ASP A 1 228 ? -4.553 12.191 -4.283 1.00 91.56 228 ASP A N 1
ATOM 1780 C CA . ASP A 1 228 ? -4.606 13.584 -4.695 1.00 91.56 228 ASP A CA 1
ATOM 1781 C C . ASP A 1 228 ? -3.838 13.813 -6.010 1.00 91.56 228 ASP A C 1
ATOM 1783 O O . ASP A 1 228 ? -2.900 13.096 -6.376 1.00 91.56 228 ASP A O 1
ATOM 1787 N N . LYS A 1 229 ? -4.242 14.860 -6.735 1.00 91.44 229 LYS A N 1
ATOM 1788 C CA . LYS A 1 229 ? -3.685 15.180 -8.056 1.00 91.44 229 LYS A CA 1
ATOM 1789 C C . LYS A 1 229 ? -2.182 15.468 -8.017 1.00 91.44 229 LYS A C 1
ATOM 1791 O O . LYS A 1 229 ? -1.502 15.199 -9.005 1.00 91.44 229 LYS A O 1
ATOM 1796 N N . GLU A 1 230 ? -1.670 16.027 -6.921 1.00 94.56 230 GLU A N 1
ATOM 1797 C CA . GLU A 1 230 ? -0.254 16.366 -6.786 1.00 94.56 230 GLU A CA 1
ATOM 1798 C C . GLU A 1 230 ? 0.590 15.100 -6.604 1.00 94.56 230 GLU A C 1
ATOM 1800 O O . GLU A 1 230 ? 1.605 14.935 -7.283 1.00 94.56 230 GLU A O 1
ATOM 1805 N N . THR A 1 231 ? 0.146 14.170 -5.758 1.00 90.94 231 THR A N 1
ATOM 1806 C CA . THR A 1 231 ? 0.792 12.866 -5.573 1.00 90.94 231 THR A CA 1
ATOM 1807 C C . THR A 1 231 ? 0.794 12.065 -6.868 1.00 90.94 231 THR A C 1
ATOM 1809 O O . THR A 1 231 ? 1.849 11.575 -7.271 1.00 90.94 231 THR A O 1
ATOM 1812 N N . ILE A 1 232 ? -0.337 12.010 -7.583 1.00 92.12 232 ILE A N 1
ATOM 1813 C CA . ILE A 1 232 ? -0.405 11.362 -8.902 1.00 92.12 232 ILE A CA 1
ATOM 1814 C C . ILE A 1 232 ? 0.625 11.988 -9.848 1.00 92.12 232 ILE A C 1
ATOM 1816 O O . ILE A 1 232 ? 1.426 11.273 -10.447 1.00 92.12 232 ILE A O 1
ATOM 1820 N N . ALA A 1 233 ? 0.667 13.320 -9.947 1.00 94.50 233 ALA A N 1
ATOM 1821 C CA . ALA A 1 233 ? 1.617 14.010 -10.816 1.00 94.50 233 ALA A CA 1
ATOM 1822 C C . ALA A 1 233 ? 3.081 13.685 -10.468 1.00 94.50 233 ALA A C 1
ATOM 1824 O O . ALA A 1 233 ? 3.874 13.431 -11.376 1.00 94.50 233 ALA A O 1
ATOM 1825 N N . LYS A 1 234 ? 3.434 13.628 -9.175 1.00 95.50 234 LYS A N 1
ATOM 1826 C CA . LYS A 1 234 ? 4.779 13.241 -8.712 1.00 95.50 234 LYS A CA 1
ATOM 1827 C C . LYS A 1 234 ? 5.137 11.810 -9.111 1.00 95.50 234 LYS A C 1
ATOM 1829 O O . LYS A 1 234 ? 6.243 11.582 -9.592 1.00 95.50 234 LYS A O 1
ATOM 1834 N N . MET A 1 235 ? 4.215 10.858 -8.959 1.00 94.38 235 MET A N 1
ATOM 1835 C CA . MET A 1 235 ? 4.455 9.457 -9.333 1.00 94.38 235 MET A CA 1
ATOM 1836 C C . MET A 1 235 ? 4.621 9.290 -10.849 1.00 94.38 235 MET A C 1
ATOM 1838 O O . MET A 1 235 ? 5.519 8.582 -11.302 1.00 94.38 235 MET A O 1
ATOM 1842 N N . LEU A 1 236 ? 3.806 9.985 -11.649 1.00 95.31 236 LEU A N 1
ATOM 1843 C CA . LEU A 1 236 ? 3.950 9.964 -13.106 1.00 95.31 236 LEU A CA 1
ATOM 1844 C C . LEU A 1 236 ? 5.262 10.611 -13.556 1.00 95.31 236 LEU A C 1
ATOM 1846 O O . LEU A 1 236 ? 5.919 10.098 -14.461 1.00 95.31 236 LEU A O 1
ATOM 1850 N N . GLN A 1 237 ? 5.668 11.711 -12.917 1.00 96.31 237 GLN A N 1
ATOM 1851 C CA . GLN A 1 237 ? 6.950 12.347 -13.206 1.00 96.31 237 GLN A CA 1
ATOM 1852 C C . GLN A 1 237 ? 8.126 11.435 -12.849 1.00 96.31 237 GLN A C 1
ATOM 1854 O O . GLN A 1 237 ? 9.047 11.298 -13.646 1.00 96.31 237 GLN A O 1
ATOM 1859 N N . HIS A 1 238 ? 8.053 10.740 -11.715 1.00 96.06 238 HIS A N 1
ATOM 1860 C CA . HIS A 1 238 ? 9.058 9.761 -11.321 1.00 96.06 238 HIS A CA 1
ATOM 1861 C C . HIS A 1 238 ? 9.255 8.666 -12.381 1.00 96.06 238 HIS A C 1
ATOM 1863 O O . HIS A 1 238 ? 10.390 8.359 -12.732 1.00 96.06 238 HIS A O 1
ATOM 1869 N N . LEU A 1 239 ? 8.175 8.127 -12.962 1.00 96.44 239 LEU A N 1
ATOM 1870 C CA . LEU A 1 239 ? 8.286 7.145 -14.050 1.00 96.44 239 LEU A CA 1
ATOM 1871 C C . LEU A 1 239 ? 8.928 7.732 -15.317 1.00 96.44 239 LEU A C 1
ATOM 1873 O O . LEU A 1 239 ? 9.711 7.045 -15.979 1.00 96.44 239 LEU A O 1
ATOM 1877 N N . ARG A 1 240 ? 8.653 9.004 -15.645 1.00 96.31 240 ARG A N 1
ATOM 1878 C CA . ARG A 1 240 ? 9.330 9.699 -16.756 1.00 96.31 240 ARG A CA 1
ATOM 1879 C C . ARG A 1 240 ? 10.826 9.811 -16.498 1.00 96.31 240 ARG A C 1
ATOM 1881 O O . ARG A 1 240 ? 11.620 9.408 -17.347 1.00 96.31 240 ARG A O 1
ATOM 1888 N N . ASP A 1 241 ? 11.202 10.290 -15.321 1.00 96.38 241 ASP A N 1
ATOM 1889 C CA . ASP A 1 241 ? 12.602 10.471 -14.943 1.00 96.38 241 ASP A CA 1
ATOM 1890 C C . ASP A 1 241 ? 13.334 9.121 -14.889 1.00 96.38 241 ASP A C 1
ATOM 1892 O O . ASP A 1 241 ? 14.437 8.989 -15.419 1.00 96.38 241 ASP A O 1
ATOM 1896 N N . TYR A 1 242 ? 12.687 8.082 -14.352 1.00 97.19 242 TYR A N 1
ATOM 1897 C CA . TYR A 1 242 ? 13.214 6.719 -14.340 1.00 97.19 242 TYR A CA 1
ATOM 1898 C C . TYR A 1 242 ? 13.473 6.196 -15.757 1.00 97.19 242 TYR A C 1
ATOM 1900 O O . TYR A 1 242 ? 14.571 5.721 -16.048 1.00 97.19 242 TYR A O 1
ATOM 1908 N N . SER A 1 243 ? 12.501 6.327 -16.666 1.00 96.38 243 SER A N 1
ATOM 1909 C CA . SER A 1 243 ? 12.655 5.880 -18.057 1.00 96.38 243 SER A CA 1
ATOM 1910 C C . SER A 1 243 ? 13.827 6.571 -18.765 1.00 96.38 243 SER A C 1
ATOM 1912 O O . SER A 1 243 ? 14.594 5.929 -19.485 1.00 96.38 243 SER A O 1
ATOM 1914 N N . ARG A 1 244 ? 14.032 7.865 -18.488 1.00 96.56 244 ARG A N 1
ATOM 1915 C CA . ARG A 1 244 ? 15.172 8.637 -18.988 1.00 96.56 244 ARG A CA 1
ATOM 1916 C C . ARG A 1 244 ? 16.491 8.100 -18.436 1.00 96.56 244 ARG A C 1
ATOM 1918 O O . ARG A 1 244 ? 17.418 7.850 -19.203 1.00 96.56 244 ARG A O 1
ATOM 1925 N N . ASN A 1 245 ? 16.547 7.863 -17.126 1.00 96.75 245 ASN A N 1
ATOM 1926 C CA . ASN A 1 245 ? 17.726 7.336 -16.442 1.00 96.75 245 ASN A CA 1
ATOM 1927 C C . ASN A 1 245 ? 18.125 5.944 -16.950 1.00 96.75 245 ASN A C 1
ATOM 1929 O O . ASN A 1 245 ? 19.318 5.662 -17.057 1.00 96.75 245 ASN A O 1
ATOM 1933 N N . VAL A 1 246 ? 17.159 5.086 -17.301 1.00 97.19 246 VAL A N 1
ATOM 1934 C CA . VAL A 1 246 ? 17.437 3.783 -17.929 1.00 97.19 246 VAL A CA 1
ATOM 1935 C C . VAL A 1 246 ? 18.191 3.973 -19.243 1.00 97.19 246 VAL A C 1
ATOM 1937 O O . VAL A 1 246 ? 19.247 3.372 -19.428 1.00 97.19 246 VAL A O 1
ATOM 1940 N N . VAL A 1 247 ? 17.696 4.839 -20.133 1.00 96.75 247 VAL A N 1
ATOM 1941 C CA . VAL A 1 247 ? 18.357 5.117 -21.418 1.00 96.75 247 VAL A CA 1
ATOM 1942 C C . VAL A 1 247 ? 19.750 5.706 -21.205 1.00 96.75 247 VAL A C 1
ATOM 1944 O O . VAL A 1 247 ? 20.695 5.294 -21.873 1.00 96.75 247 VAL A O 1
ATOM 1947 N N . GLU A 1 248 ? 19.905 6.637 -20.259 1.00 96.25 248 GLU A N 1
ATOM 1948 C CA . GLU A 1 248 ? 21.217 7.200 -19.930 1.00 96.25 248 GLU A CA 1
ATOM 1949 C C . GLU A 1 248 ? 22.201 6.140 -19.434 1.00 96.25 248 GLU A C 1
ATOM 1951 O O . GLU A 1 248 ? 23.368 6.153 -19.826 1.00 96.25 248 GLU A O 1
ATOM 1956 N N . LYS A 1 249 ? 21.743 5.227 -18.572 1.00 96.56 249 LYS A N 1
ATOM 1957 C CA . LYS A 1 249 ? 22.563 4.142 -18.036 1.00 96.56 249 LYS A CA 1
ATOM 1958 C C . LYS A 1 249 ? 23.039 3.219 -19.155 1.00 96.56 249 LYS A C 1
ATOM 1960 O O . LYS A 1 249 ? 24.242 3.008 -19.272 1.00 96.56 249 LYS A O 1
ATOM 1965 N N . VAL A 1 250 ? 22.120 2.750 -19.997 1.00 95.69 250 VAL A N 1
ATOM 1966 C CA . VAL A 1 250 ? 22.438 1.883 -21.141 1.00 95.69 250 VAL A CA 1
ATOM 1967 C C . VAL A 1 250 ? 23.411 2.581 -22.089 1.00 95.69 250 VAL A C 1
ATOM 1969 O O . VAL A 1 250 ? 24.428 2.013 -22.466 1.00 95.69 250 VAL A O 1
ATOM 1972 N N . ALA A 1 251 ? 23.171 3.855 -22.411 1.00 94.81 251 ALA A N 1
ATOM 1973 C CA . ALA A 1 251 ? 24.067 4.616 -23.275 1.00 94.81 251 ALA A CA 1
ATOM 1974 C C . ALA A 1 251 ? 25.484 4.753 -22.696 1.00 94.81 251 ALA A C 1
ATOM 1976 O O . ALA A 1 251 ? 26.459 4.659 -23.439 1.00 94.81 251 ALA A O 1
ATOM 1977 N N . ARG A 1 252 ? 25.617 4.955 -21.377 1.00 94.81 252 ARG A N 1
ATOM 1978 C CA . ARG A 1 252 ? 26.928 4.985 -20.708 1.00 94.81 252 ARG A CA 1
ATOM 1979 C C . ARG A 1 252 ? 27.610 3.621 -20.743 1.00 94.81 252 ARG A C 1
ATOM 1981 O O . ARG A 1 252 ? 28.811 3.572 -20.982 1.00 94.81 252 ARG A O 1
ATOM 1988 N N . GLU A 1 253 ? 26.868 2.541 -20.515 1.00 94.06 253 GLU A N 1
ATOM 1989 C CA . GLU A 1 253 ? 27.389 1.171 -20.554 1.00 94.06 253 GLU A CA 1
ATOM 1990 C C . GLU A 1 253 ? 27.898 0.810 -21.957 1.00 94.06 253 GLU A C 1
ATOM 1992 O O . GLU A 1 253 ? 29.041 0.374 -22.092 1.00 94.06 253 GLU A O 1
ATOM 1997 N N . GLU A 1 254 ? 27.132 1.099 -23.008 1.00 92.50 254 GLU A N 1
ATOM 1998 C CA . GLU A 1 254 ? 27.552 0.868 -24.398 1.00 92.50 254 GLU A CA 1
ATOM 1999 C C . GLU A 1 254 ? 28.720 1.770 -24.818 1.00 92.50 254 GLU A C 1
ATOM 2001 O O . GLU A 1 254 ? 29.653 1.323 -25.488 1.00 92.50 254 GLU A O 1
ATOM 2006 N N . ALA A 1 255 ? 28.766 3.016 -24.336 1.00 91.44 255 ALA A N 1
ATOM 2007 C CA . ALA A 1 255 ? 29.910 3.893 -24.571 1.00 91.44 255 ALA A CA 1
ATOM 2008 C C . ALA A 1 255 ? 31.221 3.322 -23.996 1.00 91.44 255 ALA A C 1
ATOM 2010 O O . ALA A 1 255 ? 32.281 3.544 -24.580 1.00 91.44 255 ALA A O 1
ATOM 2011 N N . THR A 1 256 ? 31.187 2.538 -22.906 1.00 91.38 256 THR A N 1
ATOM 2012 C CA . THR A 1 256 ? 32.404 1.866 -22.396 1.00 91.38 256 THR A CA 1
ATOM 2013 C C . THR A 1 256 ? 32.938 0.793 -23.345 1.00 91.38 256 THR A C 1
ATOM 2015 O O . THR A 1 256 ? 34.135 0.501 -23.343 1.00 91.38 256 THR A O 1
ATOM 2018 N N . LYS A 1 257 ? 32.070 0.238 -24.195 1.00 91.25 257 LYS A N 1
ATOM 2019 C CA . LYS A 1 257 ? 32.381 -0.809 -25.173 1.00 91.25 257 LYS A CA 1
ATOM 2020 C C . LYS A 1 257 ? 32.659 -0.242 -26.569 1.00 91.25 257 LYS A C 1
ATOM 2022 O O . LYS A 1 257 ? 32.887 -1.009 -27.505 1.00 91.25 257 LYS A O 1
ATOM 2027 N N . ILE A 1 258 ? 32.706 1.087 -26.728 1.00 90.12 258 ILE A N 1
ATOM 2028 C CA . ILE A 1 258 ? 32.779 1.758 -28.035 1.00 90.12 258 ILE A CA 1
ATOM 2029 C C . ILE A 1 258 ? 33.901 1.231 -28.936 1.00 90.12 258 ILE A C 1
ATOM 2031 O O . ILE A 1 258 ? 33.685 1.047 -30.128 1.00 90.12 258 ILE A O 1
ATOM 2035 N N . MET A 1 259 ? 35.084 0.929 -28.392 1.00 87.38 259 MET A N 1
ATOM 2036 C CA . MET A 1 259 ? 36.202 0.417 -29.195 1.00 87.38 259 MET A CA 1
ATOM 2037 C C . MET A 1 259 ? 35.889 -0.931 -29.851 1.00 87.38 259 MET A C 1
ATOM 2039 O O . MET A 1 259 ? 36.307 -1.167 -30.985 1.00 87.38 259 MET A O 1
ATOM 2043 N N . ILE A 1 260 ? 35.157 -1.802 -29.151 1.00 89.38 260 ILE A N 1
ATOM 2044 C CA . ILE A 1 260 ? 34.732 -3.105 -29.669 1.00 89.38 260 ILE A CA 1
ATOM 2045 C C . ILE A 1 260 ? 33.733 -2.873 -30.799 1.00 89.38 260 ILE A C 1
ATOM 2047 O O . ILE A 1 260 ? 33.978 -3.309 -31.921 1.00 89.38 260 ILE A O 1
ATOM 2051 N N . HIS A 1 261 ? 32.692 -2.073 -30.561 1.00 88.44 261 HIS A N 1
ATOM 2052 C CA . HIS A 1 261 ? 31.689 -1.815 -31.590 1.00 88.44 261 HIS A CA 1
ATOM 2053 C C . HIS A 1 261 ? 32.262 -1.083 -32.813 1.00 88.44 261 HIS A C 1
ATOM 2055 O O . HIS A 1 261 ? 31.896 -1.388 -33.946 1.00 88.44 261 HIS A O 1
ATOM 2061 N N . MET A 1 262 ? 33.202 -0.149 -32.625 1.00 89.88 262 MET A N 1
ATOM 2062 C CA . MET A 1 262 ? 33.905 0.512 -33.730 1.00 89.88 262 MET A CA 1
ATOM 2063 C C . MET A 1 262 ? 34.721 -0.485 -34.554 1.00 89.88 262 MET A C 1
ATOM 2065 O O . MET A 1 262 ? 34.735 -0.394 -35.782 1.00 89.88 262 MET A O 1
ATOM 2069 N N . LYS A 1 263 ? 35.398 -1.431 -33.891 1.00 88.19 263 LYS A N 1
ATOM 2070 C CA . LYS A 1 263 ? 36.168 -2.491 -34.545 1.00 88.19 263 LYS A CA 1
ATOM 2071 C C . LYS A 1 263 ? 35.245 -3.404 -35.351 1.00 88.19 263 LYS A C 1
ATOM 2073 O O . LYS A 1 263 ? 35.507 -3.629 -36.532 1.00 88.19 263 LYS A O 1
ATOM 2078 N N . ASP A 1 264 ? 34.155 -3.862 -34.749 1.00 87.75 264 ASP A N 1
ATOM 2079 C CA . ASP A 1 264 ? 33.177 -4.732 -35.404 1.00 87.75 264 ASP A CA 1
ATOM 2080 C C . ASP A 1 264 ? 32.513 -4.023 -36.587 1.00 87.75 264 ASP A C 1
ATOM 2082 O O . ASP A 1 264 ? 32.392 -4.594 -37.671 1.00 87.75 264 ASP A O 1
ATOM 2086 N N . ARG A 1 265 ? 32.179 -2.735 -36.434 1.00 89.19 265 ARG A N 1
ATOM 2087 C CA . ARG A 1 265 ? 31.616 -1.920 -37.515 1.00 89.19 265 ARG A CA 1
ATOM 2088 C C . ARG A 1 265 ? 32.599 -1.726 -38.662 1.00 89.19 265 ARG A C 1
ATOM 2090 O O . ARG A 1 265 ? 32.204 -1.829 -39.822 1.00 89.19 265 ARG A O 1
ATOM 2097 N N . PHE A 1 266 ? 33.866 -1.461 -38.347 1.00 88.19 266 PHE A N 1
ATOM 2098 C CA . PHE A 1 266 ? 34.919 -1.334 -39.348 1.00 88.19 266 PHE A CA 1
ATOM 2099 C C . PHE A 1 266 ? 35.074 -2.636 -40.138 1.00 88.19 266 PHE A C 1
ATOM 2101 O O . PHE A 1 266 ? 34.995 -2.612 -41.363 1.00 88.19 266 PHE A O 1
ATOM 2108 N N . PHE A 1 267 ? 35.248 -3.773 -39.457 1.00 85.56 267 PHE A N 1
ATOM 2109 C CA . PHE A 1 267 ? 35.428 -5.059 -40.132 1.00 85.56 267 PHE A CA 1
ATOM 2110 C C . PHE A 1 267 ? 34.178 -5.511 -40.881 1.00 85.56 267 PHE A C 1
ATOM 2112 O O . PHE A 1 267 ? 34.315 -6.064 -41.966 1.00 85.56 267 PHE A O 1
ATOM 2119 N N . GLY A 1 268 ? 32.982 -5.233 -40.360 1.00 85.62 268 GLY A N 1
ATOM 2120 C CA . GLY A 1 268 ? 31.729 -5.521 -41.051 1.00 85.62 268 GLY A CA 1
ATOM 2121 C C . GLY A 1 268 ? 31.617 -4.779 -42.383 1.00 85.62 268 GLY A C 1
ATOM 2122 O O . GLY A 1 268 ? 31.306 -5.390 -43.395 1.00 85.62 268 GLY A O 1
ATOM 2123 N N . VAL A 1 269 ? 31.936 -3.481 -42.422 1.00 86.62 269 VAL A N 1
ATOM 2124 C CA . VAL A 1 269 ? 31.893 -2.702 -43.676 1.00 86.62 269 VAL A CA 1
ATOM 2125 C C . VAL A 1 269 ? 33.070 -3.032 -44.600 1.00 86.62 269 VAL A C 1
ATOM 2127 O O . VAL A 1 269 ? 32.923 -3.033 -45.818 1.00 86.62 269 VAL A O 1
ATOM 2130 N N . PHE A 1 270 ? 34.243 -3.319 -44.036 1.00 85.94 270 PHE A N 1
ATOM 2131 C CA . PHE A 1 270 ? 35.449 -3.602 -44.811 1.00 85.94 270 PHE A CA 1
ATOM 2132 C C . PHE A 1 270 ? 35.402 -4.982 -45.482 1.00 85.94 270 PHE A C 1
ATOM 2134 O O . PHE A 1 270 ? 35.739 -5.110 -46.659 1.00 85.94 270 PHE A O 1
ATOM 2141 N N . ASN A 1 271 ? 34.977 -6.012 -44.745 1.00 83.38 271 ASN A N 1
ATOM 2142 C CA . ASN A 1 271 ? 34.976 -7.397 -45.214 1.00 83.38 271 ASN A CA 1
ATOM 2143 C C . ASN A 1 271 ? 33.684 -7.809 -45.921 1.00 83.38 271 ASN A C 1
ATOM 2145 O O . ASN A 1 271 ? 33.678 -8.888 -46.506 1.00 83.38 271 ASN A O 1
ATOM 2149 N N . CYS A 1 272 ? 32.617 -7.008 -45.876 1.00 81.44 272 CYS A N 1
ATOM 2150 C CA . CYS A 1 272 ? 31.368 -7.323 -46.566 1.00 81.44 272 CYS A CA 1
ATOM 2151 C C . CYS A 1 272 ? 31.112 -6.394 -47.760 1.00 81.44 272 CYS A C 1
ATOM 2153 O O . CYS A 1 272 ? 31.612 -5.265 -47.828 1.00 81.44 272 CYS A O 1
ATOM 2155 N N . ASP A 1 273 ? 30.353 -6.889 -48.733 1.00 76.62 273 ASP A N 1
ATOM 2156 C CA . ASP A 1 273 ? 29.791 -6.094 -49.821 1.00 76.62 273 ASP A CA 1
ATOM 2157 C C . ASP A 1 273 ? 28.500 -5.365 -49.392 1.00 76.62 273 ASP A C 1
ATOM 2159 O O . ASP A 1 273 ? 28.121 -5.356 -48.218 1.00 76.62 273 ASP A O 1
ATOM 2163 N N . SER A 1 274 ? 27.833 -4.696 -50.338 1.00 74.62 274 SER A N 1
ATOM 2164 C CA . SER A 1 274 ? 26.591 -3.956 -50.078 1.00 74.62 274 SER A CA 1
ATOM 2165 C C . SER A 1 274 ? 25.421 -4.837 -49.634 1.00 74.62 274 SER A C 1
ATOM 2167 O O . SER A 1 274 ? 24.479 -4.314 -49.042 1.00 74.62 274 SER A O 1
ATOM 2169 N N . ASP A 1 275 ? 25.490 -6.145 -49.893 1.00 74.19 275 ASP A N 1
ATOM 2170 C CA . ASP A 1 275 ? 24.464 -7.127 -49.536 1.00 74.19 275 ASP A CA 1
ATOM 2171 C C . ASP A 1 275 ? 24.789 -7.832 -48.206 1.00 74.19 275 ASP A C 1
ATOM 2173 O O . ASP A 1 275 ? 24.150 -8.822 -47.842 1.00 74.19 275 ASP A O 1
ATOM 2177 N N . SER A 1 276 ? 25.774 -7.316 -47.454 1.00 71.81 276 SER A N 1
ATOM 2178 C CA . SER A 1 276 ? 26.297 -7.907 -46.216 1.00 71.81 276 SER A CA 1
ATOM 2179 C C . SER A 1 276 ? 26.898 -9.307 -46.407 1.00 71.81 276 SER A C 1
ATOM 2181 O O . SER A 1 276 ? 27.055 -10.045 -45.431 1.00 71.81 276 SER A O 1
ATOM 2183 N N . MET A 1 277 ? 27.256 -9.680 -47.639 1.00 77.56 277 MET A N 1
ATOM 2184 C CA . MET A 1 277 ? 27.931 -10.940 -47.936 1.00 77.56 277 MET A CA 1
ATOM 2185 C C . MET A 1 277 ? 29.449 -10.761 -47.857 1.00 77.56 277 MET A C 1
ATOM 2187 O O . MET A 1 277 ? 29.949 -9.672 -48.148 1.00 77.56 277 MET A O 1
ATOM 2191 N N . PRO A 1 278 ? 30.212 -11.804 -47.474 1.00 78.81 278 PRO A N 1
ATOM 2192 C CA . PRO A 1 278 ? 31.667 -11.736 -47.464 1.00 78.81 278 PRO A CA 1
ATOM 2193 C C . PRO A 1 278 ? 32.206 -11.304 -48.830 1.00 78.81 278 PRO A C 1
ATOM 2195 O O . PRO A 1 278 ? 31.955 -11.945 -49.852 1.00 78.81 278 PRO A O 1
ATOM 2198 N N . ARG A 1 279 ? 32.958 -10.206 -48.832 1.00 80.38 279 ARG A N 1
ATOM 2199 C CA . ARG A 1 279 ? 33.510 -9.574 -50.024 1.00 80.38 279 ARG A CA 1
ATOM 2200 C C . ARG A 1 279 ? 34.480 -10.518 -50.723 1.00 80.38 279 ARG A C 1
ATOM 2202 O O . ARG A 1 279 ? 35.409 -11.057 -50.115 1.00 80.38 279 ARG A O 1
ATOM 2209 N N . VAL A 1 280 ? 34.294 -10.672 -52.029 1.00 77.69 280 VAL A N 1
ATOM 2210 C CA . VAL A 1 280 ? 35.221 -11.410 -52.888 1.00 77.69 280 VAL A CA 1
ATOM 2211 C C . VAL A 1 280 ? 36.301 -10.452 -53.380 1.00 77.69 280 VAL A C 1
ATOM 2213 O O . VAL A 1 280 ? 36.083 -9.668 -54.301 1.00 77.69 280 VAL A O 1
ATOM 2216 N N . TRP A 1 281 ? 37.480 -10.539 -52.768 1.00 76.88 281 TRP A N 1
ATOM 2217 C CA . TRP A 1 281 ? 38.622 -9.688 -53.097 1.00 76.88 281 TRP A CA 1
ATOM 2218 C C . TRP A 1 281 ? 39.116 -9.940 -54.527 1.00 76.88 281 TRP A C 1
ATOM 2220 O O . TRP A 1 281 ? 39.590 -11.031 -54.850 1.00 76.88 281 TRP A O 1
ATOM 2230 N N . THR A 1 282 ? 39.038 -8.920 -55.382 1.00 73.62 282 THR A N 1
ATOM 2231 C CA . THR A 1 282 ? 39.552 -8.952 -56.764 1.00 73.62 282 THR A CA 1
ATOM 2232 C C . THR A 1 282 ? 40.493 -7.774 -57.021 1.00 73.62 282 THR A C 1
ATOM 2234 O O . THR A 1 282 ? 40.423 -6.757 -56.337 1.00 73.62 282 THR A O 1
ATOM 2237 N N . GLU A 1 283 ? 41.357 -7.863 -58.039 1.00 70.81 283 GLU A N 1
ATOM 2238 C CA . GLU A 1 283 ? 42.331 -6.803 -58.386 1.00 70.81 283 GLU A CA 1
ATOM 2239 C C . GLU A 1 283 ? 41.698 -5.450 -58.778 1.00 70.81 283 GLU A C 1
ATOM 2241 O O . GLU A 1 283 ? 42.406 -4.459 -58.937 1.00 70.81 283 GLU A O 1
ATOM 2246 N N . LYS A 1 284 ? 40.371 -5.393 -58.957 1.00 73.06 284 LYS A N 1
ATOM 2247 C CA . LYS A 1 284 ? 39.634 -4.192 -59.379 1.00 73.06 284 LYS A CA 1
ATOM 2248 C C . LYS A 1 284 ? 39.041 -3.386 -58.223 1.00 73.06 284 LYS A C 1
ATOM 2250 O O . LYS A 1 284 ? 38.468 -2.329 -58.475 1.00 73.06 284 LYS A O 1
ATOM 2255 N N . GLU A 1 285 ? 39.114 -3.879 -56.990 1.00 74.62 285 GLU A N 1
ATOM 2256 C CA . GLU A 1 285 ? 38.524 -3.182 -55.849 1.00 74.62 285 GLU A CA 1
ATOM 2257 C C . GLU A 1 285 ? 39.367 -1.975 -55.419 1.00 74.62 285 GLU A C 1
ATOM 2259 O O . GLU A 1 285 ? 40.578 -2.075 -55.214 1.00 74.62 285 GLU A O 1
ATOM 2264 N N . ASP A 1 286 ? 38.713 -0.825 -55.234 1.00 80.81 286 ASP A N 1
ATOM 2265 C CA . ASP A 1 286 ? 39.352 0.357 -54.661 1.00 80.81 286 ASP A CA 1
ATOM 2266 C C . ASP A 1 286 ? 39.421 0.223 -53.134 1.00 80.81 286 ASP A C 1
ATOM 2268 O O . ASP A 1 286 ? 38.558 0.664 -52.375 1.00 80.81 286 ASP A O 1
ATOM 2272 N N . ILE A 1 287 ? 40.503 -0.395 -52.671 1.00 80.44 287 ILE A N 1
ATOM 2273 C CA . ILE A 1 287 ? 40.776 -0.603 -51.244 1.00 80.44 287 ILE A CA 1
ATOM 2274 C C . ILE A 1 287 ? 40.790 0.727 -50.486 1.00 80.44 287 ILE A C 1
ATOM 2276 O O . ILE A 1 287 ? 40.439 0.770 -49.304 1.00 80.44 287 ILE A O 1
ATOM 2280 N N . ARG A 1 288 ? 41.175 1.832 -51.140 1.00 80.19 288 ARG A N 1
ATOM 2281 C CA . ARG A 1 288 ? 41.213 3.149 -50.502 1.00 80.19 288 ARG A CA 1
ATOM 2282 C C . ARG A 1 288 ? 39.803 3.663 -50.241 1.00 80.19 288 ARG A C 1
ATOM 2284 O O . ARG A 1 288 ? 39.568 4.169 -49.143 1.00 80.19 288 ARG A O 1
ATOM 2291 N N . SER A 1 289 ? 38.881 3.522 -51.196 1.00 85.31 289 SER A N 1
ATOM 2292 C CA . SER A 1 289 ? 37.482 3.910 -50.983 1.00 85.31 289 SER A CA 1
ATOM 2293 C C . SER A 1 289 ? 36.823 3.027 -49.921 1.00 85.31 289 SER A C 1
ATOM 2295 O O . SER A 1 289 ? 36.258 3.557 -48.971 1.00 85.31 289 SER A O 1
ATOM 2297 N N . ILE A 1 290 ? 37.019 1.703 -49.987 1.00 83.94 290 ILE A N 1
ATOM 2298 C CA . ILE A 1 290 ? 36.467 0.739 -49.017 1.00 83.94 290 ILE A CA 1
ATOM 2299 C C . ILE A 1 290 ? 36.978 1.031 -47.598 1.00 83.94 290 ILE A C 1
ATOM 2301 O O . ILE A 1 290 ? 36.209 1.062 -46.638 1.00 83.94 290 ILE A O 1
ATOM 2305 N N . THR A 1 291 ? 38.277 1.309 -47.449 1.00 83.88 291 THR A N 1
ATOM 2306 C CA . THR A 1 291 ? 38.862 1.675 -46.149 1.00 83.88 291 THR A CA 1
ATOM 2307 C C . THR A 1 291 ? 38.300 2.999 -45.634 1.00 83.88 291 THR A C 1
ATOM 2309 O O . THR A 1 291 ? 38.072 3.139 -44.431 1.00 83.88 291 THR A O 1
ATOM 2312 N N . LYS A 1 292 ? 38.085 3.983 -46.518 1.00 85.75 292 LYS A N 1
ATOM 2313 C CA . LYS A 1 292 ? 37.499 5.277 -46.147 1.00 85.75 292 LYS A CA 1
ATOM 2314 C C . LYS A 1 292 ? 36.063 5.098 -45.651 1.00 85.75 292 LYS A C 1
ATOM 2316 O O . LYS A 1 292 ? 35.748 5.601 -44.575 1.00 85.75 292 LYS A O 1
ATOM 2321 N N . ASP A 1 293 ? 35.251 4.321 -46.359 1.00 86.62 293 ASP A N 1
ATOM 2322 C CA . ASP A 1 293 ? 33.860 4.044 -45.988 1.00 86.62 293 ASP A CA 1
ATOM 2323 C C . ASP A 1 293 ? 33.770 3.289 -44.653 1.00 86.62 293 ASP A C 1
ATOM 2325 O O . ASP A 1 293 ? 33.010 3.682 -43.764 1.00 86.62 293 ASP A O 1
ATOM 2329 N N . ALA A 1 294 ? 34.615 2.272 -44.452 1.00 87.44 294 ALA A N 1
ATOM 2330 C CA . ALA A 1 294 ? 34.689 1.530 -43.193 1.00 87.44 294 ALA A CA 1
ATOM 2331 C C . ALA A 1 294 ? 35.112 2.420 -42.007 1.00 87.44 294 ALA A C 1
ATOM 2333 O O . ALA A 1 294 ? 34.544 2.319 -40.916 1.00 87.44 294 ALA A O 1
ATOM 2334 N N . ARG A 1 295 ? 36.067 3.342 -42.209 1.00 86.50 295 ARG A N 1
ATOM 2335 C CA . ARG A 1 295 ? 36.467 4.333 -41.189 1.00 86.50 295 ARG A CA 1
ATOM 2336 C C . ARG A 1 295 ? 35.347 5.313 -40.872 1.00 86.50 295 ARG A C 1
ATOM 2338 O O . ARG A 1 295 ? 35.093 5.574 -39.700 1.00 86.50 295 ARG A O 1
ATOM 2345 N N . SER A 1 296 ? 34.672 5.838 -41.892 1.00 88.50 296 SER A N 1
ATOM 2346 C CA . SER A 1 296 ? 33.533 6.741 -41.718 1.00 88.50 296 SER A CA 1
ATOM 2347 C C . SER A 1 296 ? 32.393 6.068 -40.953 1.00 88.50 296 SER A C 1
ATOM 2349 O O . SER A 1 296 ? 31.828 6.676 -40.047 1.00 88.50 296 SER A O 1
ATOM 2351 N N . ALA A 1 297 ? 32.101 4.797 -41.241 1.00 88.00 297 ALA A N 1
ATOM 2352 C CA . ALA A 1 297 ? 31.093 4.030 -40.514 1.00 88.00 297 ALA A CA 1
ATOM 2353 C C . ALA A 1 297 ? 31.461 3.818 -39.033 1.00 88.00 297 ALA A C 1
ATOM 2355 O O . ALA A 1 297 ? 30.601 3.979 -38.167 1.00 88.00 297 ALA A O 1
ATOM 2356 N N . ALA A 1 298 ? 32.725 3.506 -38.728 1.00 89.88 298 ALA A N 1
ATOM 2357 C CA . ALA A 1 298 ? 33.199 3.370 -37.350 1.00 89.88 298 ALA A CA 1
ATOM 2358 C C . ALA A 1 298 ? 33.199 4.713 -36.590 1.00 89.88 298 ALA A C 1
ATOM 2360 O O . ALA A 1 298 ? 32.797 4.774 -35.431 1.00 89.88 298 ALA A O 1
ATOM 2361 N N . LEU A 1 299 ? 33.596 5.812 -37.240 1.00 89.06 299 LEU A N 1
ATOM 2362 C CA . LEU A 1 299 ? 33.586 7.153 -36.640 1.00 89.06 299 LEU A CA 1
ATOM 2363 C C . LEU A 1 299 ? 32.179 7.698 -36.399 1.00 89.06 299 LEU A C 1
ATOM 2365 O O . LEU A 1 299 ? 31.961 8.409 -35.418 1.00 89.06 299 LEU A O 1
ATOM 2369 N N . ASN A 1 300 ? 31.216 7.342 -37.250 1.00 89.94 300 ASN A N 1
ATOM 2370 C CA . ASN A 1 300 ? 29.817 7.672 -37.005 1.00 89.94 300 ASN A CA 1
ATOM 2371 C C . ASN A 1 300 ? 29.334 7.071 -35.675 1.00 89.94 300 ASN A C 1
ATOM 2373 O O . ASN A 1 300 ? 28.693 7.751 -34.878 1.00 89.94 300 ASN A O 1
ATOM 2377 N N . LEU A 1 301 ? 29.713 5.823 -35.391 1.00 90.06 301 LEU A N 1
ATOM 2378 C CA . LEU A 1 301 ? 29.370 5.158 -34.135 1.00 90.06 301 LEU A CA 1
ATOM 2379 C C . LEU A 1 301 ? 29.958 5.881 -32.914 1.00 90.06 301 LEU A C 1
ATOM 2381 O O . LEU A 1 301 ? 29.258 6.109 -31.927 1.00 90.06 301 LEU A O 1
ATOM 2385 N N . LEU A 1 302 ? 31.217 6.319 -33.017 1.00 90.56 302 LEU A N 1
ATOM 2386 C CA . LEU A 1 302 ? 31.863 7.133 -31.987 1.00 90.56 302 LEU A CA 1
ATOM 2387 C C . LEU A 1 302 ? 31.107 8.445 -31.753 1.00 90.56 302 LEU A C 1
ATOM 2389 O O . LEU A 1 302 ? 30.845 8.807 -30.611 1.00 90.56 302 LEU A O 1
ATOM 2393 N N . SER A 1 303 ? 30.708 9.135 -32.824 1.00 90.56 303 SER A N 1
ATOM 2394 C CA . SER A 1 303 ? 29.909 10.362 -32.726 1.00 90.56 303 SER A CA 1
ATOM 2395 C C . SER A 1 303 ? 28.574 10.130 -32.010 1.00 90.56 303 SER A C 1
ATOM 2397 O O . SER A 1 303 ? 28.164 10.933 -31.162 1.00 90.56 303 SER A O 1
ATOM 2399 N N . ILE A 1 304 ? 27.898 9.021 -32.326 1.00 91.19 304 ILE A N 1
ATOM 2400 C CA . ILE A 1 304 ? 26.618 8.643 -31.719 1.00 91.19 304 ILE A CA 1
ATOM 2401 C C . ILE A 1 304 ? 26.788 8.409 -30.214 1.00 91.19 304 ILE A C 1
ATOM 2403 O O . ILE A 1 304 ? 26.009 8.969 -29.445 1.00 91.19 304 ILE A O 1
ATOM 2407 N N . MET A 1 305 ? 27.805 7.657 -29.786 1.00 91.06 305 MET A N 1
ATOM 2408 C CA . MET A 1 305 ? 28.015 7.312 -28.370 1.00 91.06 305 MET A CA 1
ATOM 2409 C C . MET A 1 305 ? 28.749 8.393 -27.556 1.00 91.06 305 MET A C 1
ATOM 2411 O O . MET A 1 305 ? 28.732 8.347 -26.329 1.00 91.06 305 MET A O 1
ATOM 2415 N N . ALA A 1 306 ? 29.352 9.396 -28.201 1.00 90.50 306 ALA A N 1
ATOM 2416 C CA . ALA A 1 306 ? 30.070 10.477 -27.519 1.00 90.50 306 ALA A CA 1
ATOM 2417 C C . ALA A 1 306 ? 29.166 11.414 -26.695 1.00 90.50 306 ALA A C 1
ATOM 2419 O O . ALA A 1 306 ? 29.650 12.088 -25.785 1.00 90.50 306 ALA A O 1
ATOM 2420 N N . ALA A 1 307 ? 27.868 11.488 -27.009 1.00 90.44 307 ALA A N 1
ATOM 2421 C CA . ALA A 1 307 ? 26.921 12.331 -26.287 1.00 90.44 307 ALA A CA 1
ATOM 2422 C C . ALA A 1 307 ? 25.506 11.745 -26.283 1.00 90.44 307 ALA A C 1
ATOM 2424 O O . ALA A 1 307 ? 25.009 11.265 -27.303 1.00 90.44 307 ALA A O 1
ATOM 2425 N N . ILE A 1 308 ? 24.834 11.872 -25.137 1.00 91.44 308 ILE A N 1
ATOM 2426 C CA . ILE A 1 308 ? 23.428 11.499 -24.959 1.00 91.44 308 ILE A CA 1
ATOM 2427 C C . ILE A 1 308 ? 22.539 12.631 -25.484 1.00 91.44 308 ILE A C 1
ATOM 2429 O O . ILE A 1 308 ? 22.559 13.740 -24.951 1.00 91.44 308 ILE A O 1
ATOM 2433 N N . ARG A 1 309 ? 21.741 12.358 -26.524 1.00 90.56 309 ARG A N 1
ATOM 2434 C CA . ARG A 1 309 ? 20.963 13.378 -27.258 1.00 90.56 309 ARG A CA 1
ATOM 2435 C C . ARG A 1 309 ? 19.457 13.202 -27.087 1.00 90.56 309 ARG A C 1
ATOM 2437 O O . ARG A 1 309 ? 18.727 12.964 -28.047 1.00 90.56 309 ARG A O 1
ATOM 2444 N N . LEU A 1 310 ? 18.978 13.326 -25.852 1.00 88.25 310 LEU A N 1
ATOM 2445 C CA . LEU A 1 310 ? 17.542 13.233 -25.563 1.00 88.25 310 LEU A CA 1
ATOM 2446 C C . LEU A 1 310 ? 16.786 14.550 -25.823 1.00 88.25 310 LEU A C 1
ATOM 2448 O O . LEU A 1 310 ? 15.620 14.502 -26.196 1.00 88.25 310 LEU A O 1
ATOM 2452 N N . ASP A 1 311 ? 17.455 15.705 -25.731 1.00 81.88 311 ASP A N 1
ATOM 2453 C CA . ASP A 1 311 ? 16.814 17.038 -25.753 1.00 81.88 311 ASP A CA 1
ATOM 2454 C C . ASP A 1 311 ? 16.774 17.737 -27.127 1.00 81.88 311 ASP A C 1
ATOM 2456 O O . ASP A 1 311 ? 16.600 18.949 -27.196 1.00 81.88 311 ASP A O 1
ATOM 2460 N N . GLU A 1 312 ? 16.973 17.007 -28.230 1.00 76.88 312 GLU A N 1
ATOM 2461 C CA . GLU A 1 312 ? 17.012 17.535 -29.617 1.00 76.88 312 GLU A CA 1
ATOM 2462 C C . GLU A 1 312 ? 18.041 18.653 -29.888 1.00 76.88 312 GLU A C 1
ATOM 2464 O O . GLU A 1 312 ? 18.052 19.247 -30.966 1.00 76.88 312 GLU A O 1
ATOM 2469 N N . LYS A 1 313 ? 18.917 18.967 -28.929 1.00 81.62 313 LYS A N 1
ATOM 2470 C CA . LYS A 1 313 ? 19.889 20.051 -29.075 1.00 81.62 313 LYS A CA 1
ATOM 2471 C C . LYS A 1 313 ? 20.955 19.661 -30.102 1.00 81.62 313 LYS A C 1
ATOM 2473 O O . LYS A 1 313 ? 21.534 18.582 -29.966 1.00 81.62 313 LYS A O 1
ATOM 2478 N N . PRO A 1 314 ? 21.243 20.519 -31.096 1.00 78.81 314 PRO A N 1
ATOM 2479 C CA . PRO A 1 314 ? 22.293 20.241 -32.061 1.00 78.81 314 PRO A CA 1
ATOM 2480 C C . PRO A 1 314 ? 23.669 20.314 -31.392 1.00 78.81 314 PRO A C 1
ATOM 2482 O O . PRO A 1 314 ? 23.916 21.168 -30.538 1.00 78.81 314 PRO A O 1
ATOM 2485 N N . ASP A 1 315 ? 24.582 19.458 -31.832 1.00 85.25 315 ASP A N 1
ATOM 2486 C CA . ASP A 1 315 ? 25.997 19.495 -31.478 1.00 85.25 315 ASP A CA 1
ATOM 2487 C C . ASP A 1 315 ? 26.872 19.430 -32.733 1.00 85.25 315 ASP A C 1
ATOM 2489 O O . ASP A 1 315 ? 26.409 19.145 -33.836 1.00 85.25 315 ASP A O 1
ATOM 2493 N N . ASN A 1 316 ? 28.158 19.724 -32.554 1.00 86.12 316 ASN A N 1
ATOM 2494 C CA . ASN A 1 316 ? 29.147 19.725 -33.629 1.00 86.12 316 ASN A CA 1
ATOM 2495 C C . ASN A 1 316 ? 30.098 18.518 -33.551 1.00 86.12 316 ASN A C 1
ATOM 2497 O O . ASN A 1 316 ? 31.138 18.538 -34.208 1.00 86.12 316 ASN A O 1
ATOM 2501 N N . ILE A 1 317 ? 29.787 17.494 -32.742 1.00 85.81 317 ILE A N 1
ATOM 2502 C CA . ILE A 1 317 ? 30.722 16.399 -32.436 1.00 85.81 317 ILE A CA 1
ATOM 2503 C C . ILE A 1 317 ? 31.061 15.620 -33.705 1.00 85.81 317 ILE A C 1
ATOM 2505 O O . ILE A 1 317 ? 32.238 15.440 -34.010 1.00 85.81 317 ILE A O 1
ATOM 2509 N N . GLU A 1 318 ? 30.047 15.234 -34.484 1.00 85.12 318 GLU A N 1
ATOM 2510 C CA . GLU A 1 318 ? 30.240 14.522 -35.753 1.00 85.12 318 GLU A CA 1
ATOM 2511 C C . GLU A 1 318 ? 31.147 15.326 -36.689 1.00 85.12 318 GLU A C 1
ATOM 2513 O O . GLU A 1 318 ? 32.189 14.849 -37.132 1.00 85.12 318 GLU A O 1
ATOM 2518 N N . LYS A 1 319 ? 30.809 16.600 -36.913 1.00 85.88 319 LYS A N 1
ATOM 2519 C CA . LYS A 1 319 ? 31.571 17.488 -37.794 1.00 85.88 319 LYS A CA 1
ATOM 2520 C C . LYS A 1 319 ? 33.045 17.582 -37.385 1.00 85.88 319 LYS A C 1
ATOM 2522 O O . LYS A 1 319 ? 33.909 17.501 -38.252 1.00 85.88 319 LYS A O 1
ATOM 2527 N N . VAL A 1 320 ? 33.326 17.739 -36.088 1.00 86.00 320 VAL A N 1
ATOM 2528 C CA . VAL A 1 320 ? 34.694 17.854 -35.549 1.00 86.00 320 VAL A CA 1
ATOM 2529 C C . VAL A 1 320 ? 35.465 16.536 -35.673 1.00 86.00 320 VAL A C 1
ATOM 2531 O O . VAL A 1 320 ? 36.643 16.553 -36.039 1.00 86.00 320 VAL A O 1
ATOM 2534 N N . LEU A 1 321 ? 34.822 15.395 -35.404 1.00 85.00 321 LEU A N 1
ATOM 2535 C CA . LEU A 1 321 ? 35.447 14.074 -35.531 1.00 85.00 321 LEU A CA 1
ATOM 2536 C C . LEU A 1 321 ? 35.832 13.777 -36.983 1.00 85.00 321 LEU A C 1
ATOM 2538 O O . LEU A 1 321 ? 36.972 13.401 -37.257 1.00 85.00 321 LEU A O 1
ATOM 2542 N N . PHE A 1 322 ? 34.908 13.998 -37.919 1.00 83.62 322 PHE A N 1
ATOM 2543 C CA . PHE A 1 322 ? 35.145 13.733 -39.337 1.00 83.62 322 PHE A CA 1
ATOM 2544 C C . PHE A 1 322 ? 36.207 14.670 -39.932 1.00 83.62 322 PHE A C 1
ATOM 2546 O O . PHE A 1 322 ? 37.115 14.189 -40.615 1.00 83.62 322 PHE A O 1
ATOM 2553 N N . SER A 1 323 ? 36.184 15.969 -39.601 1.00 83.06 323 SER A N 1
ATOM 2554 C CA . SER A 1 323 ? 37.201 16.912 -40.093 1.00 83.06 323 SER A CA 1
ATOM 2555 C C . SER A 1 323 ? 38.608 16.601 -39.575 1.00 83.06 323 SER A C 1
ATOM 2557 O O . SER A 1 323 ? 39.589 16.854 -40.268 1.00 83.06 323 SER A O 1
ATOM 2559 N N . SER A 1 324 ? 38.717 16.060 -38.357 1.00 79.62 324 SER A N 1
ATOM 2560 C CA . SER A 1 324 ? 40.010 15.804 -37.710 1.00 79.62 324 SER A CA 1
ATOM 2561 C C . SER A 1 324 ? 40.623 14.460 -38.111 1.00 79.62 324 SER A C 1
ATOM 2563 O O . SER A 1 324 ? 41.841 14.359 -38.226 1.00 79.62 324 SER A O 1
ATOM 2565 N N . LEU A 1 325 ? 39.795 13.427 -38.313 1.00 78.12 325 LEU A N 1
ATOM 2566 C CA . LEU A 1 325 ? 40.256 12.037 -38.451 1.00 78.12 325 LEU A CA 1
ATOM 2567 C C . LEU A 1 325 ? 40.079 11.441 -39.855 1.00 78.12 325 LEU A C 1
ATOM 2569 O O . LEU A 1 325 ? 40.753 10.461 -40.173 1.00 78.12 325 LEU A O 1
ATOM 2573 N N . VAL A 1 326 ? 39.197 11.997 -40.696 1.00 70.88 326 VAL A N 1
ATOM 2574 C CA . VAL A 1 326 ? 38.946 11.491 -42.062 1.00 70.88 326 VAL A CA 1
ATOM 2575 C C . VAL A 1 326 ? 39.560 12.399 -43.120 1.00 70.88 326 VAL A C 1
ATOM 2577 O O . VAL A 1 326 ? 40.235 11.908 -44.023 1.00 70.88 326 VAL A O 1
ATOM 2580 N N . ASP A 1 327 ? 39.356 13.711 -42.999 1.00 64.44 327 ASP A N 1
ATOM 2581 C CA . ASP A 1 327 ? 39.834 14.689 -43.988 1.00 64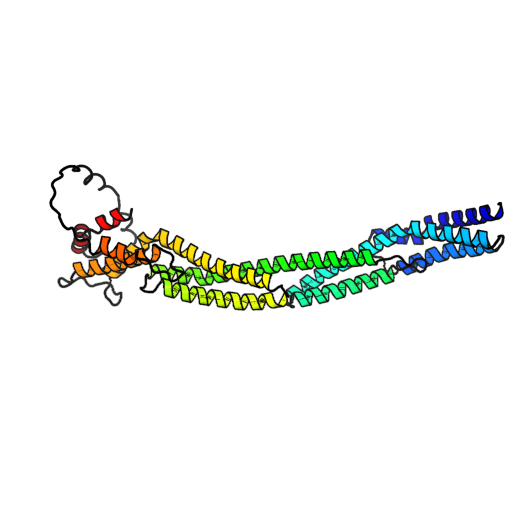.44 327 ASP A CA 1
ATOM 2582 C C . ASP A 1 327 ? 41.275 15.162 -43.720 1.00 64.44 327 ASP A C 1
ATOM 2584 O O . ASP A 1 327 ? 41.923 15.747 -44.592 1.00 64.44 327 ASP A O 1
ATOM 2588 N N . GLY A 1 328 ? 41.814 14.843 -42.538 1.00 50.53 328 GLY A N 1
ATOM 2589 C CA . GLY A 1 328 ? 43.187 15.107 -42.110 1.00 50.53 328 GLY A CA 1
ATOM 2590 C C . GLY A 1 328 ? 44.236 14.228 -42.799 1.00 50.53 328 GLY A C 1
ATOM 2591 O O . GLY A 1 328 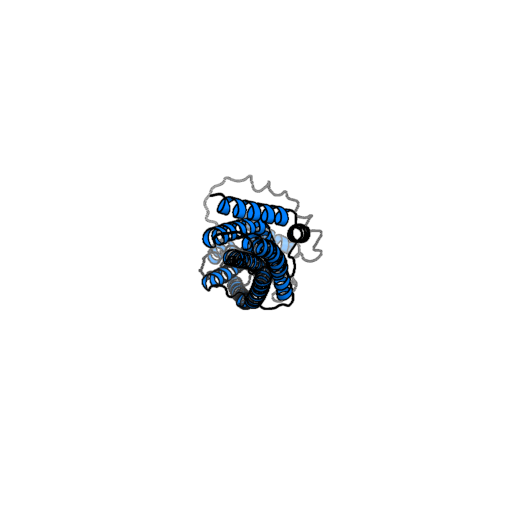? 45.046 13.582 -42.139 1.00 50.53 328 GLY A O 1
ATOM 2592 N N . THR A 1 329 ? 44.267 14.205 -44.132 1.00 37.53 329 THR A N 1
ATOM 2593 C CA . THR A 1 329 ? 45.482 13.820 -44.861 1.00 37.53 329 THR A CA 1
ATOM 2594 C C . THR A 1 329 ? 46.508 14.931 -44.668 1.00 37.53 329 THR A C 1
ATOM 2596 O O . THR A 1 329 ? 46.405 15.988 -45.280 1.00 37.53 329 THR A O 1
ATOM 2599 N N . VAL A 1 330 ? 47.459 14.679 -43.770 1.00 37.34 330 VAL A N 1
ATOM 2600 C CA . VAL A 1 330 ? 48.798 15.274 -43.662 1.00 37.34 330 VAL A CA 1
ATOM 2601 C C . VAL A 1 330 ? 49.093 16.335 -44.736 1.00 37.34 330 VAL A C 1
ATOM 2603 O O . VAL A 1 330 ? 49.605 16.026 -45.812 1.00 37.34 330 VAL A O 1
ATOM 2606 N N . THR A 1 331 ? 48.882 17.615 -44.422 1.00 26.98 331 THR A N 1
ATOM 2607 C CA . THR A 1 331 ? 49.796 18.626 -44.954 1.00 26.98 331 THR A CA 1
ATOM 2608 C C . THR A 1 331 ? 51.136 18.350 -44.288 1.00 26.98 331 THR A C 1
ATOM 2610 O O . THR A 1 331 ? 51.322 18.665 -43.111 1.00 26.98 331 THR A O 1
ATOM 2613 N N . VAL A 1 332 ? 52.062 17.722 -45.018 1.00 33.72 332 VAL A N 1
ATOM 2614 C CA . VAL A 1 332 ? 53.486 17.771 -44.679 1.00 33.72 332 VAL A CA 1
ATOM 2615 C C . VAL A 1 332 ? 53.885 19.230 -44.870 1.00 33.72 332 VAL A C 1
ATOM 2617 O O . VAL A 1 332 ? 54.370 19.629 -45.924 1.00 33.72 332 VAL A O 1
ATOM 2620 N N . SER A 1 333 ? 53.608 20.056 -43.867 1.00 29.12 333 SER A N 1
ATOM 2621 C CA . SER A 1 333 ? 54.227 21.363 -43.758 1.00 29.12 333 SER A CA 1
ATOM 2622 C C . SER A 1 333 ? 55.641 21.102 -43.279 1.00 29.12 333 SER A C 1
ATOM 2624 O O . SER A 1 333 ? 55.873 20.696 -42.142 1.00 29.12 333 SER A O 1
ATOM 2626 N N . SER A 1 334 ? 56.582 21.261 -44.201 1.00 41.47 334 SER A N 1
ATOM 2627 C CA . SER A 1 334 ? 58.004 21.278 -43.922 1.00 41.47 334 SER A CA 1
ATOM 2628 C C . SER A 1 334 ? 58.307 22.297 -42.824 1.00 41.47 334 SER A C 1
ATOM 2630 O O . SER A 1 334 ? 58.283 23.504 -43.059 1.00 41.47 334 SER A O 1
ATOM 2632 N N . SER A 1 335 ? 58.679 21.822 -41.650 1.00 33.72 335 SER A N 1
ATOM 2633 C CA . SER A 1 335 ? 59.613 22.542 -40.802 1.00 33.72 335 SER A CA 1
ATOM 2634 C C . SER A 1 335 ? 60.476 21.519 -40.089 1.00 33.72 335 SER A C 1
ATOM 2636 O O . SER A 1 335 ? 60.004 20.578 -39.455 1.00 33.72 335 SER A O 1
ATOM 2638 N N . GLN A 1 336 ? 61.778 21.665 -40.303 1.00 41.44 336 GLN A N 1
ATOM 2639 C CA . GLN A 1 336 ? 62.804 20.949 -39.575 1.00 41.44 336 GLN A CA 1
ATOM 2640 C C . GLN A 1 336 ? 62.552 21.121 -38.078 1.00 41.44 336 GLN A C 1
ATOM 2642 O O . GLN A 1 336 ? 62.730 22.217 -37.563 1.00 41.44 336 GLN A O 1
ATOM 2647 N N . ASP A 1 337 ? 62.240 20.036 -37.378 1.00 28.08 337 ASP A N 1
ATOM 2648 C CA . ASP A 1 337 ? 62.904 19.826 -36.104 1.00 28.08 337 ASP A CA 1
ATOM 2649 C C . ASP A 1 337 ? 63.118 18.343 -35.822 1.00 28.08 337 ASP A C 1
ATOM 2651 O O . ASP A 1 337 ? 62.216 17.523 -35.647 1.00 28.08 337 ASP A O 1
ATOM 2655 N N . ARG A 1 338 ? 64.395 17.987 -35.869 1.00 41.72 338 ARG A N 1
ATOM 2656 C CA . ARG A 1 338 ? 64.915 16.642 -35.706 1.00 41.72 338 ARG A CA 1
ATOM 2657 C C . ARG A 1 338 ? 65.191 16.455 -34.225 1.00 41.72 338 ARG A C 1
ATOM 2659 O O . ARG A 1 338 ? 66.297 16.749 -33.791 1.00 41.72 338 ARG A O 1
ATOM 2666 N N . ARG A 1 339 ? 64.224 15.941 -33.466 1.00 35.88 339 ARG A N 1
ATOM 2667 C CA . ARG A 1 339 ? 64.445 15.262 -32.175 1.00 35.88 339 ARG A CA 1
ATOM 2668 C C . ARG A 1 339 ? 63.156 14.568 -31.750 1.00 35.88 339 ARG A C 1
ATOM 2670 O O . ARG A 1 339 ? 62.267 15.208 -31.224 1.00 35.88 339 ARG A O 1
ATOM 2677 N N . ILE A 1 340 ? 63.079 13.272 -32.042 1.00 37.81 340 ILE A N 1
ATOM 2678 C CA . ILE A 1 340 ? 62.611 12.152 -31.199 1.00 37.81 340 ILE A CA 1
ATOM 2679 C C . ILE A 1 340 ? 62.787 10.915 -32.097 1.00 37.81 340 ILE A C 1
ATOM 2681 O O . ILE A 1 340 ? 61.867 10.351 -32.673 1.00 37.81 340 ILE A O 1
ATOM 2685 N N . GLY A 1 341 ? 64.050 10.551 -32.316 1.00 37.22 341 GLY A N 1
ATOM 2686 C CA . GLY A 1 341 ? 64.424 9.236 -32.821 1.00 37.22 341 GLY A CA 1
ATOM 2687 C C . GLY A 1 341 ? 64.856 8.417 -31.619 1.00 37.22 341 GLY A C 1
ATOM 2688 O O . GLY A 1 341 ? 66.015 8.516 -31.244 1.00 37.22 341 GLY A O 1
ATOM 2689 N N . ALA A 1 342 ? 63.912 7.726 -30.970 1.00 32.22 342 ALA A N 1
ATOM 2690 C CA . ALA A 1 342 ? 64.180 6.677 -29.970 1.00 32.22 342 ALA A CA 1
ATOM 2691 C C . ALA A 1 342 ? 62.915 6.000 -29.392 1.00 32.22 342 ALA A C 1
ATOM 2693 O O . ALA A 1 342 ? 63.061 5.001 -28.701 1.00 32.22 342 ALA A O 1
ATOM 2694 N N . SER A 1 343 ? 61.687 6.479 -29.647 1.00 31.61 343 SER A N 1
ATOM 2695 C CA . SER A 1 343 ? 60.468 5.842 -29.096 1.00 31.61 343 SER A CA 1
ATOM 2696 C C . SER A 1 343 ? 59.730 4.909 -30.068 1.00 31.61 343 SER A C 1
ATOM 2698 O O . SER A 1 343 ? 58.895 4.121 -29.638 1.00 31.61 343 SER A O 1
ATOM 2700 N N . ALA A 1 344 ? 60.060 4.937 -31.364 1.00 33.50 344 ALA A N 1
ATOM 2701 C CA . ALA A 1 344 ? 59.355 4.170 -32.400 1.00 33.50 344 ALA A CA 1
ATOM 2702 C C . ALA A 1 344 ? 59.694 2.663 -32.442 1.00 33.50 344 ALA A C 1
ATOM 2704 O O . ALA A 1 344 ? 59.064 1.926 -33.192 1.00 33.50 344 ALA A O 1
ATOM 2705 N N . TYR A 1 345 ? 60.662 2.193 -31.646 1.00 35.41 345 TYR A N 1
ATOM 2706 C CA . TYR A 1 345 ? 61.143 0.802 -31.687 1.00 35.41 345 TYR A CA 1
ATOM 2707 C C . TYR A 1 345 ? 60.961 0.007 -30.384 1.00 35.41 345 TYR A C 1
ATOM 2709 O O . TYR A 1 345 ? 61.407 -1.132 -30.313 1.00 35.41 345 TYR A O 1
ATOM 2717 N N . LEU A 1 346 ? 60.282 0.548 -29.365 1.00 27.44 346 LEU A N 1
ATOM 2718 C CA . LEU A 1 346 ? 60.150 -0.118 -28.054 1.00 27.44 346 LEU A CA 1
ATOM 2719 C C . LEU A 1 346 ? 58.713 -0.419 -27.604 1.00 27.44 346 LEU A C 1
ATOM 2721 O O . LEU A 1 346 ? 58.488 -0.730 -26.442 1.00 27.44 346 LEU A O 1
ATOM 2725 N N . LEU A 1 347 ? 57.747 -0.399 -28.525 1.00 35.56 347 LEU A N 1
ATOM 2726 C CA . LEU A 1 347 ? 56.380 -0.886 -28.270 1.00 35.56 347 LEU A CA 1
ATOM 2727 C C . LEU A 1 347 ? 55.946 -1.991 -29.250 1.00 35.56 347 LEU A C 1
ATOM 2729 O O . LEU A 1 347 ? 54.793 -2.408 -29.252 1.00 35.56 347 LEU A O 1
ATOM 2733 N N . ALA A 1 348 ? 56.895 -2.531 -30.025 1.00 33.25 348 ALA A N 1
ATOM 2734 C CA . ALA A 1 348 ? 56.746 -3.752 -30.821 1.00 33.25 348 ALA A CA 1
ATOM 2735 C C . ALA A 1 348 ? 56.843 -5.030 -29.960 1.00 33.25 348 ALA A C 1
ATOM 2737 O O . ALA A 1 348 ? 57.384 -6.046 -30.379 1.00 33.25 348 ALA A O 1
ATOM 2738 N N . SER A 1 349 ? 56.339 -4.972 -28.733 1.00 41.97 349 SER A N 1
ATOM 2739 C CA . SER A 1 349 ? 56.053 -6.150 -27.933 1.00 41.97 349 SER A CA 1
ATOM 2740 C C . SER A 1 349 ? 54.637 -5.965 -27.459 1.00 41.97 349 SER A C 1
ATOM 2742 O O . SER A 1 349 ? 54.406 -5.127 -26.599 1.00 41.97 349 SER A O 1
ATOM 2744 N N . ASN A 1 350 ? 53.714 -6.691 -28.073 1.00 31.20 350 ASN A N 1
ATOM 2745 C CA . ASN A 1 350 ? 52.650 -7.380 -27.369 1.00 31.20 350 ASN A CA 1
ATOM 2746 C C . ASN A 1 350 ? 52.150 -8.479 -28.305 1.00 31.20 350 ASN A C 1
ATOM 2748 O O . ASN A 1 350 ? 51.791 -8.249 -29.457 1.00 31.20 350 ASN A O 1
ATOM 2752 N N . THR A 1 351 ? 52.229 -9.688 -27.783 1.00 41.34 351 THR A N 1
ATOM 2753 C CA . THR A 1 351 ? 51.487 -10.889 -28.139 1.00 41.34 351 THR A CA 1
ATOM 2754 C C . THR A 1 351 ? 50.041 -10.565 -28.543 1.00 41.34 351 THR A C 1
ATOM 2756 O O . THR A 1 351 ? 49.166 -10.475 -27.691 1.00 41.34 351 THR A O 1
ATOM 2759 N N . TRP A 1 352 ? 49.785 -10.354 -29.836 1.00 47.22 352 TRP A N 1
ATOM 2760 C CA . TRP A 1 352 ? 48.430 -10.165 -30.386 1.00 47.22 352 TRP A CA 1
ATOM 2761 C C . TRP A 1 352 ? 48.031 -11.267 -31.378 1.00 47.22 352 TRP A C 1
ATOM 2763 O O . TRP A 1 352 ? 46.866 -11.357 -31.757 1.00 47.22 352 TRP A O 1
ATOM 2773 N N . GLU A 1 353 ? 48.969 -12.129 -31.784 1.00 41.78 353 GLU A N 1
ATOM 2774 C CA . GLU A 1 353 ? 48.689 -13.237 -32.707 1.00 41.78 353 GLU A CA 1
ATOM 2775 C C . GLU A 1 353 ? 47.976 -14.421 -32.028 1.00 41.78 353 GLU A C 1
ATOM 2777 O O . GLU A 1 353 ? 47.237 -15.139 -32.693 1.00 41.78 353 GLU A O 1
ATOM 2782 N N . GLU A 1 354 ? 48.116 -14.614 -30.711 1.00 37.34 354 GLU A N 1
ATOM 2783 C CA . GLU A 1 354 ? 47.649 -15.849 -30.055 1.00 37.34 354 GLU A CA 1
ATOM 2784 C C . GLU A 1 354 ? 46.166 -15.867 -29.653 1.00 37.34 354 GLU A C 1
ATOM 2786 O O . GLU A 1 354 ? 45.562 -16.941 -29.611 1.00 37.34 354 GLU A O 1
ATOM 2791 N N . GLU A 1 355 ? 45.533 -14.716 -29.414 1.00 33.56 355 GLU A N 1
ATOM 2792 C CA . GLU A 1 355 ? 44.125 -14.679 -28.977 1.00 33.56 355 GLU A CA 1
ATOM 2793 C C . GLU A 1 355 ? 43.135 -14.590 -30.152 1.00 33.56 355 GLU A C 1
ATOM 2795 O O . GLU A 1 355 ? 42.010 -15.077 -30.052 1.00 33.56 355 GLU A O 1
ATOM 2800 N N . ALA A 1 356 ? 43.568 -14.085 -31.314 1.00 38.75 356 ALA A N 1
ATOM 2801 C CA . ALA A 1 356 ? 42.777 -14.096 -32.551 1.00 38.75 356 ALA A CA 1
ATOM 2802 C C . ALA A 1 356 ? 42.775 -15.470 -33.255 1.00 38.75 356 ALA A C 1
ATOM 2804 O O . ALA A 1 356 ? 41.846 -15.787 -34.005 1.00 38.75 356 ALA A O 1
ATOM 2805 N N . TYR A 1 357 ? 43.783 -16.308 -32.988 1.00 38.38 357 TYR A N 1
ATOM 2806 C CA . TYR A 1 357 ? 43.973 -17.599 -33.657 1.00 38.38 357 TYR A CA 1
ATOM 2807 C C . TYR A 1 357 ? 42.941 -18.664 -33.248 1.00 38.38 357 TYR A C 1
ATOM 2809 O O . TYR A 1 357 ? 42.751 -19.652 -33.954 1.00 38.38 357 TYR A O 1
ATOM 2817 N N . LYS A 1 358 ? 42.248 -18.491 -32.114 1.00 37.25 358 LYS A N 1
ATOM 2818 C CA . LYS A 1 358 ? 41.358 -19.530 -31.563 1.00 37.25 358 LYS A CA 1
ATOM 2819 C C . LYS A 1 358 ? 39.876 -19.400 -31.922 1.00 37.25 358 LYS A C 1
ATOM 2821 O O . LYS A 1 358 ? 39.134 -20.329 -31.614 1.00 37.25 358 LYS A O 1
ATOM 2826 N N . GLN A 1 359 ? 39.431 -18.329 -32.590 1.00 39.59 359 GLN A N 1
ATOM 2827 C CA . GLN A 1 359 ? 37.991 -18.125 -32.848 1.00 39.59 359 GLN A CA 1
ATOM 2828 C C . GLN A 1 359 ? 37.571 -17.738 -34.277 1.00 39.59 359 GLN A C 1
ATOM 2830 O O . GLN A 1 359 ? 36.377 -17.570 -34.504 1.00 39.59 359 GLN A O 1
ATOM 2835 N N . SER A 1 360 ? 38.467 -17.653 -35.270 1.00 33.69 360 SER A N 1
ATOM 2836 C CA . SER A 1 360 ? 38.049 -17.285 -36.640 1.00 33.69 360 SER A CA 1
ATOM 2837 C C . SER A 1 360 ? 38.847 -17.967 -37.757 1.00 33.69 360 SER A C 1
ATOM 2839 O O . SER A 1 360 ? 39.558 -17.333 -38.533 1.00 33.69 360 SER A O 1
ATOM 2841 N N . ASN A 1 361 ? 38.700 -19.284 -37.908 1.00 37.28 361 ASN A N 1
ATOM 2842 C CA . ASN A 1 361 ? 39.211 -19.938 -39.115 1.00 37.28 361 ASN A CA 1
ATOM 2843 C C . ASN A 1 361 ? 38.264 -19.673 -40.299 1.00 37.28 361 ASN A C 1
ATOM 2845 O O . ASN A 1 361 ? 37.267 -20.373 -40.463 1.00 37.28 361 ASN A O 1
ATOM 2849 N N . ASN A 1 362 ? 38.622 -18.631 -41.070 1.00 39.31 362 ASN A N 1
ATOM 2850 C CA . ASN A 1 362 ? 38.326 -18.325 -42.490 1.00 39.31 362 ASN A CA 1
ATOM 2851 C C . ASN A 1 362 ? 37.815 -16.896 -42.792 1.00 39.31 362 ASN A C 1
ATOM 2853 O O . ASN A 1 362 ? 37.298 -16.663 -43.880 1.00 39.31 362 ASN A O 1
ATOM 2857 N N . TRP A 1 363 ? 37.955 -15.925 -41.882 1.00 49.16 363 TRP A N 1
ATOM 2858 C CA . TRP A 1 363 ? 37.395 -14.563 -42.054 1.00 49.16 363 TRP A CA 1
ATOM 2859 C C . TRP A 1 363 ? 38.430 -13.444 -42.259 1.00 49.16 363 TRP A C 1
ATOM 2861 O O . TRP A 1 363 ? 38.090 -12.263 -42.206 1.00 49.16 363 TRP A O 1
ATOM 2871 N N . LEU A 1 364 ? 39.700 -13.783 -42.484 1.00 49.75 364 LEU A N 1
ATOM 2872 C CA . LEU A 1 364 ? 40.747 -12.779 -42.669 1.00 49.75 364 LEU A CA 1
ATOM 2873 C C . LEU A 1 364 ? 40.984 -12.490 -44.161 1.00 49.75 364 LEU A C 1
ATOM 2875 O O . LEU A 1 364 ? 41.052 -13.431 -44.956 1.00 49.75 364 LEU A O 1
ATOM 2879 N N . PRO A 1 365 ? 41.132 -11.209 -44.553 1.00 52.44 365 PRO A N 1
ATOM 2880 C CA . PRO A 1 365 ? 41.492 -10.854 -45.916 1.00 52.44 365 PRO A CA 1
ATOM 2881 C C . PRO A 1 365 ? 42.898 -11.391 -46.245 1.00 52.44 365 PRO A C 1
ATOM 2883 O O . PRO A 1 365 ? 43.698 -11.634 -45.333 1.00 52.44 365 PRO A O 1
ATOM 2886 N N . PRO A 1 366 ? 43.226 -11.595 -47.534 1.00 55.59 366 PRO A N 1
ATOM 2887 C CA . PRO A 1 366 ? 44.509 -12.162 -47.937 1.00 55.59 366 PRO A CA 1
ATOM 2888 C C . PRO A 1 366 ? 45.708 -11.411 -47.319 1.00 55.59 366 PRO A C 1
ATOM 2890 O O . PRO A 1 366 ? 45.616 -10.198 -47.115 1.00 55.59 366 PRO A O 1
ATOM 2893 N N . PRO A 1 367 ? 46.868 -12.064 -47.097 1.00 57.91 367 PRO A N 1
ATOM 2894 C CA . PRO A 1 367 ? 48.035 -11.452 -46.440 1.00 57.91 367 PRO A CA 1
ATOM 2895 C C . PRO A 1 367 ? 48.526 -10.121 -47.042 1.00 57.91 367 PRO A C 1
ATOM 2897 O O . PRO A 1 367 ? 49.152 -9.307 -46.367 1.00 57.91 367 PRO A O 1
ATOM 2900 N N . TRP A 1 368 ? 48.249 -9.870 -48.322 1.00 65.75 368 TRP A N 1
ATOM 2901 C CA . TRP A 1 368 ? 48.586 -8.608 -48.982 1.00 65.75 368 TRP A CA 1
ATOM 2902 C C . TRP A 1 368 ? 47.625 -7.461 -48.602 1.00 65.75 368 TRP A C 1
ATOM 2904 O O . TRP A 1 368 ? 48.044 -6.307 -48.514 1.00 65.75 368 TRP A O 1
ATOM 2914 N N . ALA A 1 369 ? 46.359 -7.765 -48.310 1.00 55.59 369 ALA A N 1
ATOM 2915 C CA . ALA A 1 369 ? 45.352 -6.801 -47.873 1.00 55.59 369 ALA A CA 1
ATOM 2916 C C . ALA A 1 369 ? 45.519 -6.443 -46.386 1.00 55.59 369 ALA A C 1
ATOM 2918 O O . ALA A 1 369 ? 45.384 -5.277 -46.017 1.00 55.59 369 ALA A O 1
ATOM 2919 N N . THR A 1 370 ? 45.920 -7.396 -45.536 1.00 57.97 370 THR A N 1
ATOM 2920 C CA . THR A 1 370 ? 46.312 -7.097 -44.144 1.00 57.97 370 THR A CA 1
ATOM 2921 C C . THR A 1 370 ? 47.539 -6.183 -44.081 1.00 57.97 370 THR A C 1
ATOM 2923 O O . THR A 1 370 ? 47.549 -5.221 -43.313 1.00 57.97 370 THR A O 1
ATOM 2926 N N . MET A 1 371 ? 48.530 -6.389 -44.954 1.00 56.09 371 MET A N 1
ATOM 2927 C CA . MET A 1 371 ? 49.664 -5.467 -45.105 1.00 56.09 371 MET A CA 1
ATOM 2928 C C . MET A 1 371 ? 49.234 -4.071 -45.577 1.00 56.09 371 MET A C 1
ATOM 2930 O O . MET A 1 371 ? 49.746 -3.070 -45.074 1.00 56.09 371 MET A O 1
ATOM 2934 N N . ALA A 1 372 ? 48.251 -3.967 -46.478 1.00 58.03 372 ALA A N 1
ATOM 2935 C CA . ALA A 1 372 ? 47.707 -2.676 -46.896 1.00 58.03 372 ALA A CA 1
ATOM 2936 C C . ALA A 1 372 ? 47.037 -1.919 -45.731 1.00 58.03 372 ALA A C 1
ATOM 2938 O O . ALA A 1 372 ? 47.242 -0.712 -45.612 1.00 58.03 372 ALA A O 1
ATOM 2939 N N . ILE A 1 373 ? 46.325 -2.611 -44.832 1.00 57.72 373 ILE A N 1
ATOM 2940 C CA . ILE A 1 373 ? 45.709 -2.033 -43.618 1.00 57.72 373 ILE A CA 1
ATOM 2941 C C . ILE A 1 373 ? 46.771 -1.475 -42.655 1.00 57.72 373 ILE A C 1
ATOM 2943 O O . ILE A 1 373 ? 46.615 -0.366 -42.127 1.00 57.72 373 ILE A O 1
ATOM 2947 N N . VAL A 1 374 ? 47.861 -2.223 -42.441 1.00 57.09 374 VAL A N 1
ATOM 2948 C CA . VAL A 1 374 ? 48.983 -1.819 -41.574 1.00 57.09 374 VAL A CA 1
ATOM 2949 C C . VAL A 1 374 ? 49.710 -0.603 -42.153 1.00 57.09 374 VAL A C 1
ATOM 2951 O O . VAL A 1 374 ? 49.965 0.361 -41.431 1.00 57.09 374 VAL A O 1
ATOM 2954 N N . VAL A 1 375 ? 49.974 -0.604 -43.462 1.00 53.59 375 VAL A N 1
ATOM 2955 C CA . VAL A 1 375 ? 50.656 0.494 -44.168 1.00 53.59 375 VAL A CA 1
ATOM 2956 C C . VAL A 1 375 ? 49.785 1.753 -44.263 1.00 53.59 375 VAL A C 1
ATOM 2958 O O . VAL A 1 375 ? 50.306 2.862 -44.185 1.00 53.59 375 VAL A O 1
ATOM 2961 N N . HIS A 1 376 ? 48.460 1.615 -44.379 1.00 54.75 376 HIS A N 1
ATOM 2962 C CA . HIS A 1 376 ? 47.539 2.749 -44.530 1.00 54.75 376 HIS A CA 1
ATOM 2963 C C . HIS A 1 376 ? 46.967 3.278 -43.201 1.00 54.75 376 HIS A C 1
ATOM 2965 O O . HIS A 1 376 ? 46.051 4.105 -43.220 1.00 54.75 376 HIS A O 1
ATOM 2971 N N . GLY A 1 377 ? 47.505 2.863 -42.046 1.00 52.72 377 GLY A N 1
ATOM 2972 C CA . GLY A 1 377 ? 47.384 3.634 -40.799 1.00 52.72 377 GLY A CA 1
ATOM 2973 C C . GLY A 1 377 ? 46.338 3.177 -39.775 1.00 52.72 377 GLY A C 1
ATOM 2974 O O . GLY A 1 377 ? 45.988 3.960 -38.895 1.00 52.72 377 GLY A O 1
ATOM 2975 N N . PHE A 1 378 ? 45.851 1.930 -39.814 1.00 50.09 378 PHE A N 1
ATOM 2976 C CA . PHE A 1 378 ? 44.939 1.428 -38.765 1.00 50.09 378 PHE A CA 1
ATOM 2977 C C . PHE A 1 378 ? 45.571 1.467 -37.356 1.00 50.09 378 PHE A C 1
ATOM 2979 O O . PHE A 1 378 ? 44.915 1.849 -36.388 1.00 50.09 378 PHE A O 1
ATOM 2986 N N . ASN A 1 379 ? 46.874 1.179 -37.243 1.00 50.72 379 ASN A N 1
ATOM 2987 C CA . ASN A 1 379 ? 47.586 1.220 -35.959 1.00 50.72 379 ASN A CA 1
ATOM 2988 C C . ASN A 1 379 ? 47.774 2.655 -35.420 1.00 50.72 379 ASN A C 1
ATOM 2990 O O . ASN A 1 379 ? 47.812 2.856 -34.212 1.00 50.72 379 ASN A O 1
ATOM 2994 N N . GLN A 1 380 ? 47.839 3.664 -36.299 1.00 45.25 380 GLN A N 1
ATOM 2995 C CA . GLN A 1 380 ? 47.874 5.081 -35.903 1.00 45.25 380 GLN A CA 1
ATOM 2996 C C . GLN A 1 380 ? 46.511 5.574 -35.399 1.00 45.25 380 GLN A C 1
ATOM 2998 O O . GLN A 1 380 ? 46.457 6.353 -34.453 1.00 45.25 380 GLN A O 1
ATOM 3003 N N . PHE A 1 381 ? 45.415 5.086 -35.984 1.00 41.50 381 PHE A N 1
ATOM 3004 C CA . PHE A 1 381 ? 44.048 5.441 -35.592 1.00 41.50 381 PHE A CA 1
ATOM 3005 C C . PHE A 1 381 ? 43.689 4.934 -34.183 1.00 41.50 381 PHE A C 1
ATOM 3007 O O . PHE A 1 381 ? 43.138 5.679 -33.378 1.00 41.50 381 PHE A O 1
ATOM 3014 N N . MET A 1 382 ? 44.084 3.703 -33.841 1.00 46.34 382 MET A N 1
ATOM 3015 C CA . MET A 1 382 ? 43.856 3.129 -32.504 1.00 46.34 382 MET A CA 1
ATOM 3016 C C . MET A 1 382 ? 44.755 3.740 -31.418 1.00 46.34 382 MET A C 1
ATOM 3018 O O . MET A 1 382 ? 44.396 3.727 -30.244 1.00 46.34 382 MET A O 1
ATOM 3022 N N . HIS A 1 383 ? 45.908 4.299 -31.796 1.00 48.00 383 HIS A N 1
ATOM 3023 C CA . HIS A 1 383 ? 46.842 4.947 -30.871 1.00 48.00 383 HIS A CA 1
ATOM 3024 C C . HIS A 1 383 ? 46.414 6.378 -30.482 1.00 48.00 383 HIS A C 1
ATOM 3026 O O . HIS A 1 383 ? 46.925 6.915 -29.504 1.00 48.00 383 HIS A O 1
ATOM 3032 N N . LEU A 1 384 ? 45.490 6.993 -31.233 1.00 38.62 384 LEU A N 1
ATOM 3033 C CA . LEU A 1 384 ? 44.914 8.317 -30.946 1.00 38.62 384 LEU A CA 1
ATOM 3034 C C . LEU A 1 384 ? 43.635 8.256 -30.089 1.00 38.62 384 LEU A C 1
ATOM 3036 O O . LEU A 1 384 ? 43.193 9.284 -29.589 1.00 38.62 384 LEU A O 1
ATOM 3040 N N . LEU A 1 385 ? 43.039 7.068 -29.936 1.00 38.97 385 LEU A N 1
ATOM 3041 C CA . LEU A 1 385 ? 41.818 6.820 -29.152 1.00 38.97 385 LEU A CA 1
ATOM 3042 C C . LEU A 1 385 ? 42.101 6.279 -27.736 1.00 38.97 385 LEU A C 1
ATOM 3044 O O . LEU A 1 385 ? 41.165 5.928 -27.021 1.00 38.97 385 LEU A O 1
ATOM 3048 N N . LYS A 1 386 ? 43.377 6.195 -27.347 1.00 31.53 386 LYS A N 1
ATOM 3049 C CA . LYS A 1 386 ? 43.861 5.780 -26.025 1.00 31.53 386 LYS A CA 1
ATOM 3050 C C . LYS A 1 386 ? 44.403 6.997 -25.291 1.00 31.53 386 LYS A C 1
ATOM 3052 O O . LYS A 1 386 ? 44.165 7.084 -24.068 1.00 31.53 386 LYS A O 1
#

Sequence (386 aa):
MATAARCEEIANQKFSQLILDEDWLALEEAVQIGPVQGFGKRLSSILSTYLSKYDTEATIYFDEGARNSKRQLLESKALDFVYPAYTTMLGHVHTKALEDFKVRLEQSLNKGEGFALSVRTCTQSSILEFDKGCADAAIQQANWDASRVRQNLQRDIDAHASSICSAKLLELNFNYERQLSASLTGPVEALLETGGKDTWGSIRKLLNRETEVAISKFSTAISDFELDKETIAKMLQHLRDYSRNVVEKVAREEATKIMIHMKDRFFGVFNCDSDSMPRVWTEKEDIRSITKDARSAALNLLSIMAAIRLDEKPDNIEKVLFSSLVDGTVTVSSSQDRRIGASAYLLASNTWEEEAYKQSNNWLPPPWATMAIVVHGFNQFMHLLK

Secondary structure (DSSP, 8-state):
-HHHHHHHHHHHHHHHHHHT-HHHHHHHHHHHHSPPTTHHHHHHHHHHHHHHHHHHHHTTT--HHHHHHHHHHHHHHHHHHHHHHHHHHHHHHHHHHHHHHHHHHHHHHHTT--HHHHHHHHHHHHHHHHHHHHHHH--SS-----HHHHHHHHHHHHHHHHHHHHHHHHHHHHHHHHHHHHHHHHHHHHHHHHT-TTHHHHHHHHHHHHHHHHHHHHHHHTGGG---HHHHHHHHHHHHHHHHHHHHHHHHHHHHTHHHHHHHHHHHHHHB-TTSSBP---TT--HHHHHHHHHHHHHHHHHHHTS---S----SHHHHHHHHHTS--------------SSTTS------HHHHTTT-TT-PPPHHHHHHHHHTTHHHHHHS--

Organism: Prunus dulcis (NCBI:txid3755)

pLDDT: mean 83.52, std 19.07, range [26.98, 98.06]

Radius of gyration: 44.07 Å; chains: 1; bounding box: 102×42×124 Å

Foldseek 3Di:
DVLLVVLLVLLVVLLVCLVVPPLLVVLLVVLVVAADFLQQVSLQVSLCVSLVSSVVVSVPDHDPVSNVVSSVVSLVVSCVVCVVSLVSNLVRLLVVLLVQLVVQLVVCVVVVHQLQVSLVVSLVVSLVSSVVSNVSSHHPSDDDDCVVVSVVSSVSSVVVSVVVLVVVLVVLLVVLLVVLLVQQQPVLLVLLLQLDPCSLVVSLVSLVVSLVVSLVVSCVNCVSVPDDPVVNVVSSVVSSVSSVVSSVVSLVVVLVCLVVSLVVQLLQQLQADPVSHGDDDDPPDPSVVSNLVSNLRSLSSVLSSVDNCNPVDDDCSSVVSCVVPRVPPDPPPDDDDDDDPPPPPPPPDDDPPPPVVPPDPPRDDPPVSVVVCVVVAPVVVVVVVD